Protein 3FJS (pdb70)

Structure (mmCIF, N/CA/C/O backbone):
data_3FJS
#
_entry.id   3FJS
#
_cell.length_a   63.111
_cell.length_b   64.027
_cell.length_c   97.344
_cell.angle_alpha   90.000
_cell.angle_beta   90.000
_cell.angle_gamma   90.000
#
_symmetry.space_group_name_H-M   'P 21 21 21'
#
loop_
_entity.id
_entity.type
_entity.pdbx_description
1 polymer 'uncharacterized protein with RmlC-like cupin fold'
2 water water
#
loop_
_atom_site.group_PDB
_atom_site.id
_atom_site.type_symbol
_atom_site.label_atom_id
_atom_site.label_alt_id
_atom_site.label_comp_id
_atom_site.label_asym_id
_atom_site.label_entity_id
_atom_site.label_seq_id
_atom_site.pdbx_PDB_ins_code
_atom_site.Cartn_x
_atom_site.Cartn_y
_atom_site.Cartn_z
_atom_site.occupancy
_atom_site.B_iso_or_equiv
_atom_site.auth_seq_id
_atom_site.auth_comp_id
_atom_site.auth_asym_id
_atom_site.auth_atom_id
_atom_site.pdbx_PDB_model_num
ATOM 1 N N . PRO A 1 5 ? 69.862 31.964 0.805 1.00 48.74 4 PRO A N 1
ATOM 2 C CA . PRO A 1 5 ? 69.208 32.879 -0.140 1.00 47.85 4 PRO A CA 1
ATOM 3 C C . PRO A 1 5 ? 68.353 33.948 0.575 1.00 46.47 4 PRO A C 1
ATOM 4 O O . PRO A 1 5 ? 67.105 33.923 0.528 1.00 47.03 4 PRO A O 1
ATOM 8 N N . HIS A 1 6 ? 69.046 34.883 1.225 1.00 43.80 5 HIS A N 1
ATOM 9 C CA . HIS A 1 6 ? 68.406 36.001 1.937 1.00 41.23 5 HIS A CA 1
ATOM 10 C C . HIS A 1 6 ? 67.546 36.846 0.975 1.00 38.07 5 HIS A C 1
ATOM 11 O O . HIS A 1 6 ? 67.789 36.878 -0.242 1.00 37.46 5 HIS A O 1
ATOM 18 N N . LEU A 1 7 ? 66.551 37.522 1.534 1.00 33.95 6 LEU A N 1
ATOM 19 C CA . LEU A 1 7 ? 65.698 38.404 0.754 1.00 31.54 6 LEU A CA 1
ATOM 20 C C . LEU A 1 7 ? 66.465 39.664 0.371 1.00 29.89 6 LEU A C 1
ATOM 21 O O . LEU A 1 7 ? 67.243 40.161 1.162 1.00 27.71 6 LEU A O 1
ATOM 26 N N . SER A 1 8 ? 66.264 40.109 -0.858 1.00 29.09 7 SER A N 1
ATOM 27 C CA . SER A 1 8 ? 66.680 41.427 -1.316 1.00 29.05 7 SER A CA 1
ATOM 28 C C . SER A 1 8 ? 65.378 42.235 -1.325 1.00 29.14 7 SER A C 1
ATOM 29 O O . SER A 1 8 ? 64.278 41.669 -1.146 1.00 26.28 7 SER A O 1
ATOM 32 N N . SER A 1 9 ? 65.505 43.537 -1.567 1.00 29.45 8 SER A N 1
ATOM 33 C CA . SER A 1 9 ? 64.378 44.466 -1.583 1.00 28.54 8 SER A CA 1
ATOM 34 C C . SER A 1 9 ? 63.295 44.018 -2.563 1.00 27.37 8 SER A C 1
ATOM 35 O O . SER A 1 9 ? 63.596 43.663 -3.703 1.00 27.41 8 SER A O 1
ATOM 38 N N . GLY A 1 10 ? 62.050 43.994 -2.083 1.00 25.24 9 GLY A N 1
ATOM 39 C CA . GLY A 1 10 ? 60.904 43.580 -2.867 1.00 24.45 9 GLY A CA 1
ATOM 40 C C . GLY A 1 10 ? 60.615 42.098 -2.825 1.00 23.20 9 GLY A C 1
ATOM 41 O O . GLY A 1 10 ? 59.649 41.671 -3.452 1.00 22.64 9 GLY A O 1
ATOM 42 N N . GLU A 1 11 ? 61.427 41.306 -2.103 1.00 22.56 10 GLU A N 1
ATOM 43 C CA . GLU A 1 11 ? 61.240 39.847 -2.023 1.00 22.85 10 GLU A CA 1
ATOM 44 C C . GLU A 1 11 ? 60.510 39.435 -0.760 1.00 22.48 10 GLU A C 1
ATOM 45 O O . GLU A 1 11 ? 60.553 40.127 0.250 1.00 21.08 10 GLU A O 1
ATOM 51 N N . VAL A 1 12 ? 59.917 38.257 -0.845 1.00 19.94 11 VAL A N 1
ATOM 52 C CA . VAL A 1 12 ? 59.003 37.724 0.134 1.00 19.93 11 VAL A CA 1
ATOM 53 C C . VAL A 1 12 ? 59.440 36.380 0.695 1.00 20.02 11 VAL A C 1
ATOM 54 O O . VAL A 1 12 ? 59.956 35.527 -0.045 1.00 20.69 11 VAL A O 1
ATOM 58 N N . ALA A 1 13 ? 59.238 36.210 2.003 1.00 19.43 12 ALA A N 1
ATOM 59 C CA . ALA A 1 13 ? 59.447 34.943 2.726 1.00 20.92 12 ALA A CA 1
ATOM 60 C C . ALA A 1 13 ? 58.152 34.628 3.454 1.00 19.60 12 ALA A C 1
ATOM 61 O O . ALA A 1 13 ? 57.463 35.547 3.913 1.00 18.81 12 ALA A O 1
ATOM 63 N N . SER A 1 14 ? 57.800 33.353 3.538 1.00 18.00 13 SER A N 1
ATOM 64 C CA . SER A 1 14 ? 56.639 32.935 4.345 1.00 18.05 13 SER A CA 1
ATOM 65 C C . SER A 1 14 ? 57.082 32.725 5.789 1.00 19.59 13 SER A C 1
ATOM 66 O O . SER A 1 14 ? 58.042 31.970 6.050 1.00 21.00 13 SER A O 1
ATOM 69 N N . VAL A 1 15 ? 56.371 33.352 6.715 1.00 18.24 14 VAL A N 1
ATOM 70 C CA . VAL A 1 15 ? 56.539 33.133 8.165 1.00 18.77 14 VAL A CA 1
ATOM 71 C C . VAL A 1 15 ? 55.334 32.433 8.763 1.00 19.04 14 VAL A C 1
ATOM 72 O O . VAL A 1 15 ? 55.067 32.570 9.956 1.00 17.69 14 VAL A O 1
ATOM 76 N N . LEU A 1 16 ? 54.624 31.626 7.938 1.00 17.98 15 LEU A N 1
ATOM 77 C CA . LEU A 1 16 ? 53.560 30.803 8.439 1.00 17.31 15 LEU A CA 1
ATOM 78 C C . LEU A 1 16 ? 54.117 29.824 9.438 1.00 18.93 15 LEU A C 1
ATOM 79 O O . LEU A 1 16 ? 55.311 29.512 9.367 1.00 18.04 15 LEU A O 1
ATOM 84 N N . PRO A 1 17 ? 53.263 29.323 10.341 1.00 19.32 16 PRO A N 1
ATOM 85 C CA . PRO A 1 17 ? 53.688 28.283 11.280 1.00 18.83 16 PRO A CA 1
ATOM 86 C C . PRO A 1 17 ? 54.280 27.081 10.548 1.00 20.58 16 PRO A C 1
ATOM 87 O O . PRO A 1 17 ? 53.749 26.682 9.505 1.00 19.56 16 PRO A O 1
ATOM 91 N N . LEU A 1 18 ? 55.402 26.581 11.043 1.00 20.94 17 LEU A N 1
ATOM 92 C CA . LEU A 1 18 ? 56.056 25.401 10.490 1.00 21.80 17 LEU A CA 1
ATOM 93 C C . LEU A 1 18 ? 55.287 24.107 10.790 1.00 22.75 17 LEU A C 1
ATOM 94 O O . LEU A 1 18 ? 55.373 23.135 10.019 1.00 24.10 17 LEU A O 1
ATOM 99 N N . GLY A 1 19 ? 54.569 24.081 11.912 1.00 21.61 18 GLY A N 1
ATOM 100 C CA . GLY A 1 19 ? 53.808 22.903 12.314 1.00 22.79 18 GLY A CA 1
ATOM 101 C C . GLY A 1 19 ? 54.683 21.665 12.460 1.00 23.06 18 GLY A C 1
ATOM 102 O O . GLY A 1 19 ? 55.701 21.694 13.157 1.00 23.05 18 GLY A O 1
ATOM 103 N N . LYS A 1 20 ? 54.300 20.578 11.792 1.00 22.97 19 LYS A N 1
ATOM 104 C CA . LYS A 1 20 ? 55.065 19.309 11.892 1.00 25.58 19 LYS A CA 1
ATOM 105 C C . LYS A 1 20 ? 56.513 19.350 11.367 1.00 24.94 19 LYS A C 1
ATOM 106 O O . LYS A 1 20 ? 57.342 18.539 11.777 1.00 24.93 19 LYS A O 1
ATOM 112 N N . GLN A 1 21 ? 56.813 20.321 10.514 1.00 24.12 20 GLN A N 1
ATOM 113 C CA . GLN A 1 21 ? 58.166 20.538 9.991 1.00 25.54 20 GLN A CA 1
ATOM 114 C C . GLN A 1 21 ? 59.043 21.373 10.940 1.00 24.57 20 GLN A C 1
ATOM 115 O O . GLN A 1 21 ? 60.227 21.548 10.639 1.00 24.83 20 GLN A O 1
ATOM 121 N N . LEU A 1 22 ? 58.497 21.848 12.076 1.00 24.33 21 LEU A N 1
ATOM 122 C CA . LEU A 1 22 ? 59.226 22.726 13.010 1.00 24.23 21 LEU A CA 1
ATOM 123 C C . LEU A 1 22 ? 60.558 22.149 13.515 1.00 23.92 21 LEU A C 1
ATOM 124 O O . LEU A 1 22 ? 61.599 22.785 13.342 1.00 22.64 21 LEU A O 1
ATOM 129 N N . THR A 1 23 ? 60.532 20.945 14.073 1.00 23.93 22 THR A N 1
ATOM 130 C CA . THR A 1 23 ? 61.769 20.314 14.620 1.00 25.85 22 THR A CA 1
ATOM 131 C C . THR A 1 23 ? 62.813 19.896 13.565 1.00 28.51 22 THR A C 1
ATOM 132 O O . THR A 1 23 ? 63.912 19.484 13.935 1.00 31.47 22 THR A O 1
ATOM 136 N N . GLN A 1 24 ? 62.469 19.983 12.279 1.00 27.82 23 GLN A N 1
ATOM 137 C CA . GLN A 1 24 ? 63.361 19.701 11.168 1.00 27.61 23 GLN A CA 1
ATOM 138 C C . GLN A 1 24 ? 63.896 21.010 10.549 1.00 26.83 23 GLN A C 1
ATOM 139 O O . GLN A 1 24 ? 64.724 20.942 9.654 1.00 27.04 23 GLN A O 1
ATOM 145 N N . THR A 1 25 ? 63.461 22.185 11.042 1.00 24.86 24 THR A N 1
ATOM 146 C CA . THR A 1 25 ? 63.808 23.479 10.452 1.00 24.30 24 THR A CA 1
ATOM 147 C C . THR A 1 25 ? 64.751 24.262 11.352 1.00 23.32 24 THR A C 1
ATOM 148 O O . THR A 1 25 ? 64.389 24.554 12.500 1.00 22.32 24 THR A O 1
ATOM 152 N N . PRO A 1 26 ? 65.969 24.567 10.865 1.00 23.66 25 PRO A N 1
ATOM 153 C CA . PRO A 1 26 ? 66.839 25.391 11.677 1.00 24.17 25 PRO A CA 1
AT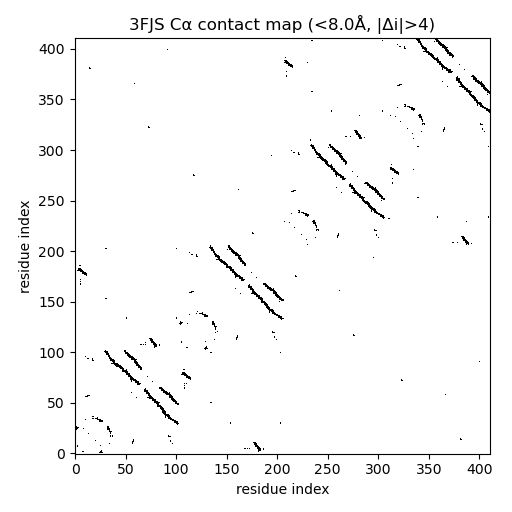OM 154 C C . PRO A 1 26 ? 66.424 26.848 11.656 1.00 22.84 25 PRO A C 1
ATOM 155 O O . PRO A 1 26 ? 65.681 27.278 10.764 1.00 23.01 25 PRO A O 1
ATOM 159 N N . SER A 1 27 ? 66.889 27.568 12.664 1.00 21.46 26 SER A N 1
ATOM 160 C CA . SER A 1 27 ? 66.771 29.016 12.728 1.00 21.98 26 SER A CA 1
ATOM 161 C C . SER A 1 27 ? 67.532 29.591 11.513 1.00 23.21 26 SER A C 1
ATOM 162 O O . SER A 1 27 ? 68.568 29.044 11.106 1.00 22.62 26 SER A O 1
ATOM 165 N N . ALA A 1 28 ? 67.010 30.661 10.919 1.00 22.44 27 ALA A N 1
ATOM 166 C CA . ALA A 1 28 ? 67.667 31.253 9.763 1.00 23.15 27 ALA A CA 1
ATOM 167 C C . ALA A 1 28 ? 67.342 32.726 9.659 1.00 22.25 27 ALA A C 1
ATOM 168 O O . ALA A 1 28 ? 66.273 33.155 10.132 1.00 19.48 27 ALA A O 1
ATOM 170 N N . ALA A 1 29 ? 68.265 33.481 9.042 1.00 21.76 28 ALA A N 1
ATOM 171 C CA . ALA A 1 29 ? 68.039 34.894 8.778 1.00 21.88 28 ALA A CA 1
ATOM 172 C C . ALA A 1 29 ? 67.231 34.968 7.503 1.00 23.02 28 ALA A C 1
ATOM 173 O O . ALA A 1 29 ? 67.535 34.242 6.542 1.00 21.89 28 ALA A O 1
ATOM 175 N N . LEU A 1 30 ? 66.178 35.785 7.521 1.00 20.33 29 LEU A N 1
ATOM 176 C CA . LEU A 1 30 ? 65.382 36.086 6.351 1.00 22.47 29 LEU A CA 1
ATOM 177 C C . LEU A 1 30 ? 66.170 37.133 5.539 1.00 22.38 29 LEU A C 1
ATOM 178 O O . LEU A 1 30 ? 66.300 37.003 4.333 1.00 23.28 29 LEU A O 1
ATOM 183 N N . PHE A 1 31 ? 66.719 38.131 6.233 1.00 22.62 30 PHE A N 1
ATOM 184 C CA . PHE A 1 31 ? 67.690 39.069 5.645 1.00 23.32 30 PHE A CA 1
ATOM 185 C C . PHE A 1 31 ? 68.499 39.796 6.704 1.00 22.92 30 PHE A C 1
ATOM 186 O O . PHE A 1 31 ? 68.075 39.949 7.864 1.00 19.75 30 PHE A O 1
ATOM 194 N N . LYS A 1 32 ? 69.648 40.287 6.254 1.00 23.42 31 LYS A N 1
ATOM 195 C CA . LYS A 1 32 ? 70.565 41.013 7.060 1.00 25.85 31 LYS A CA 1
ATOM 196 C C . LYS A 1 32 ? 71.046 42.157 6.181 1.00 25.67 31 LYS A C 1
ATOM 197 O O . LYS A 1 32 ? 71.598 41.918 5.114 1.00 27.53 31 LYS A O 1
ATOM 203 N N . GLU A 1 33 ? 70.774 43.384 6.601 1.00 24.97 32 GLU A N 1
ATOM 204 C CA . GLU A 1 33 ? 71.214 44.562 5.876 1.00 24.69 32 GLU A CA 1
ATOM 205 C C . GLU A 1 33 ? 71.834 45.533 6.878 1.00 24.21 32 GLU A C 1
ATOM 206 O O . GLU A 1 33 ? 71.794 45.295 8.093 1.00 22.55 32 GLU A O 1
ATOM 212 N N . HIS A 1 34 ? 72.384 46.625 6.356 1.00 24.05 33 HIS A N 1
ATOM 213 C CA . HIS A 1 34 ? 73.078 47.615 7.174 1.00 24.50 33 HIS A CA 1
ATOM 214 C C . HIS A 1 34 ? 72.316 48.119 8.444 1.00 24.21 33 HIS A C 1
ATOM 215 O O . HIS A 1 34 ? 72.901 48.197 9.516 1.00 22.55 33 HIS A O 1
ATOM 222 N N . ARG A 1 35 ? 71.027 48.420 8.321 1.00 23.28 34 ARG A N 1
ATOM 223 C CA . ARG A 1 35 ? 70.244 48.945 9.450 1.00 23.89 34 ARG A CA 1
ATOM 224 C C . ARG A 1 35 ? 69.213 47.988 10.059 1.00 21.24 34 ARG A C 1
ATOM 225 O O . ARG A 1 35 ? 68.529 48.375 11.005 1.00 19.59 34 ARG A O 1
ATOM 233 N N . LEU A 1 36 ? 69.133 46.750 9.586 1.00 20.81 35 LEU A N 1
ATOM 234 C CA . LEU A 1 36 ? 68.049 45.843 9.999 1.00 20.03 35 LEU A CA 1
ATOM 235 C C . LEU A 1 36 ? 68.391 44.388 9.743 1.00 20.08 35 LEU A C 1
ATOM 236 O O . LEU A 1 36 ? 68.945 44.067 8.704 1.00 18.01 35 LEU A O 1
ATOM 241 N N . GLU A 1 37 ? 68.044 43.528 10.700 1.00 20.62 36 GLU A N 1
ATOM 242 C CA . GLU A 1 37 ? 68.164 42.097 10.555 1.00 21.88 36 GLU A CA 1
ATOM 243 C C . GLU A 1 37 ? 66.818 41.455 10.967 1.00 20.77 36 GLU A C 1
ATOM 244 O O . GLU A 1 37 ? 66.243 41.861 11.975 1.00 20.03 36 GLU A O 1
ATOM 250 N N . VAL A 1 38 ? 66.309 40.532 10.140 1.00 20.67 37 VAL A N 1
ATOM 251 C CA . VAL A 1 38 ? 65.057 39.791 10.399 1.00 20.74 37 VAL A CA 1
ATOM 252 C C . VAL A 1 38 ? 65.416 38.323 10.337 1.00 22.78 37 VAL A C 1
ATOM 253 O O . VAL A 1 38 ? 66.007 37.881 9.347 1.00 23.27 37 VAL A O 1
ATOM 270 N N . ARG A 1 40 ? 64.151 34.128 11.678 1.00 22.36 39 ARG A N 1
ATOM 271 C CA A ARG A 1 40 ? 63.155 33.193 12.250 0.50 21.59 39 ARG A CA 1
ATOM 272 C CA B ARG A 1 40 ? 63.201 33.249 12.279 0.50 20.95 39 ARG A CA 1
ATOM 273 C C . ARG A 1 40 ? 63.959 32.306 13.197 1.00 21.47 39 ARG A C 1
ATOM 274 O O . ARG A 1 40 ? 64.844 31.554 12.728 1.00 22.43 39 ARG A O 1
ATOM 302 N N . VAL A 1 42 ? 63.880 29.136 15.601 1.00 20.54 41 VAL A N 1
ATOM 303 C CA . VAL A 1 42 ? 63.088 27.907 15.799 1.00 20.52 41 VAL A CA 1
ATOM 304 C C . VAL A 1 42 ? 63.629 27.323 17.084 1.00 22.17 41 VAL A C 1
ATOM 305 O O . VAL A 1 42 ? 64.837 27.006 17.165 1.00 21.12 41 VAL A O 1
ATOM 309 N N . LEU A 1 43 ? 62.765 27.208 18.089 1.00 22.00 42 LEU A N 1
ATOM 310 C CA . LEU A 1 43 ? 63.170 26.698 19.387 1.00 21.31 42 LEU A CA 1
ATOM 311 C C . LEU A 1 43 ? 62.402 25.425 19.711 1.00 21.44 42 LEU A C 1
ATOM 312 O O . LEU A 1 43 ? 61.181 25.480 19.823 1.00 22.34 42 LEU A O 1
ATOM 317 N N . PRO A 1 44 ? 63.109 24.285 19.884 1.00 22.47 43 PRO A N 1
ATOM 318 C CA . PRO A 1 44 ? 62.378 23.100 20.331 1.00 22.62 43 PRO A CA 1
ATOM 319 C C . PRO A 1 44 ? 61.920 23.332 21.766 1.00 20.18 43 PRO A C 1
ATOM 320 O O . PRO A 1 44 ? 62.516 24.158 22.472 1.00 18.26 43 PRO A O 1
ATOM 324 N N . ALA A 1 45 ? 60.846 22.656 22.162 1.00 21.62 44 ALA A N 1
ATOM 325 C CA . ALA A 1 45 ? 60.303 22.772 23.526 1.00 20.12 44 ALA A CA 1
ATOM 326 C C . ALA A 1 45 ? 61.410 22.667 24.592 1.00 19.27 44 ALA A C 1
ATOM 327 O O . ALA A 1 45 ? 62.287 21.783 24.516 1.00 17.83 44 ALA A O 1
ATOM 329 N N . GLY A 1 46 ? 61.418 23.629 25.516 1.00 18.61 45 GLY A N 1
ATOM 330 C CA . GLY A 1 46 ? 62.401 23.694 26.610 1.00 18.55 45 GLY A CA 1
ATOM 331 C C . GLY A 1 46 ? 63.685 24.454 26.352 1.00 17.53 45 GLY A C 1
ATOM 332 O O . GLY A 1 46 ? 64.421 24.765 27.294 1.00 17.41 45 GLY A O 1
ATOM 333 N N . LYS A 1 47 ? 63.951 24.817 25.098 1.00 20.07 46 LYS A N 1
ATOM 334 C CA . LYS A 1 47 ? 65.184 25.537 24.741 1.00 21.24 46 LYS A CA 1
ATOM 335 C C . LYS A 1 47 ? 65.236 26.907 25.379 1.00 23.22 46 LYS A C 1
ATOM 336 O O . LYS A 1 47 ? 64.249 27.636 25.358 1.00 21.90 46 LYS A O 1
ATOM 342 N N . GLN A 1 48 ? 66.403 27.250 25.928 1.00 24.84 47 GLN A N 1
ATOM 343 C CA . GLN A 1 48 ? 66.624 28.512 26.603 1.00 27.32 47 GLN A CA 1
ATOM 344 C C . GLN A 1 48 ? 67.721 29.367 25.981 1.00 29.97 47 GLN A C 1
ATOM 345 O O . GLN A 1 48 ? 68.759 28.835 25.564 1.00 31.06 47 GLN A O 1
ATOM 351 N N . VAL A 1 49 ? 67.489 30.676 25.942 1.00 29.90 48 VAL A N 1
ATOM 352 C CA . VAL A 1 49 ? 68.512 31.670 25.591 1.00 29.42 48 VAL A CA 1
ATOM 353 C C . VAL A 1 49 ? 68.650 32.518 26.852 1.00 29.12 48 VAL A C 1
ATOM 354 O O . VAL A 1 49 ? 67.657 33.030 27.371 1.00 27.71 48 VAL A O 1
ATOM 358 N N . GLY A 1 50 ? 69.869 32.639 27.368 1.00 28.71 49 GLY A N 1
ATOM 359 C CA . GLY A 1 50 ? 70.143 33.433 28.552 1.00 27.97 49 GLY A CA 1
ATOM 360 C C . GLY A 1 50 ? 69.955 34.931 28.369 1.00 27.81 49 GLY A C 1
ATOM 361 O O . GLY A 1 50 ? 69.804 35.405 27.248 1.00 27.94 49 GLY A O 1
ATOM 362 N N . SER A 1 51 ? 69.989 35.642 29.495 1.00 27.54 50 SER A N 1
ATOM 363 C CA . SER A 1 51 ? 69.778 37.089 29.592 1.00 27.35 50 SER A CA 1
ATOM 364 C C . SER A 1 51 ? 70.819 37.801 28.750 1.00 25.49 50 SER A C 1
ATOM 365 O O . SER A 1 51 ? 72.002 37.540 28.881 1.00 23.10 50 SER A O 1
ATOM 368 N N . HIS A 1 52 ? 70.361 38.628 27.823 1.00 24.83 51 HIS A N 1
ATOM 369 C CA . HIS A 1 52 ? 71.251 39.393 26.943 1.00 25.78 51 HIS A CA 1
ATOM 370 C C . HIS A 1 52 ? 70.487 40.567 26.372 1.00 25.22 51 HIS A C 1
ATOM 371 O O . HIS A 1 52 ? 69.282 40.657 26.548 1.00 22.87 51 HIS A O 1
ATOM 378 N N . SER A 1 53 ? 71.212 41.444 25.684 1.00 25.03 52 SER A N 1
ATOM 379 C CA . SER A 1 53 ? 70.630 42.629 25.075 1.00 24.58 52 SER A CA 1
ATOM 380 C C . SER A 1 53 ? 71.338 42.957 23.795 1.00 23.01 52 SER A C 1
ATOM 381 O O . SER A 1 53 ? 72.491 42.524 23.573 1.00 22.06 52 SER A O 1
ATOM 384 N N . VAL A 1 54 ? 70.650 43.725 22.952 1.00 20.90 53 VAL A N 1
ATOM 385 C CA . VAL A 1 54 ? 71.239 44.264 21.722 1.00 20.84 53 VAL A CA 1
ATOM 386 C C . VAL A 1 54 ? 71.120 45.797 21.811 1.00 20.76 53 VAL A C 1
ATOM 387 O O . VAL A 1 54 ? 70.275 46.337 22.554 1.00 18.22 53 VAL A O 1
ATOM 391 N N . ALA A 1 55 ? 71.952 46.484 21.038 1.00 19.37 54 ALA A N 1
ATOM 392 C CA . ALA A 1 55 ? 72.053 47.941 21.086 1.00 19.66 54 ALA A CA 1
ATOM 393 C C . ALA A 1 55 ? 70.862 48.657 20.494 1.00 19.96 54 ALA A C 1
ATOM 394 O O . ALA A 1 55 ? 70.615 49.800 20.858 1.00 21.94 54 ALA A O 1
ATOM 396 N N . GLY A 1 56 ? 70.156 48.029 19.557 1.00 19.83 55 GLY A N 1
ATOM 397 C CA . GLY A 1 56 ? 69.017 48.670 18.932 1.00 19.04 55 GLY A CA 1
ATOM 398 C C . GLY A 1 56 ? 67.714 48.117 19.442 1.00 17.91 55 GLY A C 1
ATOM 399 O O . GLY A 1 56 ? 67.684 47.095 20.132 1.00 18.76 55 GLY A O 1
ATOM 400 N N . PRO A 1 57 ? 66.606 48.804 19.134 1.00 15.64 56 PRO A N 1
ATOM 401 C CA . PRO A 1 57 ? 65.333 48.232 19.550 1.00 16.46 56 PRO A CA 1
ATOM 402 C C . PRO A 1 57 ? 65.006 47.000 18.687 1.00 17.75 56 PRO A C 1
ATOM 403 O O . PRO A 1 57 ? 65.645 46.773 17.627 1.00 16.74 56 PRO A O 1
ATOM 407 N N . SER A 1 58 ? 64.060 46.193 19.174 1.00 17.31 57 SER A N 1
ATOM 408 C CA . SER A 1 58 ? 63.693 44.953 18.502 1.00 16.90 57 SER A CA 1
ATOM 409 C C . SER A 1 58 ? 62.289 44.534 18.784 1.00 17.51 57 SER A C 1
ATOM 410 O O . SER A 1 58 ? 61.634 45.078 19.688 1.00 17.91 57 SER A O 1
ATOM 413 N N . THR A 1 59 ? 61.804 43.603 17.947 1.00 17.15 58 THR A N 1
ATOM 414 C CA . THR A 1 59 ? 60.510 43.007 18.171 1.00 17.66 58 THR A CA 1
ATOM 415 C C . THR A 1 59 ? 60.625 41.510 18.064 1.00 16.77 58 THR A C 1
ATOM 416 O O . THR A 1 59 ? 61.423 40.986 17.256 1.00 18.28 58 THR A O 1
ATOM 420 N N . ILE A 1 60 ? 59.838 40.832 18.881 1.00 16.93 59 ILE A N 1
ATOM 421 C CA . ILE A 1 60 ? 59.771 39.380 18.885 1.00 18.05 59 ILE A CA 1
ATOM 422 C C . ILE A 1 60 ? 58.292 39.007 18.726 1.00 17.53 59 ILE A C 1
ATOM 423 O O . ILE A 1 60 ? 57.462 39.359 19.573 1.00 19.79 59 ILE A O 1
ATOM 428 N N . GLN A 1 61 ? 57.973 38.311 17.633 1.00 17.47 60 GLN A N 1
ATOM 429 C CA . GLN A 1 61 ? 56.631 37.859 17.347 1.00 17.28 60 GLN A CA 1
ATOM 430 C C . GLN A 1 61 ? 56.603 36.362 17.464 1.00 18.61 60 GLN A C 1
ATOM 431 O O . GLN A 1 61 ? 57.426 35.671 16.846 1.00 19.18 60 GLN A O 1
ATOM 437 N N . CYS A 1 62 ? 55.650 35.859 18.227 1.00 17.08 61 CYS A N 1
ATOM 438 C CA . CYS A 1 62 ? 55.469 34.410 18.398 1.00 17.50 61 CYS A CA 1
ATOM 439 C C . CYS A 1 62 ? 54.581 33.893 17.246 1.00 16.52 61 CYS A C 1
ATOM 440 O O . CYS A 1 62 ? 53.400 34.200 17.174 1.00 17.88 61 CYS A O 1
ATOM 443 N N . LEU A 1 63 ? 55.170 33.107 16.358 1.00 17.49 62 LEU A N 1
ATOM 444 C CA . LEU A 1 63 ? 54.486 32.630 15.118 1.00 17.55 62 LEU A CA 1
ATOM 445 C C . LEU A 1 63 ? 53.638 31.389 15.387 1.00 18.24 62 LEU A C 1
ATOM 446 O O . LEU A 1 63 ? 52.609 31.149 14.712 1.00 17.72 62 LEU A O 1
ATOM 451 N N . GLU A 1 64 ? 54.034 30.615 16.383 1.00 19.71 63 GLU A N 1
ATOM 452 C CA . GLU A 1 64 ? 53.316 29.390 16.767 1.00 19.00 63 GLU A CA 1
ATOM 453 C C . GLU A 1 64 ? 53.865 28.920 18.109 1.00 18.95 63 GLU A C 1
ATOM 454 O O . GLU A 1 64 ? 54.990 29.289 18.508 1.00 18.86 63 GLU A O 1
ATOM 460 N N . GLY A 1 65 ? 53.094 28.115 18.811 1.00 19.97 64 GLY A N 1
ATOM 461 C CA . GLY A 1 65 ? 53.542 27.600 20.093 1.00 21.16 64 GLY A CA 1
ATOM 462 C C . GLY A 1 65 ? 53.489 28.627 21.207 1.00 20.52 64 GLY A C 1
ATOM 463 O O . GLY A 1 65 ? 52.755 29.602 21.127 1.00 20.48 64 GLY A O 1
ATOM 464 N N . GLU A 1 66 ? 54.307 28.393 22.230 1.00 21.48 65 GLU A N 1
ATOM 465 C CA A GLU A 1 66 ? 54.356 29.246 23.394 0.50 21.68 65 GLU A CA 1
ATOM 466 C CA B GLU A 1 66 ? 54.358 29.235 23.432 0.50 21.75 65 GLU A CA 1
ATOM 467 C C . GLU A 1 66 ? 55.796 29.423 23.876 1.00 21.56 65 GLU A C 1
ATOM 468 O O . GLU A 1 66 ? 56.573 28.451 23.944 1.00 21.70 65 GLU A O 1
ATOM 479 N N . VAL A 1 67 ? 56.131 30.661 24.226 1.00 22.81 66 VAL A N 1
ATOM 480 C CA . VAL A 1 67 ? 57.464 31.033 24.669 1.00 21.23 66 VAL A CA 1
ATOM 481 C C . VAL A 1 67 ? 57.336 32.009 25.820 1.00 21.44 66 VAL A C 1
ATOM 482 O O . VAL A 1 67 ? 56.404 32.803 25.856 1.00 21.38 66 VAL A O 1
ATOM 486 N N . GLU A 1 68 ? 58.220 31.892 26.802 1.00 21.89 67 GLU A N 1
ATOM 487 C CA . GLU A 1 68 ? 58.243 32.828 27.907 1.00 24.64 67 GLU A CA 1
ATOM 488 C C . GLU A 1 68 ? 59.461 33.690 27.680 1.00 23.23 67 GLU A C 1
ATOM 489 O O . GLU A 1 68 ? 60.560 33.163 27.516 1.00 19.55 67 GLU A O 1
ATOM 495 N N . ILE A 1 69 ? 59.260 35.005 27.660 1.00 22.53 68 ILE A N 1
ATOM 496 C CA . ILE A 1 69 ? 60.339 35.970 27.469 1.00 22.47 68 ILE A CA 1
ATOM 497 C C . ILE A 1 69 ? 60.423 36.775 28.751 1.00 21.90 68 ILE A C 1
ATOM 498 O O . ILE A 1 69 ? 59.459 37.454 29.127 1.00 19.29 68 ILE A O 1
ATOM 503 N N . GLY A 1 70 ? 61.555 36.651 29.449 1.00 22.52 69 GLY A N 1
ATOM 504 C CA . GLY A 1 70 ? 61.797 37.407 30.672 1.00 22.81 69 GLY A CA 1
ATOM 505 C C . GLY A 1 70 ? 62.292 38.795 30.287 1.00 25.28 69 GLY A C 1
ATOM 506 O O . GLY A 1 70 ? 63.105 38.924 29.361 1.00 24.83 69 GLY A O 1
ATOM 507 N N . VAL A 1 71 ? 61.731 39.825 30.925 1.00 24.60 70 VAL A N 1
ATOM 508 C CA . VAL A 1 71 ? 62.112 41.226 30.700 1.00 27.80 70 VAL A CA 1
ATOM 509 C C . VAL A 1 71 ? 62.243 41.916 32.064 1.00 29.68 70 VAL A C 1
ATOM 510 O O . VAL A 1 71 ? 61.799 41.368 33.090 1.00 30.93 70 VAL A O 1
ATOM 514 N N . ASP A 1 72 ? 62.845 43.100 32.086 1.00 31.44 71 ASP A N 1
ATOM 515 C CA . ASP A 1 72 ? 63.011 43.848 33.348 1.00 34.10 71 ASP A CA 1
ATOM 516 C C . ASP A 1 72 ? 61.635 44.069 33.963 1.00 34.63 71 ASP A C 1
ATOM 517 O O . ASP A 1 72 ? 60.783 44.715 33.349 1.00 35.41 71 ASP A O 1
ATOM 522 N N . GLY A 1 73 ? 61.393 43.449 35.116 1.00 34.25 72 GLY A N 1
ATOM 523 C CA . GLY A 1 73 ? 60.132 43.584 35.825 1.00 34.42 72 GLY A CA 1
ATOM 524 C C . GLY A 1 73 ? 58.988 42.653 35.459 1.00 34.81 72 GLY A C 1
ATOM 525 O O . GLY A 1 73 ? 57.901 42.778 36.054 1.00 35.32 72 GLY A O 1
ATOM 526 N N . ALA A 1 74 ? 59.195 41.727 34.513 1.00 33.52 73 ALA A N 1
ATOM 527 C CA . ALA A 1 74 ? 58.133 40.776 34.127 1.00 33.66 73 ALA A CA 1
ATOM 528 C C . ALA A 1 74 ? 58.614 39.551 33.335 1.00 32.06 73 ALA A C 1
ATOM 529 O O . ALA A 1 74 ? 59.719 39.530 32.807 1.00 29.45 73 ALA A O 1
ATOM 531 N N . GLN A 1 75 ? 57.767 38.523 33.326 1.00 32.24 74 GLN A N 1
ATOM 532 C CA . GLN A 1 75 ? 57.963 37.289 32.577 1.00 32.05 74 GLN A CA 1
ATOM 533 C C . GLN A 1 75 ? 56.754 37.237 31.651 1.00 30.74 74 GLN A C 1
ATOM 534 O O . GLN A 1 75 ? 55.644 36.966 32.108 1.00 33.44 74 GLN A O 1
ATOM 540 N N . ARG A 1 76 ? 56.955 37.526 30.370 1.00 27.48 75 ARG A N 1
ATOM 541 C CA . ARG A 1 76 ? 55.859 37.566 29.415 1.00 26.32 75 ARG A CA 1
ATOM 542 C C . ARG A 1 76 ? 55.668 36.218 28.767 1.00 24.63 75 ARG A C 1
ATOM 543 O O . ARG A 1 76 ? 56.594 35.714 28.170 1.00 24.81 75 ARG A O 1
ATOM 551 N N . ARG A 1 77 ? 54.457 35.673 28.848 1.00 24.18 76 ARG A N 1
ATOM 552 C CA . ARG A 1 77 ? 54.137 34.402 28.231 1.00 26.22 76 ARG A CA 1
ATOM 553 C C . ARG A 1 77 ? 53.481 34.769 26.908 1.00 24.30 76 ARG A C 1
ATOM 554 O O . ARG A 1 77 ? 52.367 35.309 26.912 1.00 24.14 76 ARG A O 1
ATOM 562 N N . LEU A 1 78 ? 54.177 34.530 25.801 1.00 21.07 77 LEU A N 1
ATOM 563 C CA . LEU A 1 78 ? 53.636 34.851 24.485 1.00 22.40 77 LEU A CA 1
ATOM 564 C C . LEU A 1 78 ? 52.983 33.631 23.862 1.00 21.87 77 LEU A C 1
ATOM 565 O O . LEU A 1 78 ? 53.515 32.535 23.943 1.00 21.86 77 LEU A O 1
ATOM 570 N N . HIS A 1 79 ? 51.847 33.848 23.223 1.00 20.27 78 HIS A N 1
ATOM 571 C CA . HIS A 1 79 ? 51.137 32.829 22.458 1.00 20.88 78 HIS A CA 1
ATOM 572 C C . HIS A 1 79 ? 51.192 33.256 21.001 1.00 20.76 78 HIS A C 1
ATOM 573 O O . HIS A 1 79 ? 51.676 34.333 20.705 1.00 19.27 78 HIS A O 1
ATOM 580 N N . GLN A 1 80 ? 50.684 32.416 20.082 1.00 18.59 79 GLN A N 1
ATOM 581 C CA . GLN A 1 80 ? 50.708 32.744 18.657 1.00 19.76 79 GLN A CA 1
ATOM 582 C C . GLN A 1 80 ? 50.070 34.099 18.424 1.00 17.99 79 GLN A C 1
ATOM 583 O O . GLN A 1 80 ? 49.034 34.411 19.017 1.00 17.17 79 GLN A O 1
ATOM 589 N N . GLY A 1 81 ? 50.720 34.915 17.604 1.00 18.03 80 GLY A N 1
ATOM 590 C CA . GLY A 1 81 ? 50.226 36.260 17.308 1.00 19.07 80 GLY A CA 1
ATOM 591 C C . GLY A 1 81 ? 50.692 37.348 18.265 1.00 17.92 80 GLY A C 1
ATOM 592 O O . GLY A 1 81 ? 50.490 38.500 17.966 1.00 19.22 80 GLY A O 1
ATOM 593 N N . ASP A 1 82 ? 51.354 36.993 19.366 1.00 18.28 81 ASP A N 1
ATOM 594 C CA . ASP A 1 82 ? 51.818 38.002 20.316 1.00 18.97 81 ASP A CA 1
ATOM 595 C C . ASP A 1 82 ? 53.085 38.638 19.801 1.00 18.93 81 ASP A C 1
ATOM 596 O O . ASP A 1 82 ? 53.987 37.938 19.337 1.00 17.48 81 ASP A O 1
ATOM 601 N N . LEU A 1 83 ? 53.116 39.957 19.912 1.00 18.17 82 LEU A N 1
ATOM 602 C CA A LEU A 1 83 ? 54.254 40.756 19.447 0.50 18.14 82 LEU A CA 1
ATOM 603 C CA B LEU A 1 83 ? 54.225 40.775 19.444 0.50 18.34 82 LEU A CA 1
ATOM 604 C C . LEU A 1 83 ? 54.788 41.531 20.637 1.00 18.33 82 LEU A C 1
ATOM 605 O O . LEU A 1 83 ? 54.072 42.345 21.221 1.00 18.79 82 LEU A O 1
ATOM 614 N N . LEU A 1 84 ? 56.055 41.268 20.980 1.00 19.41 83 LEU A N 1
ATOM 615 C CA . LEU A 1 84 ? 56.752 41.920 22.100 1.00 19.00 83 LEU A CA 1
ATOM 616 C C . LEU A 1 84 ? 57.690 42.982 21.557 1.00 18.53 83 LEU A C 1
ATOM 617 O O . LEU A 1 84 ? 58.484 42.703 20.653 1.00 18.96 83 LEU A O 1
ATOM 622 N N . TYR A 1 85 ? 57.614 44.170 22.144 1.00 19.17 84 TYR A N 1
ATOM 623 C CA . TYR A 1 85 ? 58.518 45.293 21.829 1.00 18.05 84 TYR A CA 1
ATOM 624 C C . TYR A 1 85 ? 59.597 45.344 22.887 1.00 18.62 84 TYR A C 1
ATOM 625 O O . TYR A 1 85 ? 59.288 45.337 24.099 1.00 18.95 84 TYR A O 1
ATOM 634 N N . LEU A 1 86 ? 60.854 45.372 22.440 1.00 15.80 85 LEU A N 1
ATOM 635 C CA . LEU A 1 86 ? 62.023 45.518 23.317 1.00 16.72 85 LEU A CA 1
ATOM 636 C C . LEU A 1 86 ? 62.788 46.799 22.941 1.00 18.47 85 LEU A C 1
ATOM 637 O O . LEU A 1 86 ? 63.247 46.986 21.795 1.00 17.95 85 LEU A O 1
ATOM 642 N N . GLY A 1 87 ? 62.950 47.667 23.931 1.00 18.71 86 GLY A N 1
ATOM 643 C CA . GLY A 1 87 ? 63.659 48.902 23.753 1.00 18.06 86 GLY A CA 1
ATOM 644 C C . GLY A 1 87 ? 65.126 48.594 23.541 1.00 17.54 86 GLY A C 1
ATOM 645 O O . GLY A 1 87 ? 65.613 47.469 23.867 1.00 16.95 86 GLY A O 1
ATOM 646 N N . ALA A 1 88 ? 65.835 49.590 23.024 1.00 17.96 87 ALA A N 1
ATOM 647 C CA . ALA A 1 88 ? 67.288 49.481 22.794 1.00 17.76 87 ALA A CA 1
ATOM 648 C C . ALA A 1 88 ? 67.965 49.124 24.100 1.00 18.92 87 ALA A C 1
ATOM 649 O O . ALA A 1 88 ? 67.729 49.777 25.112 1.00 17.09 87 ALA A O 1
ATOM 651 N N . GLY A 1 89 ? 68.802 48.087 24.088 1.00 19.96 88 GLY A N 1
ATOM 652 C CA . GLY A 1 89 ? 69.501 47.662 25.293 1.00 20.21 88 GLY A CA 1
ATOM 653 C C . GLY A 1 89 ? 68.639 46.993 26.369 1.00 20.04 88 GLY A C 1
ATOM 654 O O . GLY A 1 89 ? 69.124 46.816 27.480 1.00 20.57 88 GLY A O 1
ATOM 655 N N . ALA A 1 90 ? 67.389 46.629 26.070 1.00 20.11 89 ALA A N 1
ATOM 656 C CA . ALA A 1 90 ? 66.480 45.966 27.030 1.00 20.39 89 ALA A CA 1
ATOM 657 C C . ALA A 1 90 ? 66.900 44.520 27.224 1.00 21.22 89 ALA A C 1
ATOM 658 O O . ALA A 1 90 ? 66.908 43.734 26.270 1.00 18.85 89 ALA A O 1
ATOM 660 N N . ALA A 1 91 ? 67.302 44.177 28.454 1.00 22.46 90 ALA A N 1
ATOM 661 C CA . ALA A 1 91 ? 67.765 42.824 28.774 1.00 23.06 90 ALA A CA 1
ATOM 662 C C . ALA A 1 91 ? 66.584 41.865 28.716 1.00 23.85 90 ALA A C 1
ATOM 663 O O . ALA A 1 91 ? 65.458 42.210 29.116 1.00 26.29 90 ALA A O 1
ATOM 665 N N . HIS A 1 92 ? 66.828 40.706 28.125 1.00 22.41 91 HIS A N 1
ATOM 666 C CA . HIS A 1 92 ? 65.799 39.689 28.036 1.00 22.42 91 HIS A CA 1
ATOM 667 C C . HIS A 1 92 ? 66.340 38.297 27.867 1.00 22.08 91 HIS A C 1
ATOM 668 O O . HIS A 1 92 ? 67.455 38.126 27.339 1.00 20.57 91 HIS A O 1
ATOM 675 N N . ASP A 1 93 ? 65.540 37.319 28.328 1.00 23.79 92 ASP A N 1
ATOM 676 C CA . ASP A 1 93 ? 65.832 35.877 28.179 1.00 24.64 92 ASP A CA 1
ATOM 677 C C . ASP A 1 93 ? 64.633 35.169 27.518 1.00 25.08 92 ASP A C 1
ATOM 678 O O . ASP A 1 93 ? 63.525 35.705 27.511 1.00 25.77 92 ASP A O 1
ATOM 683 N N . VAL A 1 94 ? 64.868 33.979 26.967 1.00 23.85 93 VAL A N 1
ATOM 684 C CA . VAL A 1 94 ? 63.851 33.240 26.190 1.00 24.64 93 VAL A CA 1
ATOM 685 C C . VAL A 1 94 ? 63.801 31.800 26.675 1.00 25.69 93 VAL A C 1
ATOM 686 O O . VAL A 1 94 ? 64.852 31.174 26.820 1.00 25.29 93 VAL A O 1
ATOM 690 N N . ASN A 1 95 ? 62.587 31.292 26.917 1.00 24.57 94 ASN A N 1
ATOM 691 C CA . ASN A 1 95 ? 62.324 29.915 27.367 1.00 23.06 94 ASN A CA 1
ATOM 692 C C . ASN A 1 95 ? 61.169 29.355 26.544 1.00 21.57 94 ASN A C 1
ATOM 693 O O . ASN A 1 95 ? 60.039 29.791 26.708 1.00 20.19 94 ASN A O 1
ATOM 698 N N . ALA A 1 96 ? 61.476 28.446 25.621 1.00 19.62 95 ALA A N 1
ATOM 699 C CA . ALA A 1 96 ? 60.460 27.810 24.790 1.00 19.54 95 ALA A CA 1
ATOM 700 C C . ALA A 1 96 ? 59.600 26.880 25.664 1.00 19.25 95 ALA A C 1
ATOM 701 O O . ALA A 1 96 ? 60.130 25.944 26.275 1.00 19.35 95 ALA A O 1
ATOM 703 N N . ILE A 1 97 ? 58.295 27.159 25.753 1.00 20.16 96 ILE A N 1
ATOM 704 C CA . ILE A 1 97 ? 57.367 26.335 26.549 1.00 21.07 96 ILE A CA 1
ATOM 705 C C . ILE A 1 97 ? 56.987 25.094 25.728 1.00 22.54 96 ILE A C 1
ATOM 706 O O . ILE A 1 97 ? 57.021 23.942 26.231 1.00 22.46 96 ILE A O 1
ATOM 711 N N . THR A 1 98 ? 56.609 25.341 24.480 1.00 23.56 97 THR A N 1
ATOM 712 C CA . THR A 1 98 ? 56.347 24.293 23.484 1.00 22.82 97 THR A CA 1
ATOM 713 C C . THR A 1 98 ? 57.364 24.508 22.379 1.00 21.33 97 THR A C 1
ATOM 714 O O . THR A 1 98 ? 58.208 25.435 22.446 1.00 19.18 97 THR A O 1
ATOM 718 N N . ASN A 1 99 ? 57.321 23.626 21.381 1.00 21.34 98 ASN A N 1
ATOM 719 C CA . ASN A 1 99 ? 58.057 23.867 20.138 1.00 21.92 98 ASN A CA 1
ATOM 720 C C . ASN A 1 99 ? 57.475 25.185 19.611 1.00 21.18 98 ASN A C 1
ATOM 721 O O . ASN A 1 99 ? 56.267 25.391 19.658 1.00 20.24 98 ASN A O 1
ATOM 726 N N . THR A 1 100 ? 58.340 26.097 19.174 1.00 21.57 99 THR A N 1
ATOM 727 C CA . THR A 1 100 ? 57.892 27.427 18.787 1.00 18.18 99 THR A CA 1
ATOM 728 C C . THR A 1 100 ? 58.818 28.028 17.766 1.00 18.33 99 THR A C 1
ATOM 729 O O . THR A 1 100 ? 59.964 27.601 17.621 1.00 18.40 99 THR A O 1
ATOM 733 N N . SER A 1 101 ? 58.280 28.962 16.971 1.00 18.19 100 SER A N 1
ATOM 734 C CA . SER A 1 101 ? 59.113 29.736 16.064 1.00 19.16 100 SER A CA 1
ATOM 735 C C . SER A 1 101 ? 58.756 31.198 16.288 1.00 19.63 100 SER A C 1
ATOM 736 O O . SER A 1 101 ? 57.598 31.526 16.530 1.00 19.30 100 SER A O 1
ATOM 739 N N . LEU A 1 102 ? 59.778 32.051 16.197 1.00 17.43 101 LEU A N 1
ATOM 740 C CA . LEU A 1 102 ? 59.693 33.442 16.508 1.00 17.61 101 LEU A CA 1
ATOM 741 C C . LEU A 1 102 ? 60.228 34.247 15.356 1.00 18.28 101 LEU A C 1
ATOM 742 O O . LEU A 1 102 ? 61.237 33.838 14.759 1.00 18.91 101 LEU A O 1
ATOM 747 N N . LEU A 1 103 ? 59.570 35.360 15.045 1.00 17.19 102 LEU A N 1
ATOM 748 C CA . LEU A 1 103 ? 60.059 36.281 14.015 1.00 18.49 102 LEU A CA 1
ATOM 749 C C . LEU A 1 103 ? 60.713 37.364 14.849 1.00 16.06 102 LEU A C 1
ATOM 750 O O . LEU A 1 103 ? 60.018 38.026 15.627 1.00 17.95 102 LEU A O 1
ATOM 755 N N . VAL A 1 104 ? 62.011 37.537 14.669 1.00 17.04 103 VAL A N 1
ATOM 756 C CA . VAL A 1 104 ? 62.802 38.500 15.425 1.00 15.34 103 VAL A CA 1
ATOM 757 C C . VAL A 1 104 ? 63.339 39.572 14.462 1.00 17.25 103 VAL A C 1
ATOM 758 O O . VAL A 1 104 ? 64.032 39.244 13.512 1.00 19.30 103 VAL A O 1
ATOM 762 N N . THR A 1 105 ? 62.970 40.832 14.685 1.00 17.77 104 THR A N 1
ATOM 763 C CA . THR A 1 105 ? 63.374 41.963 13.854 1.00 17.54 104 THR A CA 1
ATOM 764 C C . THR A 1 105 ? 64.228 42.866 14.750 1.00 18.28 104 THR A C 1
ATOM 765 O O . THR A 1 105 ? 63.752 43.311 15.805 1.00 17.53 104 THR A O 1
ATOM 769 N N . VAL A 1 106 ? 65.450 43.175 14.318 1.00 17.85 105 VAL A N 1
ATOM 770 C CA . VAL A 1 106 ? 66.398 43.925 15.105 1.00 17.12 105 VAL A CA 1
ATOM 771 C C . VAL A 1 106 ? 66.909 45.120 14.361 1.00 17.67 105 VAL A C 1
ATOM 772 O O . VAL A 1 106 ? 67.415 44.985 13.249 1.00 17.35 105 VAL A O 1
ATOM 776 N N . VAL A 1 107 ? 66.742 46.300 14.950 1.00 18.72 106 VAL A N 1
ATOM 777 C CA . VAL A 1 107 ? 67.279 47.524 14.373 1.00 19.38 106 VAL A CA 1
ATOM 778 C C . VAL A 1 107 ? 68.784 47.533 14.721 1.00 20.15 106 VAL A C 1
ATOM 779 O O . VAL A 1 107 ? 69.147 47.316 15.869 1.00 20.59 106 VAL A O 1
ATOM 783 N N . LEU A 1 108 ? 69.634 47.753 13.719 1.00 22.30 107 LEU A N 1
ATOM 784 C CA . LEU A 1 108 ? 71.077 47.741 13.872 1.00 25.31 107 LEU A CA 1
ATOM 785 C C . LEU A 1 108 ? 71.590 49.179 13.926 1.00 29.40 107 LEU A C 1
ATOM 786 O O . LEU A 1 108 ? 71.299 49.965 13.028 1.00 30.03 107 LEU A O 1
ATOM 791 N N . VAL A 1 109 ? 72.357 49.507 14.973 1.00 32.39 108 VAL A N 1
ATOM 792 C CA . VAL A 1 109 ? 72.887 50.866 15.177 1.00 35.59 108 VAL A CA 1
ATOM 793 C C . VAL A 1 109 ? 74.396 50.934 14.924 1.00 37.86 108 VAL A C 1
ATOM 794 O O . VAL A 1 109 ? 75.121 49.954 15.138 1.00 40.63 108 VAL A O 1
ATOM 798 N N . PRO B 1 5 ? 47.640 54.408 24.133 1.00 46.58 4 PRO B N 1
ATOM 799 C CA . PRO B 1 5 ? 47.542 53.004 23.748 1.00 45.30 4 PRO B CA 1
ATOM 800 C C . PRO B 1 5 ? 48.709 52.563 22.826 1.00 44.76 4 PRO B C 1
ATOM 801 O O . PRO B 1 5 ? 48.500 52.183 21.668 1.00 45.81 4 PRO B O 1
ATOM 805 N N . HIS B 1 6 ? 49.925 52.656 23.373 1.00 42.37 5 HIS B N 1
ATOM 806 C CA . HIS B 1 6 ? 51.186 52.283 22.718 1.00 40.80 5 HIS B CA 1
ATOM 807 C C . HIS B 1 6 ? 51.970 51.377 23.665 1.00 35.46 5 HIS B C 1
ATOM 808 O O . HIS B 1 6 ? 51.901 51.543 24.870 1.00 33.75 5 HIS B O 1
ATOM 815 N N . LEU B 1 7 ? 52.711 50.425 23.120 1.00 31.23 6 LEU B N 1
ATOM 816 C CA . LEU B 1 7 ? 53.572 49.574 23.939 1.00 29.22 6 LEU B CA 1
ATOM 817 C C . LEU B 1 7 ? 54.846 50.322 24.363 1.00 28.60 6 LEU B C 1
ATOM 818 O O . LEU B 1 7 ? 55.378 51.112 23.561 1.00 27.97 6 LEU B O 1
ATOM 823 N N . SER B 1 8 ? 55.295 50.068 25.600 1.00 26.71 7 SER B N 1
ATOM 824 C CA A SER B 1 8 ? 56.589 50.548 26.097 0.50 26.06 7 SER B CA 1
ATOM 825 C CA B SER B 1 8 ? 56.585 50.537 26.115 0.50 26.28 7 SER B CA 1
ATOM 826 C C . SER B 1 8 ? 57.453 49.282 26.096 1.00 26.08 7 SER B C 1
ATOM 827 O O . SER B 1 8 ? 56.933 48.193 25.828 1.00 23.72 7 SER B O 1
ATOM 832 N N . SER B 1 9 ? 58.750 49.407 26.388 1.00 25.12 8 SER B N 1
ATOM 833 C CA . SER B 1 9 ? 59.645 48.231 26.342 1.00 25.02 8 SER B CA 1
ATOM 834 C C . SER B 1 9 ? 59.151 47.112 27.270 1.00 24.37 8 SER B C 1
ATOM 835 O O . SER B 1 9 ? 58.747 47.382 28.412 1.00 23.21 8 SER B O 1
ATOM 838 N N . GLY B 1 10 ? 59.152 45.887 26.761 1.00 23.03 9 GLY B N 1
ATOM 839 C CA . GLY B 1 10 ? 58.677 44.719 27.512 1.00 24.79 9 GLY B CA 1
ATOM 840 C C . GLY B 1 10 ? 57.190 44.416 27.388 1.00 23.59 9 GLY B C 1
ATOM 841 O O . GLY B 1 10 ? 56.742 43.392 27.905 1.00 23.97 9 GLY B O 1
ATOM 842 N N . GLU B 1 11 ? 56.437 45.259 26.677 1.00 22.20 10 GLU B N 1
ATOM 843 C CA . GLU B 1 11 ? 54.990 45.081 26.525 1.00 22.74 10 GLU B CA 1
ATOM 844 C C . GLU B 1 11 ? 54.616 44.349 25.262 1.00 20.68 10 GLU B C 1
ATOM 845 O O . GLU B 1 11 ? 55.396 44.304 24.301 1.00 20.07 10 GLU B O 1
ATOM 851 N N . VAL B 1 12 ? 53.405 43.791 25.279 1.00 20.07 11 VAL B N 1
ATOM 852 C CA . VAL B 1 12 ? 52.937 42.901 24.249 1.00 19.81 11 VAL B CA 1
ATOM 853 C C . VAL B 1 12 ? 51.594 43.322 23.644 1.00 22.46 11 VAL B C 1
ATOM 854 O O . VAL B 1 12 ? 50.670 43.756 24.368 1.00 22.89 11 VAL B O 1
ATOM 858 N N . ALA B 1 13 ? 51.484 43.129 22.335 1.00 20.27 12 ALA B N 1
ATOM 859 C CA . ALA B 1 13 ? 50.269 43.358 21.555 1.00 20.83 12 ALA B CA 1
ATOM 860 C C . ALA B 1 13 ? 49.966 42.089 20.762 1.00 21.44 12 ALA B C 1
ATOM 861 O O . ALA B 1 13 ? 50.898 41.382 20.362 1.00 19.65 12 ALA B O 1
ATOM 863 N N . SER B 1 14 ? 48.689 41.776 20.565 1.00 20.02 13 SER B N 1
ATOM 864 C CA . SER B 1 14 ? 48.317 40.639 19.699 1.00 21.35 13 SER B CA 1
ATOM 865 C C . SER B 1 14 ? 48.058 41.131 18.276 1.00 22.15 13 SER B C 1
ATOM 866 O O . SER B 1 14 ? 47.248 42.054 18.098 1.00 23.27 13 SER B O 1
ATOM 869 N N . VAL B 1 15 ? 48.736 40.529 17.299 1.00 21.44 14 VAL B N 1
ATOM 870 C CA . VAL B 1 15 ? 48.534 40.756 15.841 1.00 21.86 14 VAL B CA 1
ATOM 871 C C . VAL B 1 15 ? 47.877 39.511 15.197 1.00 20.41 14 VAL B C 1
ATOM 872 O O . VAL B 1 15 ? 48.044 39.232 13.997 1.00 18.47 14 VAL B O 1
ATOM 876 N N . LEU B 1 16 ? 47.072 38.770 15.981 1.00 19.79 15 LEU B N 1
ATOM 877 C CA . LEU B 1 16 ? 46.324 37.649 15.394 1.00 18.94 15 LEU B CA 1
ATOM 878 C C . LEU B 1 16 ? 45.390 38.225 14.329 1.00 19.49 15 LEU B C 1
ATOM 879 O O . LEU B 1 16 ? 45.015 39.407 14.414 1.00 19.47 15 LEU B O 1
ATOM 884 N N . PRO B 1 17 ? 45.000 37.402 13.335 1.00 19.91 16 PRO B N 1
ATOM 885 C CA . PRO B 1 17 ? 44.015 37.860 12.372 1.00 19.20 16 PRO B CA 1
ATOM 886 C C . PRO B 1 17 ? 42.733 38.383 13.055 1.00 19.99 16 PRO B C 1
ATOM 887 O O . PRO B 1 17 ? 42.292 37.806 14.075 1.00 19.07 16 PRO B O 1
ATOM 891 N N . LEU B 1 18 ? 42.201 39.491 12.547 1.00 19.25 17 LEU B N 1
ATOM 892 C CA . LEU B 1 18 ? 40.950 40.075 13.064 1.00 20.60 17 LEU B CA 1
ATOM 893 C C . LEU B 1 18 ? 39.693 39.321 12.652 1.00 21.23 17 LEU B C 1
ATOM 894 O O . LEU B 1 18 ? 38.701 39.365 13.376 1.00 21.95 17 LEU B O 1
ATOM 899 N N . GLY B 1 19 ? 39.708 38.695 11.477 1.00 20.60 18 GLY B N 1
ATOM 900 C CA . GLY B 1 19 ? 38.565 37.934 10.981 1.00 21.20 18 GLY B CA 1
ATOM 901 C C . GLY B 1 19 ? 37.321 38.798 10.913 1.00 21.31 18 GLY B C 1
ATOM 902 O O . GLY B 1 19 ? 37.382 39.882 10.351 1.00 20.43 18 GLY B O 1
ATOM 903 N N . LYS B 1 20 ? 36.235 38.364 11.561 1.00 22.64 19 LYS B N 1
ATOM 904 C CA . LYS B 1 20 ? 34.968 39.112 11.513 1.00 25.51 19 LYS B CA 1
ATOM 905 C C . LYS B 1 20 ? 35.027 40.526 12.126 1.00 23.93 19 LYS B C 1
ATOM 906 O O . LYS B 1 20 ? 34.214 41.375 11.773 1.00 25.04 19 LYS B O 1
ATOM 912 N N . GLN B 1 21 ? 36.008 40.781 12.992 1.00 24.00 20 GLN B N 1
ATOM 913 C CA . GLN B 1 21 ? 36.210 42.112 13.593 1.00 24.63 20 GLN B CA 1
ATOM 914 C C . GLN B 1 21 ? 37.008 43.058 12.704 1.00 24.14 20 GLN B C 1
ATOM 915 O O . GLN B 1 21 ? 37.139 44.242 13.059 1.00 24.84 20 GLN B O 1
ATOM 921 N N . LEU B 1 22 ? 37.522 42.588 11.553 1.00 22.86 21 LEU B N 1
ATOM 922 C CA . LEU B 1 22 ? 38.364 43.439 10.687 1.00 22.45 21 LEU B CA 1
ATOM 923 C C . LEU B 1 22 ? 37.660 44.727 10.287 1.00 22.90 21 LEU B C 1
ATOM 924 O O . LEU B 1 22 ? 38.260 45.802 10.340 1.00 23.03 21 LEU B O 1
ATOM 929 N N . THR B 1 23 ? 36.382 44.603 9.919 1.00 25.45 22 THR B N 1
ATOM 930 C CA . THR B 1 23 ? 35.588 45.739 9.467 1.00 27.41 22 THR B CA 1
ATOM 931 C C . THR B 1 23 ? 35.272 46.783 10.548 1.00 28.93 22 THR B C 1
ATOM 932 O O . THR B 1 23 ? 34.847 47.871 10.199 1.00 31.43 22 THR B O 1
ATOM 936 N N . GLN B 1 24 ? 35.421 46.444 11.831 1.00 28.50 23 GLN B N 1
ATOM 937 C CA . GLN B 1 24 ? 35.215 47.396 12.923 1.00 28.45 23 GLN B CA 1
ATOM 938 C C . GLN B 1 24 ? 36.519 47.962 13.500 1.00 27.43 23 GLN B C 1
ATOM 939 O O . GLN B 1 24 ? 36.461 48.842 14.360 1.00 27.49 23 GLN B O 1
ATOM 945 N N . THR B 1 25 ? 37.672 47.490 13.015 1.00 24.97 24 THR B N 1
ATOM 946 C CA . THR B 1 25 ? 38.987 47.823 13.565 1.00 25.23 24 THR B CA 1
ATOM 947 C C . THR B 1 25 ? 39.773 48.812 12.707 1.00 24.89 24 THR B C 1
ATOM 948 O O . THR B 1 25 ? 40.124 48.491 11.570 1.00 23.61 24 THR B O 1
ATOM 952 N N . PRO B 1 26 ? 40.068 50.019 13.252 1.00 26.06 25 PRO B N 1
ATOM 953 C CA . PRO B 1 26 ? 40.871 50.932 12.482 1.00 25.29 25 PRO B CA 1
ATOM 954 C C . PRO B 1 26 ? 42.359 50.534 12.549 1.00 22.91 25 PRO B C 1
ATOM 955 O O . PRO B 1 26 ? 42.800 49.771 13.438 1.00 21.94 25 PRO B O 1
ATOM 959 N N . SER B 1 27 ? 43.108 51.047 11.590 1.00 20.86 26 SER B N 1
ATOM 960 C CA . SER B 1 27 ? 44.551 50.914 11.605 1.00 21.33 26 SER B CA 1
ATOM 961 C C . SER B 1 27 ? 45.044 51.588 12.887 1.00 20.31 26 SER B C 1
ATOM 962 O O . SER B 1 27 ? 44.424 52.552 13.373 1.00 19.31 26 SER B O 1
ATOM 965 N N . ALA B 1 28 ? 46.132 51.072 13.461 1.00 20.62 27 ALA B N 1
ATOM 966 C CA . ALA B 1 28 ? 46.685 51.656 14.695 1.00 20.31 27 ALA B CA 1
ATOM 967 C C . ALA B 1 28 ? 48.170 51.388 14.837 1.00 19.32 27 ALA B C 1
ATOM 968 O O . ALA B 1 28 ? 48.666 50.353 14.360 1.00 20.24 27 ALA B O 1
ATOM 970 N N . ALA B 1 29 ? 48.882 52.315 15.469 1.00 20.17 28 ALA B N 1
ATOM 971 C CA . ALA B 1 29 ? 50.292 52.102 15.788 1.00 21.79 28 ALA B CA 1
ATOM 972 C C . ALA B 1 29 ? 50.399 51.207 17.036 1.00 21.88 28 ALA B C 1
ATOM 973 O O . ALA B 1 29 ? 49.667 51.435 17.996 1.00 23.06 28 ALA B O 1
ATOM 975 N N . LEU B 1 30 ? 51.251 50.183 17.000 1.00 20.16 29 LEU B N 1
ATOM 976 C CA A LEU B 1 30 ? 51.580 49.354 18.190 0.50 21.10 29 LEU B CA 1
ATOM 977 C CA B LEU B 1 30 ? 51.551 49.355 18.176 0.50 21.51 29 LEU B CA 1
ATOM 978 C C . LEU B 1 30 ? 52.487 50.203 19.047 1.00 21.34 29 LEU B C 1
ATOM 979 O O . LEU B 1 30 ? 52.316 50.292 20.257 1.00 22.12 29 LEU B O 1
ATOM 988 N N . PHE B 1 31 ? 53.466 50.841 18.411 1.00 22.34 30 PHE B N 1
ATOM 989 C CA . PHE B 1 31 ? 54.373 51.786 19.084 1.00 22.71 30 PHE B CA 1
ATOM 990 C C . PHE B 1 31 ? 55.151 52.580 18.068 1.00 22.86 30 PHE B C 1
ATOM 991 O O . PHE B 1 31 ? 55.297 52.140 16.908 1.00 20.42 30 PHE B O 1
ATOM 999 N N . LYS B 1 32 ? 55.607 53.753 18.507 1.00 23.58 31 LYS B N 1
ATOM 1000 C CA A LYS B 1 32 ? 56.461 54.600 17.704 0.50 23.38 31 LYS B CA 1
ATOM 1001 C CA B LYS B 1 32 ? 56.454 54.630 17.705 0.50 23.38 31 LYS B CA 1
ATOM 1002 C C . LYS B 1 32 ? 57.543 55.126 18.633 1.00 23.84 31 LYS B C 1
ATOM 1003 O O . LYS B 1 32 ? 57.248 55.702 19.671 1.00 25.44 31 LYS B O 1
ATOM 1014 N N . GLU B 1 33 ? 58.787 54.877 18.271 1.00 21.37 32 GLU B N 1
ATOM 1015 C CA . GLU B 1 33 ? 59.910 55.353 19.042 1.00 20.33 32 GLU B CA 1
ATOM 1016 C C . GLU B 1 33 ? 60.859 55.982 18.033 1.00 19.41 32 GLU B C 1
ATOM 1017 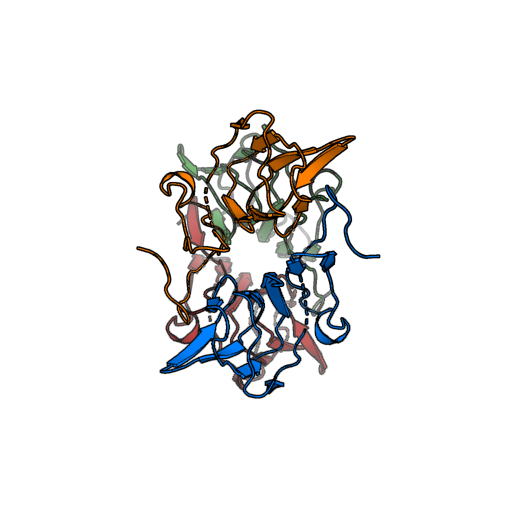O O . GLU B 1 33 ? 60.624 55.940 16.822 1.00 21.81 32 GLU B O 1
ATOM 1023 N N . HIS B 1 34 ? 61.932 56.532 18.553 1.00 19.97 33 HIS B N 1
ATOM 1024 C CA . HIS B 1 34 ? 62.922 57.262 17.777 1.00 21.84 33 HIS B CA 1
ATOM 1025 C C . HIS B 1 34 ? 63.485 56.530 16.551 1.00 22.29 33 HIS B C 1
ATOM 1026 O O . HIS B 1 34 ? 63.652 57.148 15.498 1.00 22.12 33 HIS B O 1
ATOM 1033 N N . ARG B 1 35 ? 63.721 55.226 16.678 1.00 21.30 34 ARG B N 1
ATOM 1034 C CA . ARG B 1 35 ? 64.340 54.428 15.603 1.00 19.96 34 ARG B CA 1
ATOM 1035 C C . ARG B 1 35 ? 63.420 53.426 14.915 1.00 20.00 34 ARG B C 1
ATOM 1036 O O . ARG B 1 35 ? 63.859 52.727 14.014 1.00 19.33 34 ARG B O 1
ATOM 1040 N N . LEU B 1 36 ? 62.161 53.352 15.339 1.00 19.66 35 LEU B N 1
ATOM 1041 C CA . LEU B 1 36 ? 61.275 52.303 14.893 1.00 18.97 35 LEU B CA 1
ATOM 1042 C C . LEU B 1 36 ? 59.812 52.608 15.132 1.00 18.93 35 LEU B C 1
ATOM 1043 O O . LEU B 1 36 ? 59.470 53.160 16.170 1.00 17.09 35 LEU B O 1
ATOM 1048 N N . GLU B 1 37 ? 58.978 52.280 14.144 1.00 18.55 36 GLU B N 1
ATOM 1049 C CA A GLU B 1 37 ? 57.533 52.363 14.301 0.50 21.21 36 GLU B CA 1
ATOM 1050 C CA B GLU B 1 37 ? 57.527 52.395 14.237 0.50 19.50 36 GLU B CA 1
ATOM 1051 C C . GLU B 1 37 ? 56.915 51.063 13.811 1.00 19.63 36 GLU B C 1
ATOM 1052 O O . GLU B 1 37 ? 57.320 50.508 12.785 1.00 18.44 36 GLU B O 1
ATOM 1063 N N . VAL B 1 38 ? 55.975 50.547 14.591 1.00 19.81 37 VAL B N 1
ATOM 1064 C CA . VAL B 1 38 ? 55.291 49.304 14.253 1.00 20.21 37 VAL B CA 1
ATOM 1065 C C . VAL B 1 38 ? 53.794 49.606 14.282 1.00 20.17 37 VAL B C 1
ATOM 1066 O O . VAL B 1 38 ? 53.267 50.054 15.319 1.00 18.66 37 VAL B O 1
ATOM 1083 N N . ARG B 1 40 ? 49.664 48.343 12.747 1.00 20.07 39 ARG B N 1
ATOM 1084 C CA . ARG B 1 40 ? 48.809 47.394 12.107 1.00 22.04 39 ARG B CA 1
ATOM 1085 C C . ARG B 1 40 ? 47.913 48.219 11.202 1.00 22.03 39 ARG B C 1
ATOM 1086 O O . ARG B 1 40 ? 47.083 49.008 11.717 1.00 23.20 39 ARG B O 1
ATOM 1107 N N . VAL B 1 42 ? 44.884 48.261 8.623 1.00 21.41 41 VAL B N 1
ATOM 1108 C CA . VAL B 1 42 ? 43.676 47.495 8.323 1.00 20.83 41 VAL B CA 1
ATOM 1109 C C . VAL B 1 42 ? 43.179 48.096 7.038 1.00 21.51 41 VAL B C 1
ATOM 1110 O O . VAL B 1 42 ? 42.878 49.290 7.025 1.00 22.10 41 VAL B O 1
ATOM 1114 N N . LEU B 1 43 ? 43.103 47.303 5.966 1.00 19.71 42 LEU B N 1
ATOM 1115 C CA . LEU B 1 43 ? 42.653 47.799 4.665 1.00 20.81 42 LEU B CA 1
ATOM 1116 C C . LEU B 1 43 ? 41.416 47.033 4.197 1.00 21.35 42 LEU B C 1
ATOM 1117 O O . LEU B 1 43 ? 41.474 45.836 4.036 1.00 22.43 42 LEU B O 1
ATOM 1122 N N . PRO B 1 44 ? 40.312 47.746 3.926 1.00 22.41 43 PRO B N 1
ATOM 1123 C CA . PRO B 1 44 ? 39.171 47.045 3.396 1.00 22.39 43 PRO B CA 1
ATOM 1124 C C . PRO B 1 44 ? 39.490 46.660 1.933 1.00 19.98 43 PRO B C 1
ATOM 1125 O O . PRO B 1 44 ? 40.314 47.334 1.275 1.00 20.46 43 PRO B O 1
ATOM 1129 N N . ALA B 1 45 ? 38.856 45.593 1.466 1.00 20.02 44 ALA B N 1
ATOM 1130 C CA . ALA B 1 45 ? 38.970 45.126 0.087 1.00 18.76 44 ALA B CA 1
ATOM 1131 C C . ALA B 1 45 ? 38.877 46.320 -0.896 1.00 19.41 44 ALA B C 1
ATOM 1132 O O . ALA B 1 45 ? 38.006 47.201 -0.738 1.00 17.43 44 ALA B O 1
ATOM 1134 N N . GLY B 1 46 ? 39.820 46.393 -1.837 1.00 18.18 45 GLY B N 1
ATOM 1135 C CA . GLY B 1 46 ? 39.862 47.439 -2.848 1.00 19.29 45 GLY B CA 1
ATOM 1136 C C . GLY B 1 46 ? 40.671 48.678 -2.510 1.00 20.80 45 GLY B C 1
ATOM 1137 O O . GLY B 1 46 ? 41.034 49.423 -3.420 1.00 20.53 45 GLY B O 1
ATOM 1138 N N . LYS B 1 47 ? 40.940 48.914 -1.223 1.00 21.84 46 LYS B N 1
ATOM 1139 C CA . LYS B 1 47 ? 41.669 50.091 -0.788 1.00 21.72 46 LYS B CA 1
ATOM 1140 C C . LYS B 1 47 ? 43.040 50.115 -1.441 1.00 22.08 46 LYS B C 1
ATOM 1141 O O . LYS B 1 47 ? 43.734 49.082 -1.490 1.00 21.22 46 LYS B O 1
ATOM 1147 N N . GLN B 1 48 ? 43.382 51.274 -2.002 1.00 24.84 47 GLN B N 1
ATOM 1148 C CA . GLN B 1 48 ? 44.673 51.518 -2.655 1.00 25.93 47 GLN B CA 1
ATOM 1149 C C . GLN B 1 48 ? 45.497 52.594 -1.947 1.00 27.70 47 GLN B C 1
ATOM 1150 O O . GLN B 1 48 ? 44.931 53.549 -1.427 1.00 28.89 47 GLN B O 1
ATOM 1156 N N . VAL B 1 49 ? 46.823 52.412 -1.914 1.00 27.65 48 VAL B N 1
ATOM 1157 C CA . VAL B 1 49 ? 47.779 53.445 -1.432 1.00 26.52 48 VAL B CA 1
ATOM 1158 C C . VAL B 1 49 ? 48.727 53.675 -2.606 1.00 25.45 48 VAL B C 1
ATOM 1159 O O . VAL B 1 49 ? 49.296 52.720 -3.147 1.00 25.14 48 VAL B O 1
ATOM 1163 N N . GLY B 1 50 ? 48.861 54.919 -3.041 1.00 24.97 49 GLY B N 1
ATOM 1164 C CA . GLY B 1 50 ? 49.726 55.246 -4.179 1.00 23.91 49 GLY B CA 1
ATOM 1165 C C . GLY B 1 50 ? 51.202 54.976 -3.930 1.00 22.98 49 GLY B C 1
ATOM 1166 O O . GLY B 1 50 ? 51.615 54.715 -2.809 1.00 22.38 49 GLY B O 1
ATOM 1167 N N . SER B 1 51 ? 51.979 55.061 -5.002 1.00 23.28 50 SER B N 1
ATOM 1168 C CA . SER B 1 51 ? 53.403 54.837 -4.972 1.00 23.93 50 SER B CA 1
ATOM 1169 C C . SER B 1 51 ? 54.063 55.810 -4.009 1.00 22.82 50 SER B C 1
ATOM 1170 O O . SER B 1 51 ? 53.851 57.022 -4.094 1.00 21.31 50 SER B O 1
ATOM 1173 N N . HIS B 1 52 ? 54.830 55.273 -3.068 1.00 22.36 51 HIS B N 1
ATOM 1174 C CA . HIS B 1 52 ? 55.542 56.097 -2.103 1.00 21.88 51 HIS B CA 1
ATOM 1175 C C . HIS B 1 52 ? 56.670 55.286 -1.496 1.00 21.33 51 HIS B C 1
ATOM 1176 O O . HIS B 1 52 ? 56.771 54.100 -1.753 1.00 20.75 51 HIS B O 1
ATOM 1183 N N . SER B 1 53 ? 57.499 55.953 -0.701 1.00 20.82 52 SER B N 1
ATOM 1184 C CA A SER B 1 53 ? 58.594 55.295 0.000 0.50 21.41 52 SER B CA 1
ATOM 1185 C CA B SER B 1 53 ? 58.630 55.330 -0.029 0.50 21.19 52 SER B CA 1
ATOM 1186 C C . SER B 1 53 ? 58.886 55.978 1.333 1.00 20.89 52 SER B C 1
ATOM 1187 O O . SER B 1 53 ? 58.401 57.070 1.618 1.00 20.65 52 SER B O 1
ATOM 1192 N N . VAL B 1 54 ? 59.683 55.295 2.136 1.00 20.46 53 VAL B N 1
ATOM 1193 C CA . VAL B 1 54 ? 60.159 55.778 3.430 1.00 20.29 53 VAL B CA 1
ATOM 1194 C C . VAL B 1 54 ? 61.698 55.695 3.400 1.00 19.79 53 VAL B C 1
ATOM 1195 O O . VAL B 1 54 ? 62.292 54.883 2.651 1.00 17.65 53 VAL B O 1
ATOM 1199 N N . ALA B 1 55 ? 62.333 56.562 4.185 1.00 18.91 54 ALA B N 1
ATOM 1200 C CA . ALA B 1 55 ? 63.777 56.686 4.172 1.00 20.24 54 ALA B CA 1
ATOM 1201 C C . ALA B 1 55 ? 64.494 55.478 4.739 1.00 20.50 54 ALA B C 1
ATOM 1202 O O . ALA B 1 55 ? 65.609 55.233 4.353 1.00 21.93 54 ALA B O 1
ATOM 1204 N N . GLY B 1 56 ? 63.894 54.752 5.684 1.00 20.45 55 GLY B N 1
ATOM 1205 C CA . GLY B 1 56 ? 64.545 53.569 6.224 1.00 20.10 55 GLY B CA 1
ATOM 1206 C C . GLY B 1 56 ? 64.003 52.288 5.634 1.00 19.32 55 GLY B C 1
ATOM 1207 O O . GLY B 1 56 ? 62.978 52.293 4.899 1.00 18.03 55 GLY B O 1
ATOM 1208 N N . PRO B 1 57 ? 64.670 51.150 5.966 1.00 17.17 56 PRO B N 1
ATOM 1209 C CA . PRO B 1 57 ? 64.140 49.899 5.485 1.00 17.12 56 PRO B CA 1
ATOM 1210 C C . PRO B 1 57 ? 62.869 49.552 6.246 1.00 18.97 56 PRO B C 1
ATOM 1211 O O . PRO B 1 57 ? 62.610 50.106 7.316 1.00 19.85 56 PRO B O 1
ATOM 1215 N N . SER B 1 58 ? 62.078 48.662 5.672 1.00 16.70 57 SER B N 1
ATOM 1216 C CA . SER B 1 58 ? 60.823 48.266 6.298 1.00 18.37 57 SER B CA 1
ATOM 1217 C C . SER B 1 58 ? 60.411 46.878 5.929 1.00 18.16 57 SER B C 1
ATOM 1218 O O . SER B 1 58 ? 60.955 46.294 4.995 1.00 17.78 57 SER B O 1
ATOM 1221 N N . THR B 1 59 ? 59.458 46.339 6.705 1.00 18.86 58 THR B N 1
ATOM 1222 C CA . THR B 1 59 ? 58.851 45.039 6.413 1.00 18.01 58 THR B CA 1
ATOM 1223 C C . THR B 1 59 ? 57.338 45.179 6.480 1.00 17.78 58 THR B C 1
ATOM 1224 O O . THR B 1 59 ? 56.791 45.964 7.299 1.00 16.86 58 THR B O 1
ATOM 1228 N N . ILE B 1 60 ? 56.680 44.493 5.561 1.00 18.08 59 ILE B N 1
ATOM 1229 C CA . ILE B 1 60 ? 55.228 44.359 5.543 1.00 19.97 59 ILE B CA 1
ATOM 1230 C C . ILE B 1 60 ? 54.869 42.883 5.630 1.00 18.50 59 ILE B C 1
ATOM 1231 O O . ILE B 1 60 ? 55.248 42.087 4.737 1.00 20.41 59 ILE B O 1
ATOM 1236 N N . GLN B 1 61 ? 54.119 42.527 6.679 1.00 16.76 60 GLN B N 1
ATOM 1237 C CA . GLN B 1 61 ? 53.651 41.174 6.925 1.00 17.46 60 GLN B CA 1
ATOM 1238 C C . GLN B 1 61 ? 52.149 41.122 6.728 1.00 16.41 60 GLN B C 1
ATOM 1239 O O . GLN B 1 61 ? 51.404 41.852 7.393 1.00 17.72 60 GLN B O 1
ATOM 1245 N N . CYS B 1 62 ? 51.713 40.239 5.840 1.00 17.72 61 CYS B N 1
ATOM 1246 C CA . CYS B 1 62 ? 50.295 40.036 5.566 1.00 19.29 61 CYS B CA 1
ATOM 1247 C C . CYS B 1 62 ? 49.760 39.114 6.661 1.00 18.74 61 CYS B C 1
ATOM 1248 O O . CYS B 1 62 ? 50.101 37.937 6.693 1.00 19.04 61 CYS B O 1
ATOM 1251 N N . LEU B 1 63 ? 48.940 39.650 7.565 1.00 19.15 62 LEU B N 1
ATOM 1252 C CA . LEU B 1 63 ? 48.424 38.855 8.710 1.00 18.37 62 LEU B CA 1
ATOM 1253 C C . LEU B 1 63 ? 47.223 38.001 8.322 1.00 19.15 62 LEU B C 1
ATOM 1254 O O . LEU B 1 63 ? 46.947 36.947 8.946 1.00 18.97 62 LEU B O 1
ATOM 1259 N N . GLU B 1 64 ? 46.459 38.483 7.339 1.00 18.39 63 GLU B N 1
ATOM 1260 C CA . GLU B 1 64 ? 45.281 37.787 6.845 1.00 19.75 63 GLU B CA 1
ATOM 1261 C C . GLU B 1 64 ? 44.858 38.425 5.518 1.00 20.96 63 GLU B C 1
ATOM 1262 O O . GLU B 1 64 ? 45.225 39.580 5.246 1.00 21.04 63 GLU B O 1
ATOM 1268 N N . GLY B 1 65 ? 44.045 37.707 4.748 1.00 20.79 64 GLY B N 1
ATOM 1269 C CA . GLY B 1 65 ? 43.540 38.207 3.488 1.00 21.03 64 GLY B CA 1
ATOM 1270 C C . GLY B 1 65 ? 44.607 38.174 2.411 1.00 22.25 64 GLY B C 1
ATOM 1271 O O . GLY B 1 65 ? 45.568 37.385 2.489 1.00 22.74 64 GLY B O 1
ATOM 1272 N N . GLU B 1 66 ? 44.424 39.018 1.405 1.00 22.28 65 GLU B N 1
ATOM 1273 C CA A GLU B 1 66 ? 45.332 39.083 0.252 0.50 22.40 65 GLU B CA 1
ATOM 1274 C CA B GLU B 1 66 ? 45.341 39.086 0.259 0.50 23.11 65 GLU B CA 1
ATOM 1275 C C . GLU B 1 66 ? 45.541 40.541 -0.153 1.00 22.86 65 GLU B C 1
ATOM 1276 O O . GLU B 1 66 ? 44.571 41.305 -0.274 1.00 22.43 65 GLU B O 1
ATOM 1287 N N . VAL B 1 67 ? 46.791 40.911 -0.392 1.00 21.55 66 VAL B N 1
ATOM 1288 C CA . VAL B 1 67 ? 47.166 42.273 -0.756 1.00 21.43 66 VAL B CA 1
ATOM 1289 C C . VAL B 1 67 ? 48.214 42.204 -1.866 1.00 22.56 66 VAL B C 1
ATOM 1290 O O . VAL B 1 67 ? 49.084 41.323 -1.842 1.00 21.85 66 VAL B O 1
ATOM 1294 N N . GLU B 1 68 ? 48.110 43.108 -2.833 1.00 22.02 67 GLU B N 1
ATOM 1295 C CA . GLU B 1 68 ? 49.114 43.214 -3.879 1.00 23.27 67 GLU B CA 1
ATOM 1296 C C . GLU B 1 68 ? 49.981 44.418 -3.508 1.00 22.49 67 GLU B C 1
ATOM 1297 O O . GLU B 1 68 ? 49.452 45.501 -3.242 1.00 20.60 67 GLU B O 1
ATOM 1303 N N . ILE B 1 69 ? 51.295 44.220 -3.476 1.00 21.61 68 ILE B N 1
ATOM 1304 C CA . ILE B 1 69 ? 52.249 45.293 -3.223 1.00 22.71 68 ILE B CA 1
ATOM 1305 C C . ILE B 1 69 ? 53.111 45.422 -4.477 1.00 23.14 68 ILE B C 1
ATOM 1306 O O . ILE B 1 69 ? 53.858 44.488 -4.821 1.00 23.44 68 ILE B O 1
ATOM 1311 N N . GLY B 1 70 ? 52.978 46.543 -5.186 1.00 23.90 69 GLY B N 1
ATOM 1312 C CA . GLY B 1 70 ? 53.794 46.792 -6.374 1.00 22.73 69 GLY B CA 1
ATOM 1313 C C . GLY B 1 70 ? 55.139 47.287 -5.892 1.00 24.37 69 GLY B C 1
ATOM 1314 O O . GLY B 1 70 ? 55.188 48.079 -4.962 1.00 23.27 69 GLY B O 1
ATOM 1315 N N . VAL B 1 71 ? 56.218 46.767 -6.479 1.00 25.27 70 VAL B N 1
ATOM 1316 C CA . VAL B 1 71 ? 57.602 47.152 -6.175 1.00 28.04 70 VAL B CA 1
ATOM 1317 C C . VAL B 1 71 ? 58.345 47.299 -7.516 1.00 29.09 70 VAL B C 1
ATOM 1318 O O . VAL B 1 71 ? 57.813 46.904 -8.564 1.00 28.34 70 VAL B O 1
ATOM 1322 N N . ASP B 1 72 ? 59.547 47.865 -7.477 1.00 30.30 71 ASP B N 1
ATOM 1323 C CA . ASP B 1 72 ? 60.370 48.049 -8.689 1.00 32.09 71 ASP B CA 1
ATOM 1324 C C . ASP B 1 72 ? 60.536 46.694 -9.365 1.00 33.56 71 ASP B C 1
ATOM 1325 O O . ASP B 1 72 ? 61.086 45.782 -8.764 1.00 34.17 71 ASP B O 1
ATOM 1330 N N . GLY B 1 73 ? 59.963 46.554 -10.562 1.00 34.52 72 GLY B N 1
ATOM 1331 C CA . GLY B 1 73 ? 60.054 45.333 -11.369 1.00 34.34 72 GLY B CA 1
ATOM 1332 C C . GLY B 1 73 ? 59.104 44.180 -11.080 1.00 35.44 72 GLY B C 1
ATOM 1333 O O . GLY B 1 73 ? 59.243 43.128 -11.719 1.00 35.58 72 GLY B O 1
ATOM 1334 N N . ALA B 1 74 ? 58.164 44.343 -10.135 1.00 34.22 73 ALA B N 1
ATOM 1335 C CA . ALA B 1 74 ? 57.201 43.279 -9.801 1.00 33.28 73 ALA B CA 1
ATOM 1336 C C . ALA B 1 74 ? 55.929 43.735 -9.085 1.00 32.17 73 ALA B C 1
ATOM 1337 O O . ALA B 1 74 ? 55.858 44.836 -8.532 1.00 30.42 73 ALA B O 1
ATOM 1339 N N . GLN B 1 75 ? 54.944 42.843 -9.100 1.00 31.24 74 GLN B N 1
ATOM 1340 C CA . GLN B 1 75 ? 53.691 43.011 -8.391 1.00 32.30 74 GLN B CA 1
ATOM 1341 C C . GLN B 1 75 ? 53.662 41.767 -7.505 1.00 31.52 74 GLN B C 1
ATOM 1342 O O . GLN B 1 75 ? 53.498 40.659 -8.009 1.00 33.74 74 GLN B O 1
ATOM 1348 N N . ARG B 1 76 ? 53.845 41.943 -6.205 1.00 28.94 75 ARG B N 1
ATOM 1349 C CA . ARG B 1 76 ? 53.880 40.834 -5.264 1.00 26.80 75 ARG B CA 1
ATOM 1350 C C . ARG B 1 76 ? 52.496 40.651 -4.703 1.00 26.83 75 ARG B C 1
ATOM 1351 O O . ARG B 1 76 ? 51.930 41.598 -4.146 1.00 27.06 75 ARG B O 1
ATOM 1359 N N . ARG B 1 77 ? 51.951 39.446 -4.847 1.00 24.69 76 ARG B N 1
ATOM 1360 C CA . ARG B 1 77 ? 50.674 39.105 -4.268 1.00 25.02 76 ARG B CA 1
ATOM 1361 C C . ARG B 1 77 ? 51.011 38.419 -2.959 1.00 24.96 76 ARG B C 1
ATOM 1362 O O . ARG B 1 77 ? 51.553 37.315 -2.958 1.00 26.44 76 ARG B O 1
ATOM 1370 N N . LEU B 1 78 ? 50.715 39.081 -1.849 1.00 23.36 77 LEU B N 1
ATOM 1371 C CA . LEU B 1 78 ? 50.970 38.537 -0.539 1.00 23.66 77 LEU B CA 1
ATOM 1372 C C . LEU B 1 78 ? 49.710 37.869 -0.034 1.00 23.87 77 LEU B C 1
ATOM 1373 O O . LEU B 1 78 ? 48.597 38.402 -0.211 1.00 21.92 77 LEU B O 1
ATOM 1378 N N . HIS B 1 79 ? 49.901 36.700 0.560 1.00 21.93 78 HIS B N 1
ATOM 1379 C CA . HIS B 1 79 ? 48.875 35.952 1.280 1.00 22.09 78 HIS B CA 1
ATOM 1380 C C . HIS B 1 79 ? 49.277 35.875 2.747 1.00 21.16 78 HIS B C 1
ATOM 1381 O O . HIS B 1 79 ? 50.373 36.321 3.141 1.00 19.18 78 HIS B O 1
ATOM 1388 N N . GLN B 1 80 ? 48.402 35.269 3.555 1.00 21.05 79 GLN B N 1
ATOM 1389 C CA . GLN B 1 80 ? 48.654 35.144 4.988 1.00 21.65 79 GLN B CA 1
ATOM 1390 C C . GLN B 1 80 ? 50.022 34.532 5.242 1.00 20.88 79 GLN B C 1
ATOM 1391 O O . GLN B 1 80 ? 50.372 33.525 4.601 1.00 19.75 79 GLN B O 1
ATOM 1397 N N . GLY B 1 81 ? 50.782 35.174 6.139 1.00 20.88 80 GLY B N 1
ATOM 1398 C CA . GLY B 1 81 ? 52.114 34.773 6.539 1.00 21.24 80 GLY B CA 1
ATOM 1399 C C . GLY B 1 81 ? 53.253 35.312 5.685 1.00 20.68 80 GLY B C 1
ATOM 1400 O O . GLY B 1 81 ? 54.417 35.061 6.007 1.00 21.40 80 GLY B O 1
ATOM 1401 N N . ASP B 1 82 ? 52.951 35.972 4.575 1.00 21.82 81 ASP B N 1
ATOM 1402 C CA . ASP B 1 82 ? 54.003 36.505 3.720 1.00 21.48 81 ASP B CA 1
ATOM 1403 C C . ASP B 1 82 ? 54.595 37.750 4.329 1.00 21.25 81 ASP B C 1
ATOM 1404 O O . ASP B 1 82 ? 53.843 38.633 4.742 1.00 20.53 81 ASP B O 1
ATOM 1409 N N . LEU B 1 83 ? 55.931 37.790 4.315 1.00 19.86 82 LEU B N 1
ATOM 1410 C CA A LEU B 1 83 ? 56.705 38.919 4.821 0.50 19.28 82 LEU B CA 1
ATOM 1411 C CA B LEU B 1 83 ? 56.731 38.895 4.837 0.50 19.47 82 LEU B CA 1
ATOM 1412 C C . LEU B 1 83 ? 57.506 39.488 3.657 1.00 20.50 82 LEU B C 1
ATOM 1413 O O . LEU B 1 83 ? 58.315 38.789 3.067 1.00 22.24 82 LEU B O 1
ATOM 1422 N N . LEU B 1 84 ? 57.261 40.759 3.328 1.00 18.25 83 LEU B N 1
ATOM 1423 C CA . LEU B 1 84 ? 57.928 41.462 2.261 1.00 18.09 83 LEU B CA 1
ATOM 1424 C C . LEU B 1 84 ? 58.983 42.383 2.850 1.00 17.64 83 LEU B C 1
ATOM 1425 O O . LEU B 1 84 ? 58.699 43.146 3.782 1.00 17.35 83 LEU B O 1
ATOM 1430 N N . TYR B 1 85 ? 60.170 42.362 2.270 1.00 18.08 84 TYR B N 1
ATOM 1431 C CA . TYR B 1 85 ? 61.263 43.279 2.683 1.00 19.37 84 TYR B CA 1
ATOM 1432 C C . TYR B 1 85 ? 61.377 44.408 1.673 1.00 20.09 84 TYR B C 1
ATOM 1433 O O . TYR B 1 85 ? 61.387 44.170 0.448 1.00 21.60 84 TYR B O 1
ATOM 1442 N N . LEU B 1 86 ? 61.404 45.647 2.179 1.00 19.87 85 LEU B N 1
ATOM 1443 C CA . LEU B 1 86 ? 61.551 46.854 1.361 1.00 19.60 85 LEU B CA 1
ATOM 1444 C C . LEU B 1 86 ? 62.788 47.588 1.842 1.00 20.36 85 LEU B C 1
ATOM 1445 O O . LEU B 1 86 ? 62.868 48.001 2.986 1.00 18.83 85 LEU B O 1
ATOM 1450 N N . GLY B 1 87 ? 63.790 47.705 0.972 1.00 19.06 86 GLY B N 1
ATOM 1451 C CA . GLY B 1 87 ? 64.981 48.450 1.300 1.00 16.75 86 GLY B CA 1
ATOM 1452 C C . GLY B 1 87 ? 64.642 49.928 1.494 1.00 18.24 86 GLY B C 1
ATOM 1453 O O . GLY B 1 87 ? 63.552 50.396 1.125 1.00 17.21 86 GLY B O 1
ATOM 1454 N N . ALA B 1 88 ? 65.578 50.654 2.092 1.00 19.43 87 ALA B N 1
ATOM 1455 C CA . ALA B 1 88 ? 65.438 52.098 2.320 1.00 19.49 87 ALA B CA 1
ATOM 1456 C C . ALA B 1 88 ? 65.133 52.811 1.023 1.00 19.13 87 ALA B C 1
ATOM 1457 O O . ALA B 1 88 ? 65.855 52.637 0.051 1.00 18.43 87 ALA B O 1
ATOM 1459 N N . GLY B 1 89 ? 64.050 53.581 1.006 1.00 20.46 88 GLY B N 1
ATOM 1460 C CA . GLY B 1 89 ? 63.647 54.326 -0.167 1.00 21.53 88 GLY B CA 1
ATOM 1461 C C . GLY B 1 89 ? 63.011 53.530 -1.300 1.00 22.95 88 GLY B C 1
ATOM 1462 O O . GLY B 1 89 ? 62.761 54.108 -2.362 1.00 23.08 88 GLY B O 1
ATOM 1463 N N . ALA B 1 90 ? 62.726 52.238 -1.091 1.00 22.32 89 ALA B N 1
ATOM 1464 C CA . ALA B 1 90 ? 62.102 51.392 -2.122 1.00 22.27 89 ALA B CA 1
ATOM 1465 C C . ALA B 1 90 ? 60.652 51.788 -2.300 1.00 23.00 89 ALA B C 1
ATOM 1466 O O . ALA B 1 90 ? 59.839 51.607 -1.383 1.00 22.62 89 ALA B O 1
ATOM 1468 N N . ALA B 1 91 ? 60.340 52.307 -3.484 1.00 22.53 90 ALA B N 1
ATOM 1469 C CA . ALA B 1 91 ? 58.991 52.714 -3.815 1.00 22.93 90 ALA B CA 1
ATOM 1470 C C . ALA B 1 91 ? 58.084 51.515 -3.876 1.00 21.49 90 ALA B C 1
ATOM 1471 O O . ALA B 1 91 ? 58.490 50.426 -4.320 1.00 20.98 90 ALA B O 1
ATOM 1473 N N . HIS B 1 92 ? 56.867 51.721 -3.401 1.00 21.95 91 HIS B N 1
ATOM 1474 C CA . HIS B 1 92 ? 55.857 50.675 -3.403 1.00 21.81 91 HIS B CA 1
ATOM 1475 C C . HIS B 1 92 ? 54.455 51.240 -3.342 1.00 20.60 91 HIS B C 1
ATOM 1476 O O . HIS B 1 92 ? 54.257 52.357 -2.875 1.00 19.06 91 HIS B O 1
ATOM 1483 N N . ASP B 1 93 ? 53.503 50.470 -3.862 1.00 21.21 92 ASP B N 1
ATOM 1484 C CA . ASP B 1 93 ? 52.082 50.810 -3.786 1.00 21.45 92 ASP B CA 1
ATOM 1485 C C . ASP B 1 93 ? 51.365 49.605 -3.169 1.00 22.00 92 ASP B C 1
ATOM 1486 O O . ASP B 1 93 ? 51.936 48.521 -3.111 1.00 19.78 92 ASP B O 1
ATOM 1491 N N . VAL B 1 94 ? 50.137 49.820 -2.716 1.00 22.49 93 VAL B N 1
ATOM 1492 C CA . VAL B 1 94 ? 49.364 48.801 -2.021 1.00 22.66 93 VAL B CA 1
ATOM 1493 C C . VAL B 1 94 ? 47.978 48.723 -2.659 1.00 23.62 93 VAL B C 1
ATOM 1494 O O . VAL B 1 94 ? 47.408 49.765 -2.999 1.00 24.83 93 VAL B O 1
ATOM 1498 N N . ASN B 1 95 ? 47.496 47.499 -2.927 1.00 22.68 94 ASN B N 1
ATOM 1499 C CA . ASN B 1 95 ? 46.121 47.250 -3.398 1.00 23.07 94 ASN B CA 1
ATOM 1500 C C . ASN B 1 95 ? 45.555 46.065 -2.621 1.00 21.23 94 ASN B C 1
ATOM 1501 O O . ASN B 1 95 ? 45.967 44.936 -2.851 1.00 18.90 94 ASN B O 1
ATOM 1506 N N . ALA B 1 96 ? 44.617 46.335 -1.717 1.00 20.21 95 ALA B N 1
ATOM 1507 C CA . ALA B 1 96 ? 43.950 45.291 -0.935 1.00 19.04 95 ALA B CA 1
ATOM 1508 C C . ALA B 1 96 ? 43.026 44.497 -1.863 1.00 18.86 95 ALA B C 1
ATOM 1509 O O . ALA B 1 96 ? 42.098 45.060 -2.433 1.00 17.68 95 ALA B O 1
ATOM 1511 N N . ILE B 1 97 ? 43.291 43.207 -2.026 1.00 19.22 96 ILE B N 1
ATOM 1512 C CA . ILE B 1 97 ? 42.447 42.336 -2.880 1.00 20.52 96 ILE B CA 1
ATOM 1513 C C . ILE B 1 97 ? 41.187 41.936 -2.107 1.00 21.91 96 ILE B C 1
ATOM 1514 O O . ILE B 1 97 ? 40.070 42.008 -2.635 1.00 21.94 96 ILE B O 1
ATOM 1519 N N . THR B 1 98 ? 41.383 41.536 -0.856 1.00 21.84 97 THR B N 1
ATOM 1520 C CA . THR B 1 98 ? 40.301 41.254 0.106 1.00 20.97 97 THR B CA 1
ATOM 1521 C C . THR B 1 98 ? 40.501 42.192 1.290 1.00 21.50 97 THR B C 1
ATOM 1522 O O . THR B 1 98 ? 41.483 42.945 1.337 1.00 20.26 97 THR B O 1
ATOM 1526 N N . ASN B 1 99 ? 39.581 42.130 2.261 1.00 21.03 98 ASN B N 1
ATOM 1527 C CA . ASN B 1 99 ? 39.817 42.768 3.541 1.00 21.03 98 ASN B CA 1
ATOM 1528 C C . ASN B 1 99 ? 41.136 42.149 4.038 1.00 19.32 98 ASN B C 1
ATOM 1529 O O . ASN B 1 99 ? 41.352 40.938 3.923 1.00 21.17 98 ASN B O 1
ATOM 1534 N N . THR B 1 100 ? 42.050 42.986 4.485 1.00 19.34 99 THR B N 1
ATOM 1535 C CA . THR B 1 100 ? 43.347 42.505 4.945 1.00 19.80 99 THR B CA 1
ATOM 1536 C C . THR B 1 100 ? 43.882 43.369 6.080 1.00 19.63 99 THR B C 1
ATOM 1537 O O . THR B 1 100 ? 43.458 44.524 6.263 1.00 18.39 99 THR B O 1
ATOM 1541 N N . SER B 1 101 ? 44.766 42.773 6.868 1.00 17.55 100 SER B N 1
ATOM 1542 C CA . SER B 1 101 ? 45.474 43.493 7.915 1.00 18.72 100 SER B CA 1
ATOM 1543 C C . SER B 1 101 ? 46.946 43.198 7.744 1.00 17.56 100 SER B C 1
ATOM 1544 O O . SER B 1 101 ? 47.317 42.081 7.428 1.00 18.74 100 SER B O 1
ATOM 1547 N N . LEU B 1 102 ? 47.773 44.236 7.904 1.00 17.77 101 LEU B N 1
ATOM 1548 C CA . LEU B 1 102 ? 49.203 44.133 7.665 1.00 16.51 101 LEU B CA 1
ATOM 1549 C C . LEU B 1 102 ? 49.963 44.595 8.878 1.00 17.15 101 LEU B C 1
ATOM 1550 O O . LEU B 1 102 ? 49.547 45.593 9.490 1.00 19.91 101 LEU B O 1
ATOM 1555 N N . LEU B 1 103 ? 51.049 43.909 9.244 1.00 18.21 102 LEU B N 1
ATOM 1556 C CA . LEU B 1 103 ? 51.946 44.405 10.287 1.00 17.22 102 LEU B CA 1
ATOM 1557 C C . LEU B 1 103 ? 53.087 45.073 9.518 1.00 17.54 102 LEU B C 1
ATOM 1558 O O . LEU B 1 103 ? 53.822 44.418 8.762 1.00 17.18 102 LEU B O 1
ATOM 1563 N N . VAL B 1 104 ? 53.231 46.366 9.718 1.00 16.64 103 VAL B N 1
ATOM 1564 C CA . VAL B 1 104 ? 54.219 47.173 9.015 1.00 16.92 103 VAL B CA 1
ATOM 1565 C C . VAL B 1 104 ? 55.229 47.677 10.017 1.00 18.31 103 VAL B C 1
ATOM 1566 O O . VAL B 1 104 ? 54.839 48.365 10.945 1.00 19.65 103 VAL B O 1
ATOM 1570 N N . THR B 1 105 ? 56.501 47.311 9.819 1.00 18.62 104 THR B N 1
ATOM 1571 C CA . THR B 1 105 ? 57.606 47.679 10.712 1.00 17.58 104 THR B CA 1
ATOM 1572 C C . THR B 1 105 ? 58.510 48.590 9.917 1.00 17.06 104 THR B C 1
ATOM 1573 O O . THR B 1 105 ? 59.017 48.156 8.880 1.00 17.72 104 THR B O 1
ATOM 1577 N N . VAL B 1 106 ? 58.766 49.810 10.411 1.00 17.19 105 VAL B N 1
ATOM 1578 C CA . VAL B 1 106 ? 59.548 50.823 9.679 1.00 17.90 105 VAL B CA 1
ATOM 1579 C C . VAL B 1 106 ? 60.695 51.290 10.541 1.00 18.96 105 VAL B C 1
ATOM 1580 O O . VAL B 1 106 ? 60.472 51.761 11.634 1.00 17.70 105 VAL B O 1
ATOM 1584 N N . VAL B 1 107 ? 61.906 51.137 10.028 1.00 19.94 106 VAL B N 1
ATOM 1585 C CA . VAL B 1 107 ? 63.112 51.610 10.683 1.00 20.80 106 VAL B CA 1
ATOM 1586 C C . VAL B 1 107 ? 63.175 53.108 10.358 1.00 21.08 106 VAL B C 1
ATOM 1587 O O . VAL B 1 107 ? 62.988 53.509 9.215 1.00 20.22 106 VAL B O 1
ATOM 1591 N N . LEU B 1 108 ? 63.413 53.935 11.373 1.00 22.19 107 LEU B N 1
ATOM 1592 C CA . LEU B 1 108 ? 63.483 55.388 11.169 1.00 24.52 107 LEU B CA 1
ATOM 1593 C C . LEU B 1 108 ? 64.932 55.788 11.275 1.00 26.89 107 LEU B C 1
ATOM 1594 O O . LEU B 1 108 ? 65.609 55.359 12.204 1.00 26.94 107 LEU B O 1
ATOM 1599 N N . VAL B 1 109 ? 65.391 56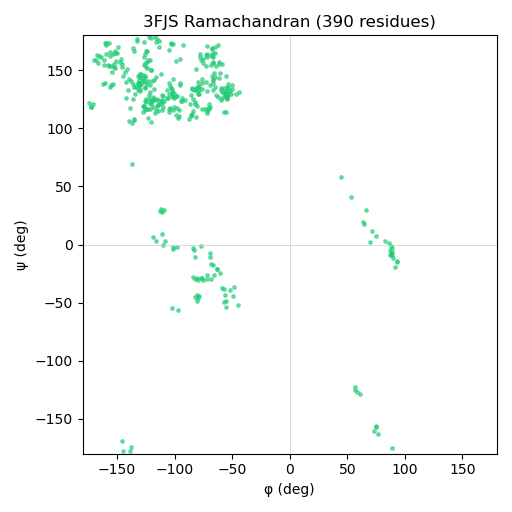.596 10.314 1.00 30.30 108 VAL B N 1
ATOM 1600 C CA . VAL B 1 109 ? 66.761 57.075 10.262 1.00 34.17 108 VAL B CA 1
ATOM 1601 C C . VAL B 1 109 ? 66.757 58.585 10.542 1.00 35.95 108 VAL B C 1
ATOM 1602 O O . VAL B 1 109 ? 67.741 59.250 10.278 1.00 39.72 108 VAL B O 1
ATOM 1606 N N . SER C 1 8 ? 41.740 2.741 5.350 1.00 54.69 7 SER C N 1
ATOM 1607 C CA . SER C 1 8 ? 40.513 3.508 5.718 1.00 54.26 7 SER C CA 1
ATOM 1608 C C . SER C 1 8 ? 40.617 4.130 7.129 1.00 54.50 7 SER C C 1
ATOM 1609 O O . SER C 1 8 ? 41.092 5.266 7.251 1.00 55.64 7 SER C O 1
ATOM 1612 N N . SER C 1 9 ? 40.232 3.383 8.175 1.00 53.31 8 SER C N 1
ATOM 1613 C CA . SER C 1 9 ? 40.211 3.882 9.566 1.00 51.39 8 SER C CA 1
ATOM 1614 C C . SER C 1 9 ? 41.607 4.157 10.077 1.00 48.52 8 SER C C 1
ATOM 1615 O O . SER C 1 9 ? 42.533 3.401 9.790 1.00 49.92 8 SER C O 1
ATOM 1618 N N . GLY C 1 10 ? 41.740 5.239 10.844 1.00 45.50 9 GLY C N 1
ATOM 1619 C CA . GLY C 1 10 ? 43.019 5.682 11.378 1.00 42.19 9 GLY C CA 1
ATOM 1620 C C . GLY C 1 10 ? 43.827 6.599 10.464 1.00 40.82 9 GLY C C 1
ATOM 1621 O O . GLY C 1 10 ? 44.875 7.081 10.897 1.00 40.73 9 GLY C O 1
ATOM 1622 N N . GLU C 1 11 ? 43.361 6.851 9.229 1.00 39.25 10 GLU C N 1
ATOM 1623 C CA . GLU C 1 11 ? 44.069 7.730 8.274 1.00 38.72 10 GLU C CA 1
ATOM 1624 C C . GLU C 1 11 ? 43.795 9.209 8.526 1.00 35.07 10 GLU C C 1
ATOM 1625 O O . GLU C 1 11 ? 42.707 9.595 8.986 1.00 35.03 10 GLU C O 1
ATOM 1631 N N . VAL C 1 12 ? 44.791 10.017 8.157 1.00 32.66 11 VAL C N 1
ATOM 1632 C CA . VAL C 1 12 ? 44.830 11.455 8.423 1.00 29.90 11 VAL C CA 1
ATOM 1633 C C . VAL C 1 12 ? 44.948 12.275 7.137 1.00 28.18 11 VAL C C 1
ATOM 1634 O O . VAL C 1 12 ? 45.700 11.912 6.231 1.00 27.61 11 VAL C O 1
ATOM 1638 N N . ALA C 1 13 ? 44.177 13.362 7.063 1.00 28.18 12 ALA C N 1
ATOM 1639 C CA . ALA C 1 13 ? 44.221 14.319 5.969 1.00 28.05 12 ALA C CA 1
ATOM 1640 C C . ALA C 1 13 ? 44.482 15.656 6.610 1.00 28.02 12 ALA C C 1
ATOM 1641 O O . ALA C 1 13 ? 44.095 15.854 7.751 1.00 30.46 12 ALA C O 1
ATOM 1643 N N . SER C 1 14 ? 45.110 16.579 5.888 1.00 27.89 13 SER C N 1
ATOM 1644 C CA . SER C 1 14 ? 45.321 17.941 6.390 1.00 26.45 13 SER C CA 1
ATOM 1645 C C . SER C 1 14 ? 44.239 18.856 5.815 1.00 27.84 13 SER C C 1
ATOM 1646 O O . SER C 1 14 ? 44.018 18.861 4.590 1.00 29.85 13 SER C O 1
ATOM 1649 N N . VAL C 1 15 ? 43.545 19.590 6.679 1.00 25.13 14 VAL C N 1
ATOM 1650 C CA . VAL C 1 15 ? 42.537 20.590 6.258 1.00 24.49 14 VAL C CA 1
ATOM 1651 C C . VAL C 1 15 ? 43.031 22.008 6.595 1.00 24.48 14 VAL C C 1
ATOM 1652 O O . VAL C 1 15 ? 42.233 22.921 6.829 1.00 24.25 14 VAL C O 1
ATOM 1656 N N . LEU C 1 16 ? 44.356 22.203 6.577 1.00 22.84 15 LEU C N 1
ATOM 1657 C CA . LEU C 1 16 ? 44.939 23.555 6.751 1.00 23.87 15 LEU C CA 1
ATOM 1658 C C . LEU C 1 16 ? 44.558 24.425 5.554 1.00 22.87 15 LEU C C 1
ATOM 1659 O O . LEU C 1 16 ? 44.267 23.885 4.490 1.00 21.94 15 LEU C O 1
ATOM 1664 N N . PRO C 1 17 ? 44.542 25.752 5.717 1.00 23.24 16 PRO C N 1
ATOM 1665 C CA . PRO C 1 17 ? 44.232 26.616 4.571 1.00 23.81 16 PRO C CA 1
ATOM 1666 C C . PRO C 1 17 ? 45.150 26.374 3.356 1.00 25.30 16 PRO C C 1
ATOM 1667 O O . PRO C 1 17 ? 46.314 25.963 3.530 1.00 25.03 16 PRO C O 1
ATOM 1671 N N . LEU C 1 18 ? 44.582 26.507 2.152 1.00 24.46 17 LEU C N 1
ATOM 1672 C CA . LEU C 1 18 ? 45.345 26.363 0.901 1.00 24.94 17 LEU C CA 1
ATOM 1673 C C . LEU C 1 18 ? 46.178 27.596 0.586 1.00 26.26 17 LEU C C 1
ATOM 1674 O O . LEU C 1 18 ? 47.214 27.481 -0.087 1.00 26.24 17 LEU C O 1
ATOM 1679 N N . GLY C 1 19 ? 45.722 28.767 1.038 1.00 25.61 18 GLY C N 1
ATOM 1680 C CA . GLY C 1 19 ? 46.456 30.016 0.813 1.00 26.68 18 GLY C CA 1
ATOM 1681 C C . GLY C 1 19 ? 46.616 30.321 -0.663 1.00 26.97 18 GLY C C 1
ATOM 1682 O O . GLY C 1 19 ? 45.642 30.225 -1.424 1.00 25.82 18 GLY C O 1
ATOM 1683 N N . LYS C 1 20 ? 47.853 30.594 -1.088 1.00 28.72 19 LYS C N 1
ATOM 1684 C CA . LYS C 1 20 ? 48.128 30.935 -2.503 1.00 30.34 19 LYS C CA 1
ATOM 1685 C C . LYS C 1 20 ? 47.749 29.842 -3.509 1.00 27.92 19 LYS C C 1
ATOM 1686 O O . LYS C 1 20 ? 47.522 30.157 -4.670 1.00 27.46 19 LYS C O 1
ATOM 1692 N N . GLN C 1 21 ? 47.699 28.577 -3.062 1.00 27.12 20 GLN C N 1
ATOM 1693 C CA . GLN C 1 21 ? 47.325 27.431 -3.921 1.00 27.45 20 GLN C CA 1
ATOM 1694 C C . GLN C 1 21 ? 45.838 27.187 -4.124 1.00 27.61 20 GLN C C 1
ATOM 1695 O O . GLN C 1 21 ? 45.480 26.367 -4.990 1.00 26.04 20 GLN C O 1
ATOM 1701 N N . LEU C 1 22 ? 44.994 27.879 -3.355 1.00 27.27 21 LEU C N 1
ATOM 1702 C CA . LEU C 1 22 ? 43.543 27.695 -3.407 1.00 28.48 21 LEU C CA 1
ATOM 1703 C C . LEU C 1 22 ? 42.975 27.631 -4.836 1.00 29.21 21 LEU C C 1
ATOM 1704 O O . LEU C 1 22 ? 42.294 26.653 -5.171 1.00 30.00 21 LEU C O 1
ATOM 1709 N N . THR C 1 23 ? 43.299 28.614 -5.681 1.00 30.18 22 THR C N 1
ATOM 1710 C CA . THR C 1 23 ? 42.751 28.658 -7.065 1.00 31.50 22 THR C CA 1
ATOM 1711 C C . THR C 1 23 ? 43.249 27.580 -8.040 1.00 33.14 22 THR C C 1
ATOM 1712 O O . THR C 1 23 ? 42.688 27.448 -9.122 1.00 34.24 22 THR C O 1
ATOM 1716 N N . GLN C 1 24 ? 44.280 26.828 -7.664 1.00 32.92 23 GLN C N 1
ATOM 1717 C CA . GLN C 1 24 ? 44.816 25.735 -8.481 1.00 33.74 23 GLN C CA 1
ATOM 1718 C C . GLN C 1 24 ? 44.537 24.358 -7.858 1.00 33.40 23 GLN C C 1
ATOM 1719 O O . GLN C 1 24 ? 45.051 23.356 -8.331 1.00 33.07 23 GLN C O 1
ATOM 1725 N N . THR C 1 25 ? 43.709 24.320 -6.809 1.00 32.71 24 THR C N 1
ATOM 1726 C CA . THR C 1 25 ? 43.363 23.095 -6.094 1.00 31.93 24 THR C CA 1
ATOM 1727 C C . THR C 1 25 ? 41.914 22.745 -6.403 1.00 30.95 24 THR C C 1
ATOM 1728 O O . THR C 1 25 ? 41.034 23.571 -6.164 1.00 31.44 24 THR C O 1
ATOM 1732 N N . PRO C 1 26 ? 41.654 21.527 -6.931 1.00 30.46 25 PRO C N 1
ATOM 1733 C CA . PRO C 1 26 ? 40.261 21.144 -7.162 1.00 29.01 25 PRO C CA 1
ATOM 1734 C C . PRO C 1 26 ? 39.576 20.733 -5.852 1.00 28.90 25 PRO C C 1
ATOM 1735 O O . PRO C 1 26 ? 40.248 20.375 -4.883 1.00 27.42 25 PRO C O 1
ATOM 1739 N N . SER C 1 27 ? 38.248 20.789 -5.834 1.00 28.87 26 SER C N 1
ATOM 1740 C CA . SER C 1 27 ? 37.478 20.254 -4.709 1.00 29.28 26 SER C CA 1
ATOM 1741 C C . SER C 1 27 ? 37.756 18.750 -4.732 1.00 30.71 26 SER C C 1
ATOM 1742 O O . SER C 1 27 ? 37.905 18.175 -5.827 1.00 31.53 26 SER C O 1
ATOM 1745 N N . ALA C 1 28 ? 37.853 18.133 -3.557 1.00 28.84 27 ALA C N 1
ATOM 1746 C CA . ALA C 1 28 ? 38.201 16.715 -3.452 1.00 29.26 27 ALA C CA 1
ATOM 1747 C C . ALA C 1 28 ? 37.521 16.004 -2.292 1.00 29.65 27 ALA C C 1
ATOM 1748 O O . ALA C 1 28 ? 37.208 16.612 -1.264 1.00 28.59 27 ALA C O 1
ATOM 1750 N N . ALA C 1 29 ? 37.329 14.699 -2.459 1.00 28.38 28 ALA C N 1
ATOM 1751 C CA . ALA C 1 29 ? 36.795 13.850 -1.404 1.00 29.70 28 ALA C CA 1
ATOM 1752 C C . ALA C 1 29 ? 37.988 13.436 -0.541 1.00 30.84 28 ALA C C 1
ATOM 1753 O O . ALA C 1 29 ? 39.050 13.090 -1.079 1.00 32.65 28 ALA C O 1
ATOM 1755 N N . LEU C 1 30 ? 37.824 13.512 0.784 1.00 30.67 29 LEU C N 1
ATOM 1756 C CA . LEU C 1 30 ? 38.859 13.141 1.750 1.00 30.00 29 LEU C CA 1
ATOM 1757 C C . LEU C 1 30 ? 38.636 11.716 2.262 1.00 29.02 29 LEU C C 1
ATOM 1758 O O . LEU C 1 30 ? 39.535 10.863 2.165 1.00 26.74 29 LEU C O 1
ATOM 1763 N N . PHE C 1 31 ? 37.447 11.493 2.812 1.00 28.38 30 PHE C N 1
ATOM 1764 C CA . PHE C 1 31 ? 37.011 10.189 3.333 1.00 30.80 30 PHE C CA 1
ATOM 1765 C C . PHE C 1 31 ? 35.667 9.890 2.693 1.00 31.68 30 PHE C C 1
ATOM 1766 O O . PHE C 1 31 ? 34.874 10.805 2.442 1.00 30.12 30 PHE C O 1
ATOM 1774 N N . LYS C 1 32 ? 35.447 8.612 2.391 1.00 33.97 31 LYS C N 1
ATOM 1775 C CA . LYS C 1 32 ? 34.204 8.121 1.797 1.00 34.80 31 LYS C CA 1
ATOM 1776 C C . LYS C 1 32 ? 33.946 6.761 2.447 1.00 36.51 31 LYS C C 1
ATOM 1777 O O . LYS C 1 32 ? 34.818 5.884 2.451 1.00 37.69 31 LYS C O 1
ATOM 1779 N N . GLU C 1 33 ? 32.757 6.618 3.012 1.00 37.02 32 GLU C N 1
ATOM 1780 C CA . GLU C 1 33 ? 32.346 5.464 3.786 1.00 37.56 32 GLU C CA 1
ATOM 1781 C C . GLU C 1 33 ? 30.839 5.273 3.618 1.00 37.17 32 GLU C C 1
ATOM 1782 O O . GLU C 1 33 ? 30.175 6.148 3.083 1.00 35.91 32 GLU C O 1
ATOM 1788 N N . HIS C 1 34 ? 30.314 4.145 4.096 1.00 37.91 33 HIS C N 1
ATOM 1789 C CA . HIS C 1 34 ? 28.879 3.795 4.000 1.00 38.17 33 HIS C CA 1
ATOM 1790 C C . HIS C 1 34 ? 27.931 4.817 4.613 1.00 36.68 33 HIS C C 1
ATOM 1791 O O . HIS C 1 34 ? 26.862 5.066 4.049 1.00 38.30 33 HIS C O 1
ATOM 1798 N N . ARG C 1 35 ? 28.326 5.402 5.748 1.00 34.19 34 ARG C N 1
ATOM 1799 C CA . ARG C 1 35 ? 27.485 6.346 6.505 1.00 32.27 34 ARG C CA 1
ATOM 1800 C C . ARG C 1 35 ? 28.058 7.769 6.663 1.00 31.48 34 ARG C C 1
ATOM 1801 O O . ARG C 1 35 ? 27.454 8.604 7.360 1.00 30.37 34 ARG C O 1
ATOM 1804 N N . LEU C 1 36 ? 29.172 8.061 5.996 1.00 30.79 35 LEU C N 1
ATOM 1805 C CA . LEU C 1 36 ? 29.848 9.351 6.156 1.00 30.71 35 LEU C CA 1
ATOM 1806 C C . LEU C 1 36 ? 30.689 9.666 4.943 1.00 30.00 35 LEU C C 1
ATOM 1807 O O . LEU C 1 36 ? 31.378 8.785 4.419 1.00 28.30 35 LEU C O 1
ATOM 1812 N N . GLU C 1 37 ? 30.606 10.915 4.487 1.00 29.37 36 GLU C N 1
ATOM 1813 C CA . GLU C 1 37 ? 31.471 11.422 3.433 1.00 30.87 36 GLU C CA 1
ATOM 1814 C C . GLU C 1 37 ? 32.037 12.754 3.920 1.00 27.93 36 GLU C C 1
ATOM 1815 O O . GLU C 1 37 ? 31.308 13.548 4.494 1.00 26.87 36 GLU C O 1
ATOM 1821 N N . VAL C 1 38 ? 33.332 12.951 3.708 1.00 28.29 37 VAL C N 1
ATOM 1822 C CA . VAL C 1 38 ? 34.038 14.192 4.084 1.00 27.49 37 VAL C CA 1
ATOM 1823 C C . VAL C 1 38 ? 34.754 14.693 2.846 1.00 29.33 37 VAL C C 1
ATOM 1824 O O . VAL C 1 38 ? 35.538 13.924 2.246 1.00 29.94 37 VAL C O 1
ATOM 1841 N N . ARG C 1 40 ? 36.462 18.462 0.709 1.00 30.58 39 ARG C N 1
ATOM 1842 C CA . ARG C 1 40 ? 36.960 19.804 0.757 1.00 30.18 39 ARG C CA 1
ATOM 1843 C C . ARG C 1 40 ? 36.481 20.492 -0.519 1.00 29.45 39 ARG C C 1
ATOM 1844 O O . ARG C 1 40 ? 36.897 20.109 -1.617 1.00 30.96 39 ARG C O 1
ATOM 1865 N N . VAL C 1 42 ? 36.425 23.714 -2.778 1.00 26.32 41 VAL C N 1
ATOM 1866 C CA . VAL C 1 42 ? 37.287 24.875 -3.061 1.00 26.69 41 VAL C CA 1
ATOM 1867 C C . VAL C 1 42 ? 36.500 25.788 -3.986 1.00 27.30 41 VAL C C 1
ATOM 1868 O O . VAL C 1 42 ? 36.092 25.345 -5.068 1.00 25.88 41 VAL C O 1
ATOM 1872 N N . LEU C 1 43 ? 36.280 27.033 -3.553 1.00 27.49 42 LEU C N 1
ATOM 1873 C CA . LEU C 1 43 ? 35.506 28.021 -4.315 1.00 27.57 42 LEU C CA 1
ATOM 1874 C C . LEU C 1 43 ? 36.257 29.330 -4.514 1.00 27.29 42 LEU C C 1
ATOM 1875 O O . LEU C 1 43 ? 36.514 30.040 -3.540 1.00 27.45 42 LEU C O 1
ATOM 1880 N N . PRO C 1 44 ? 36.609 29.661 -5.781 1.00 27.87 43 PRO C N 1
ATOM 1881 C CA . PRO C 1 44 ? 37.214 30.960 -6.048 1.00 26.99 43 PRO C CA 1
ATOM 1882 C C . PRO C 1 44 ? 36.188 32.072 -5.791 1.00 25.76 43 PRO C C 1
ATOM 1883 O O . PRO C 1 44 ? 34.980 31.809 -5.844 1.00 25.03 43 PRO C O 1
ATOM 1887 N N . ALA C 1 45 ? 36.688 33.281 -5.534 1.00 24.38 44 ALA C N 1
ATOM 1888 C CA . ALA C 1 45 ? 35.880 34.456 -5.242 1.00 23.15 44 ALA C CA 1
ATOM 1889 C C . ALA C 1 45 ? 34.833 34.676 -6.342 1.00 24.64 44 ALA C C 1
ATOM 1890 O O . ALA C 1 45 ? 35.136 34.583 -7.539 1.00 22.33 44 ALA C O 1
ATOM 1892 N N . GLY C 1 46 ? 33.592 34.903 -5.923 1.00 24.56 45 GLY C N 1
ATOM 1893 C CA . GLY C 1 46 ? 32.498 35.124 -6.837 1.00 24.65 45 GLY C CA 1
ATOM 1894 C C . GLY C 1 46 ? 31.775 33.875 -7.287 1.00 23.59 45 GLY C C 1
ATOM 1895 O O . GLY C 1 46 ? 30.743 34.006 -7.892 1.00 19.77 45 GLY C O 1
ATOM 1896 N N . LYS C 1 47 ? 32.287 32.675 -6.983 1.00 25.96 46 LYS C N 1
ATOM 1897 C CA . LYS C 1 47 ? 31.614 31.411 -7.364 1.00 27.03 46 LYS C CA 1
ATOM 1898 C C . LYS C 1 47 ? 30.298 31.275 -6.598 1.00 27.87 46 LYS C C 1
ATOM 1899 O O . LYS C 1 47 ? 30.267 31.440 -5.373 1.00 25.32 46 LYS C O 1
ATOM 1905 N N . GLN C 1 48 ? 29.241 30.927 -7.342 1.00 29.20 47 GLN C N 1
ATOM 1906 C CA . GLN C 1 48 ? 27.889 30.787 -6.852 1.00 30.95 47 GLN C CA 1
ATOM 1907 C C . GLN C 1 48 ? 27.441 29.346 -7.040 1.00 32.94 47 GLN C C 1
ATOM 1908 O O . GLN C 1 48 ? 27.659 28.788 -8.112 1.00 33.23 47 GLN C O 1
ATOM 1914 N N . VAL C 1 49 ? 26.833 28.750 -6.016 1.00 34.02 48 VAL C N 1
ATOM 1915 C CA . VAL C 1 49 ? 26.254 27.399 -6.112 1.00 34.81 48 VAL C CA 1
ATOM 1916 C C . VAL C 1 49 ? 24.782 27.589 -5.794 1.00 34.81 48 VAL C C 1
ATOM 1917 O O . VAL C 1 49 ? 24.450 28.151 -4.753 1.00 33.88 48 VAL C O 1
ATOM 1921 N N . GLY C 1 50 ? 23.910 27.153 -6.709 1.00 34.82 49 GLY C N 1
ATOM 1922 C CA . GLY C 1 50 ? 22.456 27.285 -6.569 1.00 35.57 49 GLY C CA 1
ATOM 1923 C C . GLY C 1 50 ? 21.887 26.453 -5.437 1.00 35.97 49 GLY C C 1
ATOM 1924 O O . GLY C 1 50 ? 22.563 25.556 -4.924 1.00 35.34 49 GLY C O 1
ATOM 1925 N N . SER C 1 51 ? 20.648 26.768 -5.050 1.00 36.68 50 SER C N 1
ATOM 1926 C CA . SER C 1 51 ? 19.956 26.082 -3.953 1.00 37.21 50 SER C CA 1
ATOM 1927 C C . SER C 1 51 ? 19.944 24.571 -4.170 1.00 37.58 50 SER C C 1
ATOM 1928 O O . SER C 1 51 ? 19.590 24.092 -5.251 1.00 37.94 50 SER C O 1
ATOM 1931 N N . HIS C 1 52 ? 20.365 23.839 -3.150 1.00 36.67 51 HIS C N 1
ATOM 1932 C CA . HIS C 1 52 ? 20.403 22.380 -3.197 1.00 35.64 51 HIS C CA 1
ATOM 1933 C C . HIS C 1 52 ? 20.428 21.829 -1.785 1.00 34.84 51 HIS C C 1
ATOM 1934 O O . HIS C 1 52 ? 20.554 22.580 -0.819 1.00 33.88 51 HIS C O 1
ATOM 1941 N N . SER C 1 53 ? 20.334 20.510 -1.684 1.00 34.47 52 SER C N 1
ATOM 1942 C CA . SER C 1 53 ? 20.374 19.829 -0.405 1.00 33.65 52 SER C CA 1
ATOM 1943 C C . SER C 1 53 ? 20.939 18.423 -0.526 1.00 33.55 52 SER C C 1
ATOM 1944 O O . SER C 1 53 ? 20.932 17.822 -1.618 1.00 34.24 52 SER C O 1
ATOM 1947 N N . VAL C 1 54 ? 21.427 17.914 0.597 1.00 32.40 53 VAL C N 1
ATOM 1948 C CA . VAL C 1 54 ? 21.897 16.529 0.713 1.00 31.77 53 VAL C CA 1
ATOM 1949 C C . VAL C 1 54 ? 20.890 15.840 1.646 1.00 30.58 53 VAL C C 1
ATOM 1950 O O . VAL C 1 54 ? 20.340 16.478 2.540 1.00 29.11 53 VAL C O 1
ATOM 1954 N N . ALA C 1 55 ? 20.647 14.548 1.407 1.00 31.02 54 ALA C N 1
ATOM 1955 C CA . ALA C 1 55 ? 19.616 13.765 2.131 1.00 30.89 54 ALA C CA 1
ATOM 1956 C C . ALA C 1 55 ? 19.777 13.688 3.653 1.00 29.96 54 ALA C C 1
ATOM 1957 O O . ALA C 1 55 ? 18.787 13.672 4.384 1.00 29.45 54 ALA C O 1
ATOM 1959 N N . GLY C 1 56 ? 21.011 13.589 4.119 1.00 28.70 55 GLY C N 1
ATOM 1960 C CA . GLY C 1 56 ? 21.282 13.527 5.552 1.00 27.27 55 GLY C CA 1
ATOM 1961 C C . GLY C 1 56 ? 21.801 14.867 6.053 1.00 27.40 55 GLY C C 1
ATOM 1962 O O . GLY C 1 56 ? 22.011 15.818 5.249 1.00 27.02 55 GLY C O 1
ATOM 1963 N N . PRO C 1 57 ? 21.954 14.991 7.386 1.00 26.95 56 PRO C N 1
ATOM 1964 C CA . PRO C 1 57 ? 22.515 16.213 7.929 1.00 27.04 56 PRO C CA 1
ATOM 1965 C C . PRO C 1 57 ? 23.960 16.391 7.548 1.00 26.07 56 PRO C C 1
ATOM 1966 O O . PRO C 1 57 ? 24.642 15.431 7.151 1.00 24.60 56 PRO C O 1
ATOM 1970 N N . SER C 1 58 ? 24.416 17.631 7.664 1.00 26.49 57 SER C N 1
ATOM 1971 C CA . SER C 1 58 ? 25.778 17.950 7.312 1.00 25.87 57 SER C CA 1
ATOM 1972 C C . SER C 1 58 ? 26.323 19.137 8.090 1.00 25.17 57 SER C C 1
ATOM 1973 O O . SER C 1 58 ? 25.596 19.809 8.798 1.00 24.12 57 SER C O 1
ATOM 1976 N N . THR C 1 59 ? 27.631 19.309 8.031 1.00 26.32 58 THR C N 1
ATOM 1977 C CA . THR C 1 59 ? 28.290 20.501 8.608 1.00 25.34 58 THR C CA 1
ATOM 1978 C C . THR C 1 59 ? 29.205 21.071 7.558 1.00 24.67 58 THR C C 1
ATOM 1979 O O . THR C 1 59 ? 29.796 20.319 6.760 1.00 24.09 58 THR C O 1
ATOM 1983 N N . ILE C 1 60 ? 29.339 22.396 7.575 1.00 24.45 59 ILE C N 1
ATOM 1984 C CA . ILE C 1 60 ? 30.192 23.101 6.645 1.00 23.87 59 ILE C CA 1
ATOM 1985 C C . ILE C 1 60 ? 31.092 23.962 7.500 1.00 23.30 59 ILE C C 1
ATOM 1986 O O . ILE C 1 60 ? 30.596 24.803 8.245 1.00 24.19 59 ILE C O 1
ATOM 1991 N N . GLN C 1 61 ? 32.403 23.730 7.400 1.00 22.77 60 GLN C N 1
ATOM 1992 C CA . GLN C 1 61 ? 33.393 24.470 8.168 1.00 23.07 60 GLN C CA 1
ATOM 1993 C C . GLN C 1 61 ? 34.147 25.355 7.202 1.00 24.23 60 GLN C C 1
ATOM 1994 O O . GLN C 1 61 ? 34.649 24.872 6.205 1.00 26.07 60 GLN C O 1
ATOM 2000 N N . CYS C 1 62 ? 34.228 26.650 7.493 1.00 25.10 61 CYS C N 1
ATOM 2001 C CA . CYS C 1 62 ? 34.960 27.575 6.634 1.00 23.85 61 CYS C CA 1
ATOM 2002 C C . CYS C 1 62 ? 36.415 27.510 7.103 1.00 23.54 61 CYS C C 1
ATOM 2003 O O . CYS C 1 62 ? 36.712 27.934 8.200 1.00 23.95 61 CYS C O 1
ATOM 2006 N N . LEU C 1 63 ? 37.287 26.930 6.267 1.00 22.89 62 LEU C N 1
ATOM 2007 C CA . LEU C 1 63 ? 38.709 26.736 6.568 1.00 23.29 62 LEU C CA 1
ATOM 2008 C C . LEU C 1 63 ? 39.525 28.018 6.333 1.00 24.28 62 LEU C C 1
ATOM 2009 O O . LEU C 1 63 ? 40.567 28.271 7.004 1.00 22.21 62 LEU C O 1
ATOM 2014 N N . GLU C 1 64 ? 39.039 28.842 5.398 1.00 23.31 63 GLU C N 1
ATOM 2015 C CA . GLU C 1 64 ? 39.707 30.106 5.029 1.00 24.56 63 GLU C CA 1
ATOM 2016 C C . GLU C 1 64 ? 38.788 30.925 4.134 1.00 25.07 63 GLU C C 1
ATOM 2017 O O . GLU C 1 64 ? 37.879 30.378 3.475 1.00 25.67 63 GLU C O 1
ATOM 2023 N N . GLY C 1 65 ? 39.035 32.230 4.077 1.00 26.06 64 GLY C N 1
ATOM 2024 C CA . GLY C 1 65 ? 38.213 33.101 3.243 1.00 23.70 64 GLY C CA 1
ATOM 2025 C C . GLY C 1 65 ? 36.872 33.403 3.871 1.00 25.47 64 GLY C C 1
ATOM 2026 O O . GLY C 1 65 ? 36.649 33.223 5.092 1.00 24.68 64 GLY C O 1
ATOM 2027 N N . GLU C 1 66 ? 35.976 33.883 3.023 1.00 25.10 65 GLU C N 1
ATOM 2028 C CA . GLU C 1 66 ? 34.632 34.272 3.428 1.00 26.64 65 GLU C CA 1
ATOM 2029 C C . GLU C 1 66 ? 33.641 33.742 2.425 1.00 24.45 65 GLU C C 1
ATOM 2030 O O . GLU C 1 66 ? 33.861 33.858 1.216 1.00 23.69 65 GLU C O 1
ATOM 2036 N N . VAL C 1 67 ? 32.545 33.184 2.931 1.00 23.78 66 VAL C N 1
ATOM 2037 C CA . VAL C 1 67 ? 31.483 32.632 2.121 1.00 22.93 66 VAL C CA 1
ATOM 2038 C C . VAL C 1 67 ? 30.113 32.897 2.759 1.00 24.02 66 VAL C C 1
ATOM 2039 O O . VAL C 1 67 ? 30.011 32.988 4.010 1.00 26.07 66 VAL C O 1
ATOM 2043 N N . GLU C 1 68 ? 29.084 33.058 1.919 1.00 23.05 67 GLU C N 1
ATOM 2044 C CA A GLU C 1 68 ? 27.725 33.168 2.420 0.50 24.38 67 GLU C CA 1
ATOM 2045 C CA B GLU C 1 68 ? 27.683 33.170 2.357 0.50 23.88 67 GLU C CA 1
ATOM 2046 C C . GLU C 1 68 ? 26.977 31.891 2.026 1.00 24.76 67 GLU C C 1
ATOM 2047 O O . GLU C 1 68 ? 27.048 31.470 0.868 1.00 24.47 67 GLU C O 1
ATOM 2058 N N . ILE C 1 69 ? 26.287 31.296 3.016 1.00 25.29 68 ILE C N 1
ATOM 2059 C CA . ILE C 1 69 ? 25.475 30.088 2.844 1.00 26.33 68 ILE C CA 1
ATOM 2060 C C . ILE C 1 69 ? 24.033 30.527 3.099 1.00 25.57 68 ILE C C 1
ATOM 2061 O O . ILE C 1 69 ? 23.702 30.951 4.208 1.00 26.97 68 ILE C O 1
ATOM 2066 N N . GLY C 1 70 ? 23.192 30.470 2.073 1.00 26.70 69 GLY C N 1
ATOM 2067 C CA . GLY C 1 70 ? 21.795 30.890 2.217 1.00 27.92 69 GLY C CA 1
ATOM 2068 C C . GLY C 1 70 ? 21.049 29.723 2.817 1.00 29.72 69 GLY C C 1
ATOM 2069 O O . GLY C 1 70 ? 21.090 28.638 2.248 1.00 29.93 69 GLY C O 1
ATOM 2070 N N . VAL C 1 71 ? 20.431 29.926 3.977 1.00 31.96 70 VAL C N 1
ATOM 2071 C CA . VAL C 1 71 ? 19.594 28.902 4.611 1.00 34.36 70 VAL C CA 1
ATOM 2072 C C . VAL C 1 71 ? 18.353 29.558 5.228 1.00 35.61 70 VAL C C 1
ATOM 2073 O O . VAL C 1 71 ? 18.465 30.598 5.861 1.00 34.77 70 VAL C O 1
ATOM 2077 N N . ASP C 1 72 ? 17.173 28.975 4.975 1.00 36.44 71 ASP C N 1
ATOM 2078 C CA . ASP C 1 72 ? 15.884 29.461 5.499 1.00 37.86 71 ASP C CA 1
ATOM 2079 C C . ASP C 1 72 ? 15.692 30.979 5.392 1.00 38.44 71 ASP C C 1
ATOM 2080 O O . ASP C 1 72 ? 15.538 31.675 6.396 1.00 39.88 71 ASP C O 1
ATOM 2085 N N . GLY C 1 73 ? 15.774 31.485 4.163 1.00 38.52 72 GLY C N 1
ATOM 2086 C CA . GLY C 1 73 ? 15.597 32.904 3.877 1.00 37.71 72 GLY C CA 1
ATOM 2087 C C . GLY C 1 73 ? 16.671 33.892 4.334 1.00 38.30 72 GLY C C 1
ATOM 2088 O O . GLY C 1 73 ? 16.499 35.089 4.120 1.00 38.45 72 GLY C O 1
ATOM 2089 N N . ALA C 1 74 ? 17.769 33.414 4.939 1.00 36.16 73 ALA C N 1
ATOM 2090 C CA . ALA C 1 74 ? 18.834 34.277 5.449 1.00 35.13 73 ALA C CA 1
ATOM 2091 C C . ALA C 1 74 ? 20.216 33.804 4.981 1.00 32.58 73 ALA C C 1
ATOM 2092 O O . ALA C 1 74 ? 20.495 32.591 4.948 1.00 29.10 73 ALA C O 1
ATOM 2094 N N . GLN C 1 75 ? 21.053 34.773 4.616 1.00 30.96 74 GLN C N 1
ATOM 2095 C CA . GLN C 1 75 ? 22.422 34.532 4.190 1.00 30.74 74 GLN C CA 1
ATOM 2096 C C . GLN C 1 75 ? 23.270 34.505 5.446 1.00 32.05 74 GLN C C 1
ATOM 2097 O O . GLN C 1 75 ? 23.282 35.483 6.194 1.00 33.50 74 GLN C O 1
ATOM 2103 N N . ARG C 1 76 ? 23.944 33.378 5.675 1.00 32.14 75 ARG C N 1
ATOM 2104 C CA . ARG C 1 76 ? 24.802 33.166 6.826 1.00 32.84 75 ARG C CA 1
ATOM 2105 C C . ARG C 1 76 ? 26.235 33.410 6.367 1.00 31.02 75 ARG C C 1
ATOM 2106 O O . ARG C 1 76 ? 26.770 32.601 5.610 1.00 30.27 75 ARG C O 1
ATOM 2114 N N . ARG C 1 77 ? 26.850 34.490 6.848 1.00 29.64 76 ARG C N 1
ATOM 2115 C CA . ARG C 1 77 ? 28.214 34.865 6.501 1.00 29.63 76 ARG C CA 1
ATOM 2116 C C . ARG C 1 77 ? 29.197 34.104 7.386 1.00 28.53 76 ARG C C 1
ATOM 2117 O O . ARG C 1 77 ? 29.208 34.320 8.600 1.00 28.78 76 ARG C O 1
ATOM 2125 N N . LEU C 1 78 ? 30.008 33.231 6.789 1.00 26.86 77 LEU C N 1
ATOM 2126 C CA . LEU C 1 78 ? 31.003 32.469 7.532 1.00 26.90 77 LEU C CA 1
ATOM 2127 C C . LEU C 1 78 ? 32.383 33.051 7.269 1.00 26.60 77 LEU C C 1
ATOM 2128 O O . LEU C 1 78 ? 32.727 33.381 6.140 1.00 25.22 77 LEU C O 1
ATOM 2133 N N . HIS C 1 79 ? 33.161 33.128 8.336 1.00 25.98 78 HIS C N 1
ATOM 2134 C CA . HIS C 1 79 ? 34.542 33.530 8.314 1.00 26.36 78 HIS C CA 1
ATOM 2135 C C . HIS C 1 79 ? 35.305 32.281 8.718 1.00 26.37 78 HIS C C 1
ATOM 2136 O O . HIS C 1 79 ? 34.721 31.297 9.158 1.00 25.10 78 HIS C O 1
ATOM 2143 N N . GLN C 1 80 ? 36.620 32.339 8.581 1.00 25.31 79 GLN C N 1
ATOM 2144 C CA . GLN C 1 80 ? 37.483 31.229 8.970 1.00 25.04 79 GLN C CA 1
ATOM 2145 C C . GLN C 1 80 ? 37.167 30.732 10.385 1.00 23.93 79 GLN C C 1
ATOM 2146 O O . GLN C 1 80 ? 37.005 31.533 11.301 1.00 24.61 79 GLN C O 1
ATOM 2152 N N . GLY C 1 81 ? 37.070 29.411 10.532 1.00 23.03 80 GLY C N 1
ATOM 2153 C CA . GLY C 1 81 ? 36.765 28.768 11.810 1.00 22.42 80 GLY C CA 1
ATOM 2154 C C . GLY C 1 81 ? 35.280 28.623 12.086 1.00 23.46 80 GLY C C 1
ATOM 2155 O O . GLY C 1 81 ? 34.922 27.910 13.022 1.00 21.95 80 GLY C O 1
ATOM 2156 N N . ASP C 1 82 ? 34.401 29.239 11.275 1.00 24.02 81 ASP C N 1
ATOM 2157 C CA . ASP C 1 82 ? 32.947 29.100 11.510 1.00 24.32 81 ASP C CA 1
ATOM 2158 C C . ASP C 1 82 ? 32.499 27.724 11.039 1.00 25.62 81 ASP C C 1
ATOM 2159 O O . ASP C 1 82 ? 32.958 27.251 10.005 1.00 25.52 81 ASP C O 1
ATOM 2164 N N . LEU C 1 83 ? 31.624 27.091 11.824 1.00 26.09 82 LEU C N 1
ATOM 2165 C CA . LEU C 1 83 ? 31.099 25.762 11.554 1.00 26.61 82 LEU C CA 1
ATOM 2166 C C . LEU C 1 83 ? 29.583 25.892 11.564 1.00 27.53 82 LEU C C 1
ATOM 2167 O O . LEU C 1 83 ? 29.004 26.277 12.599 1.00 25.71 82 LEU C O 1
ATOM 2172 N N . LEU C 1 84 ? 28.978 25.620 10.405 1.00 26.90 83 LEU C N 1
ATOM 2173 C CA . LEU C 1 84 ? 27.532 25.732 10.192 1.00 28.04 83 LEU C CA 1
ATOM 2174 C C . LEU C 1 84 ? 26.915 24.335 10.179 1.00 26.91 83 LEU C C 1
ATOM 2175 O O . LEU C 1 84 ? 27.447 23.432 9.556 1.00 26.87 83 LEU C O 1
ATOM 2180 N N . TYR C 1 85 ? 25.787 24.188 10.857 1.00 26.71 84 TYR C N 1
ATOM 2181 C CA . TYR C 1 85 ? 25.035 22.933 10.866 1.00 27.79 84 TYR C CA 1
ATOM 2182 C C . TYR C 1 85 ? 23.801 23.053 9.944 1.00 26.94 84 TYR C C 1
ATOM 2183 O O . TYR C 1 85 ? 23.106 24.082 9.949 1.00 26.80 84 TYR C O 1
ATOM 2192 N N . LEU C 1 86 ? 23.584 22.012 9.133 1.00 27.57 85 LEU C N 1
ATOM 2193 C CA . LEU C 1 86 ? 22.449 21.881 8.227 1.00 27.50 85 LEU C CA 1
ATOM 2194 C C . LEU C 1 86 ? 21.701 20.565 8.513 1.00 27.78 85 LEU C C 1
ATOM 2195 O O . LEU C 1 86 ? 22.279 19.470 8.456 1.00 27.45 85 LEU C O 1
ATOM 2200 N N . GLY C 1 87 ? 20.406 20.673 8.769 1.00 27.70 86 GLY C N 1
ATOM 2201 C CA . GLY C 1 87 ? 19.562 19.501 8.985 1.00 26.45 86 GLY C CA 1
ATOM 2202 C C . GLY C 1 87 ? 19.415 18.692 7.711 1.00 27.39 86 GLY C C 1
ATOM 2203 O O . GLY C 1 87 ? 19.783 19.147 6.617 1.00 26.97 86 GLY C O 1
ATOM 2204 N N . ALA C 1 88 ? 18.864 17.489 7.862 1.00 27.91 87 ALA C N 1
ATOM 2205 C CA . ALA C 1 88 ? 18.644 16.565 6.740 1.00 28.88 87 ALA C CA 1
ATOM 2206 C C . ALA C 1 88 ? 17.806 17.237 5.679 1.00 29.40 87 ALA C C 1
ATOM 2207 O O . ALA C 1 88 ? 16.793 17.831 6.005 1.00 28.94 87 ALA C O 1
ATOM 2209 N N . GLY C 1 89 ? 18.280 17.216 4.429 1.00 30.01 88 GLY C N 1
ATOM 2210 C CA . GLY C 1 89 ? 17.556 17.833 3.323 1.00 29.98 88 GLY C CA 1
ATOM 2211 C C . GLY C 1 89 ? 17.370 19.337 3.368 1.00 29.23 88 GLY C C 1
ATOM 2212 O O . GLY C 1 89 ? 16.503 19.846 2.654 1.00 30.01 88 GLY C O 1
ATOM 2213 N N . ALA C 1 90 ? 18.168 20.045 4.185 1.00 27.53 89 ALA C N 1
ATOM 2214 C CA . ALA C 1 90 ? 18.084 21.502 4.314 1.00 27.06 89 ALA C CA 1
ATOM 2215 C C . ALA C 1 90 ? 18.597 22.138 3.042 1.00 28.06 89 ALA C C 1
ATOM 2216 O O . ALA C 1 90 ? 19.786 21.979 2.690 1.00 30.38 89 ALA C O 1
ATOM 2218 N N . ALA C 1 91 ? 17.699 22.841 2.354 1.00 28.88 90 ALA C N 1
ATOM 2219 C CA . ALA C 1 91 ? 18.023 23.549 1.124 1.00 28.65 90 ALA C CA 1
ATOM 2220 C C . ALA C 1 91 ? 18.991 24.684 1.457 1.00 28.35 90 ALA C C 1
ATOM 2221 O O . ALA C 1 91 ? 18.856 25.335 2.497 1.00 28.77 90 ALA C O 1
ATOM 2223 N N . HIS C 1 92 ? 19.990 24.867 0.594 1.00 28.69 91 HIS C N 1
ATOM 2224 C CA . HIS C 1 92 ? 20.977 25.933 0.765 1.00 28.26 91 HIS C CA 1
ATOM 2225 C C . HIS C 1 92 ? 21.733 26.260 -0.516 1.00 28.41 91 HIS C C 1
ATOM 2226 O O . HIS C 1 92 ? 21.878 25.400 -1.399 1.00 27.70 91 HIS C O 1
ATOM 2233 N N . ASP C 1 93 ? 22.223 27.502 -0.575 1.00 27.11 92 ASP C N 1
ATOM 2234 C CA . ASP C 1 93 ? 23.006 28.005 -1.701 1.00 26.79 92 ASP C CA 1
ATOM 2235 C C . ASP C 1 93 ? 24.341 28.502 -1.144 1.00 26.27 92 ASP C C 1
ATOM 2236 O O . ASP C 1 93 ? 24.488 28.617 0.076 1.00 23.29 92 ASP C O 1
ATOM 2241 N N . VAL C 1 94 ? 25.302 28.741 -2.035 1.00 26.93 93 VAL C N 1
ATOM 2242 C CA . VAL C 1 94 ? 26.658 29.145 -1.635 1.00 27.37 93 VAL C CA 1
ATOM 2243 C C . VAL C 1 94 ? 27.082 30.317 -2.494 1.00 27.44 93 VAL C C 1
ATOM 2244 O O . VAL C 1 94 ? 26.829 30.326 -3.692 1.00 27.42 93 VAL C O 1
ATOM 2248 N N . ASN C 1 95 ? 27.673 31.326 -1.861 1.00 27.39 94 ASN C N 1
ATOM 2249 C CA . ASN C 1 95 ? 28.170 32.501 -2.544 1.00 27.01 94 ASN C CA 1
ATOM 2250 C C . ASN C 1 95 ? 29.532 32.804 -1.932 1.00 26.32 94 ASN C C 1
ATOM 2251 O O . ASN C 1 95 ? 29.617 33.251 -0.792 1.00 25.62 94 ASN C O 1
ATOM 2256 N N . ALA C 1 96 ? 30.583 32.471 -2.686 1.00 24.86 95 ALA C N 1
ATOM 2257 C CA . ALA C 1 96 ? 31.961 32.713 -2.289 1.00 23.26 95 ALA C CA 1
ATOM 2258 C C . ALA C 1 96 ? 32.228 34.218 -2.388 1.00 23.20 95 ALA C C 1
ATOM 2259 O O . ALA C 1 96 ? 32.209 34.766 -3.463 1.00 21.89 95 ALA C O 1
ATOM 2261 N N . ILE C 1 97 ? 32.458 34.861 -1.247 1.00 23.40 96 ILE C N 1
ATOM 2262 C CA . ILE C 1 97 ? 32.744 36.293 -1.196 1.00 25.20 96 ILE C CA 1
ATOM 2263 C C . ILE C 1 97 ? 34.209 36.501 -1.542 1.00 25.83 96 ILE C C 1
ATOM 2264 O O . ILE C 1 97 ? 34.533 37.421 -2.296 1.00 23.89 96 ILE C O 1
ATOM 2269 N N . THR C 1 98 ? 35.074 35.663 -0.975 1.00 26.25 97 THR C N 1
ATOM 2270 C CA . THR C 1 98 ? 36.508 35.640 -1.313 1.00 27.03 97 THR C CA 1
ATOM 2271 C C . THR C 1 98 ? 36.879 34.222 -1.690 1.00 27.56 97 THR C C 1
ATOM 2272 O O . THR C 1 98 ? 36.058 33.320 -1.568 1.00 28.23 97 THR C O 1
ATOM 2276 N N . ASN C 1 99 ? 38.115 34.020 -2.149 1.00 27.50 98 ASN C N 1
ATOM 2277 C CA . ASN C 1 99 ? 38.619 32.648 -2.401 1.00 27.19 98 ASN C CA 1
ATOM 2278 C C . ASN C 1 99 ? 38.410 31.901 -1.090 1.00 25.23 98 ASN C C 1
ATOM 2279 O O . ASN C 1 99 ? 38.828 32.392 -0.046 1.00 26.26 98 ASN C O 1
ATOM 2284 N N . THR C 1 100 ? 37.719 30.763 -1.132 1.00 25.51 99 THR C N 1
ATOM 2285 C CA . THR C 1 100 ? 37.382 30.029 0.083 1.00 25.03 99 THR C CA 1
ATOM 2286 C C . THR C 1 100 ? 37.477 28.506 -0.065 1.00 23.45 99 THR C C 1
ATOM 2287 O O . THR C 1 100 ? 37.313 27.962 -1.157 1.00 23.25 99 THR C O 1
ATOM 2291 N N . SER C 1 101 ? 37.779 27.827 1.045 1.00 22.83 100 SER C N 1
ATOM 2292 C CA . SER C 1 101 ? 37.779 26.364 1.080 1.00 23.82 100 SER C CA 1
ATOM 2293 C C . SER C 1 101 ? 36.950 25.966 2.283 1.00 23.42 100 SER C C 1
ATOM 2294 O O . SER C 1 101 ? 37.050 26.591 3.337 1.00 21.92 100 SER C O 1
ATOM 2297 N N . LEU C 1 102 ? 36.114 24.950 2.080 1.00 23.89 101 LEU C N 1
ATOM 2298 C CA . LEU C 1 102 ? 35.149 24.462 3.049 1.00 24.33 101 LEU C CA 1
ATOM 2299 C C . LEU C 1 102 ? 35.364 22.970 3.268 1.00 26.37 101 LEU C C 1
ATOM 2300 O O . LEU C 1 102 ? 35.601 22.246 2.291 1.00 26.48 101 LEU C O 1
ATOM 2305 N N . LEU C 1 103 ? 35.335 22.540 4.534 1.00 26.43 102 LEU C N 1
ATOM 2306 C CA . LEU C 1 103 ? 35.364 21.125 4.910 1.00 25.29 102 LEU C CA 1
ATOM 2307 C C . LEU C 1 103 ? 33.894 20.786 5.104 1.00 25.46 102 LEU C C 1
ATOM 2308 O O . LEU C 1 103 ? 33.245 21.341 6.002 1.00 26.53 102 LEU C O 1
ATOM 2313 N N . VAL C 1 104 ? 33.374 19.892 4.261 1.00 25.60 103 VAL C N 1
ATOM 2314 C CA . VAL C 1 104 ? 31.966 19.500 4.306 1.00 24.98 103 VAL C CA 1
ATOM 2315 C C . VAL C 1 104 ? 31.872 18.044 4.742 1.00 25.32 103 VAL C C 1
ATOM 2316 O O . VAL C 1 104 ? 32.460 17.164 4.094 1.00 27.11 103 VAL C O 1
ATOM 2320 N N . THR C 1 105 ? 31.174 17.810 5.853 1.00 26.94 104 THR C N 1
ATOM 2321 C CA . THR C 1 105 ? 30.948 16.464 6.409 1.00 28.08 104 THR C CA 1
ATOM 2322 C C . THR C 1 105 ? 29.475 16.146 6.226 1.00 28.65 104 THR C C 1
ATOM 2323 O O . THR C 1 105 ? 28.630 16.879 6.731 1.00 28.40 104 THR C O 1
ATOM 2327 N N . VAL C 1 106 ? 29.180 15.051 5.519 1.00 27.75 105 VAL C N 1
ATOM 2328 C CA . VAL C 1 106 ? 27.823 14.655 5.182 1.00 28.23 105 VAL C CA 1
ATOM 2329 C C . VAL C 1 106 ? 27.545 13.271 5.725 1.00 28.70 105 VAL C C 1
ATOM 2330 O O . VAL C 1 106 ? 28.352 12.354 5.508 1.00 27.59 105 VAL C O 1
ATOM 2334 N N . VAL C 1 107 ? 26.434 13.134 6.450 1.00 28.35 106 VAL C N 1
ATOM 2335 C CA . VAL C 1 107 ? 25.939 11.827 6.896 1.00 29.03 106 VAL C CA 1
ATOM 2336 C C . VAL C 1 107 ? 25.199 11.220 5.686 1.00 29.03 106 VAL C C 1
ATOM 2337 O O . VAL C 1 107 ? 24.244 11.825 5.149 1.00 27.99 106 VAL C O 1
ATOM 2341 N N . LEU C 1 108 ? 25.680 10.067 5.222 1.00 29.39 107 LEU C N 1
ATOM 2342 C CA . LEU C 1 108 ? 25.104 9.358 4.087 1.00 29.48 107 LEU C CA 1
ATOM 2343 C C . LEU C 1 108 ? 23.939 8.476 4.535 1.00 30.06 107 LEU C C 1
ATOM 2344 O O . LEU C 1 108 ? 24.052 7.774 5.537 1.00 29.81 107 LEU C O 1
ATOM 2349 N N . VAL C 1 109 ? 22.833 8.554 3.781 1.00 30.59 108 VAL C N 1
ATOM 2350 C CA . VAL C 1 109 ? 21.604 7.779 4.011 1.00 30.83 108 VAL C CA 1
ATOM 2351 C C . VAL C 1 109 ? 21.171 7.319 2.619 1.00 31.41 108 VAL C C 1
ATOM 2352 O O . VAL C 1 109 ? 20.167 7.784 2.050 1.00 30.24 108 VAL C O 1
ATOM 2356 N N . ASP C 1 110 ? 21.982 6.406 2.077 1.00 30.79 109 ASP C N 1
ATOM 2357 C CA . ASP C 1 110 ? 21.822 5.933 0.702 1.00 31.08 109 ASP C CA 1
ATOM 2358 C C . ASP C 1 110 ? 20.657 4.962 0.561 1.00 29.41 109 ASP C C 1
ATOM 2359 O O . ASP C 1 110 ? 20.245 4.310 1.515 1.00 29.03 109 ASP C O 1
ATOM 2364 N N . ARG C 1 111 ? 20.157 4.884 -0.669 1.00 27.88 110 ARG C N 1
ATOM 2365 C CA . ARG C 1 111 ? 19.044 4.031 -1.094 1.00 25.37 110 ARG C CA 1
ATOM 2366 C C . ARG C 1 111 ? 19.363 2.505 -1.005 1.00 25.09 110 ARG C C 1
ATOM 2367 O O . ARG C 1 111 ? 18.452 1.657 -0.856 1.00 22.59 110 ARG C O 1
ATOM 2375 N N . GLY C 1 112 ? 20.653 2.164 -1.096 1.00 25.54 111 GLY C N 1
ATOM 2376 C CA . GLY C 1 112 ? 21.135 0.783 -0.969 1.00 26.11 111 GLY C CA 1
ATOM 2377 C C . GLY C 1 112 ? 22.492 0.683 -0.294 1.00 27.62 111 GLY C C 1
ATOM 2378 O O . GLY C 1 112 ? 22.985 1.658 0.229 1.00 25.98 111 GLY C O 1
ATOM 2379 N N . GLY C 1 113 ? 23.096 -0.502 -0.344 1.00 29.89 112 GLY C N 1
ATOM 2380 C CA . GLY C 1 113 ? 24.394 -0.774 0.278 1.00 33.80 112 GLY C CA 1
ATOM 2381 C C . GLY C 1 113 ? 24.266 -1.240 1.721 1.00 35.53 112 GLY C C 1
ATOM 2382 O O . GLY C 1 113 ? 23.146 -1.454 2.224 1.00 35.94 112 GLY C O 1
ATOM 2383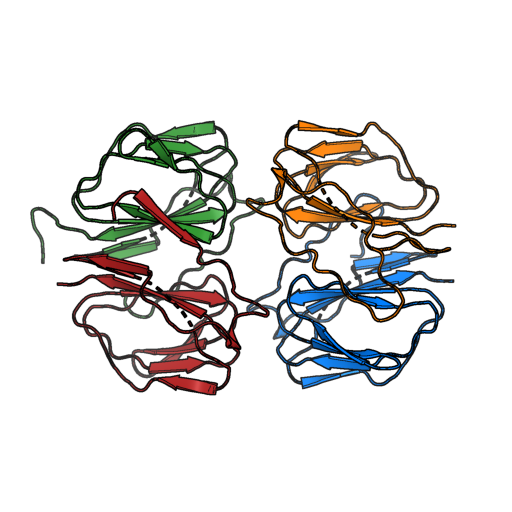 N N . SER C 1 114 ? 25.426 -1.395 2.370 1.00 37.47 113 SER C N 1
ATOM 2384 C CA . SER C 1 114 ? 25.563 -1.862 3.772 1.00 38.49 113 SER C CA 1
ATOM 2385 C C . SER C 1 114 ? 25.099 -3.311 3.926 1.00 41.48 113 SER C C 1
ATOM 2386 O O . SER C 1 114 ? 25.918 -4.228 4.015 1.00 43.61 113 SER C O 1
ATOM 2389 N N . SER D 1 8 ? 20.480 23.981 15.940 1.00 52.03 7 SER D N 1
ATOM 2390 C CA . SER D 1 8 ? 19.348 24.245 14.992 1.00 50.90 7 SER D CA 1
ATOM 2391 C C . SER D 1 8 ? 19.919 24.483 13.590 1.00 49.93 7 SER D C 1
ATOM 2392 O O . SER D 1 8 ? 20.992 25.054 13.464 1.00 49.08 7 SER D O 1
ATOM 2395 N N . SER D 1 9 ? 19.202 24.062 12.544 1.00 49.17 8 SER D N 1
ATOM 2396 C CA . SER D 1 9 ? 19.673 24.216 11.146 1.00 48.23 8 SER D CA 1
ATOM 2397 C C . SER D 1 9 ? 19.962 25.687 10.841 1.00 46.39 8 SER D C 1
ATOM 2398 O O . SER D 1 9 ? 19.137 26.552 11.133 1.00 47.69 8 SER D O 1
ATOM 2401 N N . GLY D 1 10 ? 21.137 25.962 10.285 1.00 43.66 9 GLY D N 1
ATOM 2402 C CA . GLY D 1 10 ? 21.587 27.337 10.055 1.00 41.69 9 GLY D CA 1
ATOM 2403 C C . GLY D 1 10 ? 22.437 27.936 11.182 1.00 41.36 9 GLY D C 1
ATOM 2404 O O . GLY D 1 10 ? 23.071 28.975 10.960 1.00 42.86 9 GLY D O 1
ATOM 2405 N N . GLU D 1 11 ? 22.471 27.313 12.371 1.00 39.29 10 GLU D N 1
ATOM 2406 C CA . GLU D 1 11 ? 23.279 27.798 13.513 1.00 38.15 10 GLU D CA 1
ATOM 2407 C C . GLU D 1 11 ? 24.769 27.651 13.206 1.00 34.84 10 GLU D C 1
ATOM 2408 O O . GLU D 1 11 ? 25.166 26.661 12.587 1.00 32.22 10 GLU D O 1
ATOM 2414 N N . VAL D 1 12 ? 25.565 28.605 13.703 1.00 32.18 11 VAL D N 1
ATOM 2415 C CA . VAL D 1 12 ? 27.019 28.667 13.484 1.00 30.83 11 VAL D CA 1
ATOM 2416 C C . VAL D 1 12 ? 27.773 28.740 14.808 1.00 29.83 11 VAL D C 1
ATOM 2417 O O . VAL D 1 12 ? 27.394 29.508 15.689 1.00 28.96 11 VAL D O 1
ATOM 2421 N N . ALA D 1 13 ? 28.830 27.936 14.912 1.00 27.89 12 ALA D N 1
ATOM 2422 C CA . ALA D 1 13 ? 29.749 27.889 16.058 1.00 28.24 12 ALA D CA 1
ATOM 2423 C C . ALA D 1 13 ? 31.161 28.224 15.533 1.00 28.39 12 ALA D C 1
ATOM 2424 O O . ALA D 1 13 ? 31.462 27.956 14.368 1.00 29.31 12 ALA D O 1
ATOM 2426 N N . SER D 1 14 ? 32.007 28.827 16.358 1.00 28.33 13 SER D N 1
ATOM 2427 C CA . SER D 1 14 ? 33.391 29.116 15.961 1.00 28.38 13 SER D CA 1
ATOM 2428 C C . SER D 1 14 ? 34.294 28.062 16.579 1.00 28.00 13 SER D C 1
ATOM 2429 O O . SER D 1 14 ? 34.257 27.852 17.783 1.00 29.44 13 SER D O 1
ATOM 2432 N N . VAL D 1 15 ? 35.085 27.414 15.735 1.00 25.23 14 VAL D N 1
ATOM 2433 C CA . VAL D 1 15 ? 36.075 26.411 16.130 1.00 26.46 14 VAL D CA 1
ATOM 2434 C C . VAL D 1 15 ? 37.500 26.940 15.856 1.00 25.82 14 VAL D C 1
ATOM 2435 O O . VAL D 1 15 ? 38.430 26.175 15.638 1.00 26.67 14 VAL D O 1
ATOM 2439 N N . LEU D 1 16 ? 37.671 28.264 15.918 1.00 25.78 15 LEU D N 1
ATOM 2440 C CA . LEU D 1 16 ? 38.990 28.866 15.791 1.00 24.39 15 LEU D CA 1
ATOM 2441 C C . LEU D 1 16 ? 39.857 28.413 16.980 1.00 25.16 15 LEU D C 1
ATOM 2442 O O . LEU D 1 16 ? 39.320 28.090 18.046 1.00 24.96 15 LEU D O 1
ATOM 2447 N N . PRO D 1 17 ? 41.197 28.373 16.812 1.00 25.31 16 PRO D N 1
ATOM 2448 C CA . PRO D 1 17 ? 42.058 28.057 17.974 1.00 24.92 16 PRO D CA 1
ATOM 2449 C C . PRO D 1 17 ? 41.728 28.922 19.200 1.00 25.54 16 PRO D C 1
ATOM 2450 O O . PRO D 1 17 ? 41.414 30.103 19.032 1.00 24.21 16 PRO D O 1
ATOM 2454 N N . LEU D 1 18 ? 41.691 28.318 20.393 1.00 25.08 17 LEU D N 1
ATOM 2455 C CA . LEU D 1 18 ? 41.441 29.058 21.650 1.00 25.69 17 LEU D CA 1
ATOM 2456 C C . LEU D 1 18 ? 42.643 29.859 22.141 1.00 26.69 17 LEU D C 1
ATOM 2457 O O . LEU D 1 18 ? 42.473 30.864 22.820 1.00 27.11 17 LEU D O 1
ATOM 2462 N N . G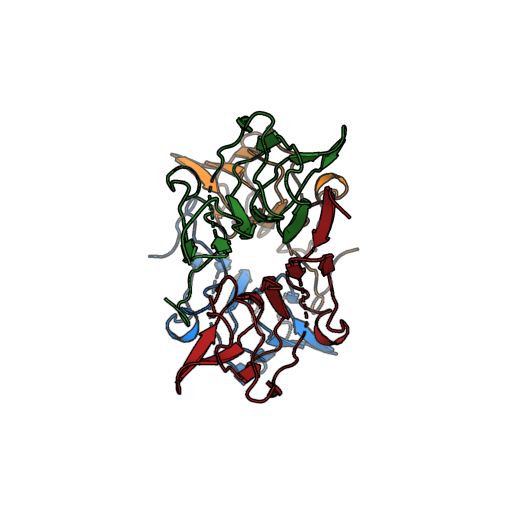LY D 1 19 ? 43.854 29.392 21.821 1.00 26.58 18 GLY D N 1
ATOM 2463 C CA . GLY D 1 19 ? 45.088 30.054 22.199 1.00 26.74 18 GLY D CA 1
ATOM 2464 C C . GLY D 1 19 ? 45.216 30.266 23.694 1.00 26.02 18 GLY D C 1
ATOM 2465 O O . GLY D 1 19 ? 45.106 29.311 24.461 1.00 25.86 18 GLY D O 1
ATOM 2466 N N . LYS D 1 20 ? 45.378 31.530 24.086 1.00 27.01 19 LYS D N 1
ATOM 2467 C CA A LYS D 1 20 ? 45.499 31.916 25.497 0.50 28.20 19 LYS D CA 1
ATOM 2468 C CA B LYS D 1 20 ? 45.494 31.936 25.493 0.50 28.40 19 LYS D CA 1
ATOM 2469 C C . LYS D 1 20 ? 44.344 31.405 26.340 1.00 28.33 19 LYS D C 1
ATOM 2470 O O . LYS D 1 20 ? 44.565 30.936 27.442 1.00 30.03 19 LYS D O 1
ATOM 2481 N N . GLN D 1 21 ? 43.127 31.474 25.798 1.00 27.74 20 GLN D N 1
ATOM 2482 C CA . GLN D 1 21 ? 41.911 31.061 26.529 1.00 28.61 20 GLN D CA 1
ATOM 2483 C C . GLN D 1 21 ? 41.660 29.542 26.634 1.00 27.31 20 GLN D C 1
ATOM 2484 O O . GLN D 1 21 ? 40.691 29.137 27.272 1.00 27.03 20 GLN D O 1
ATOM 2490 N N . LEU D 1 22 ? 42.523 28.707 26.048 1.00 26.67 21 LEU D N 1
ATOM 2491 C CA . LEU D 1 22 ? 42.282 27.266 25.993 1.00 26.86 21 LEU D CA 1
ATOM 2492 C C . LEU D 1 22 ? 42.092 26.628 27.372 1.00 27.02 21 LEU D C 1
ATOM 2493 O O . LEU D 1 22 ? 41.098 25.930 27.586 1.00 26.84 21 LEU D O 1
ATOM 2498 N N . THR D 1 23 ? 43.003 26.922 28.296 1.00 26.61 22 THR D N 1
ATOM 2499 C CA . THR D 1 23 ? 42.969 26.337 29.643 1.00 28.67 22 THR D CA 1
ATOM 2500 C C . THR D 1 23 ? 41.789 26.764 30.514 1.00 30.64 22 THR D C 1
ATOM 2501 O O . THR D 1 23 ? 41.524 26.122 31.524 1.00 33.24 22 THR D O 1
ATOM 2505 N N . GLN D 1 24 ? 41.125 27.860 30.147 1.00 32.39 23 GLN D N 1
ATOM 2506 C CA . GLN D 1 24 ? 39.924 28.348 30.826 1.00 33.80 23 GLN D CA 1
ATOM 2507 C C . GLN D 1 24 ? 38.629 27.925 30.134 1.00 33.13 23 GLN D C 1
ATOM 2508 O O . GLN D 1 24 ? 37.558 28.206 30.667 1.00 34.56 23 GLN D O 1
ATOM 2514 N N . THR D 1 25 ? 38.725 27.220 28.994 1.00 32.28 24 THR D N 1
ATOM 2515 C CA . THR D 1 25 ? 37.578 26.823 28.184 1.00 30.40 24 THR D CA 1
ATOM 2516 C C . THR D 1 25 ? 37.253 25.335 28.377 1.00 29.83 24 THR D C 1
ATOM 2517 O O . THR D 1 25 ? 38.075 24.492 28.083 1.00 31.24 24 THR D O 1
ATOM 2521 N N . PRO D 1 26 ? 36.061 25.007 28.905 1.00 30.22 25 PRO D N 1
ATOM 2522 C CA . PRO D 1 26 ? 35.747 23.582 29.035 1.00 30.18 25 PRO D CA 1
ATOM 2523 C C . PRO D 1 26 ? 35.323 22.943 27.711 1.00 30.39 25 PRO D C 1
ATOM 2524 O O . PRO D 1 26 ? 34.957 23.646 26.752 1.00 28.65 25 PRO D O 1
ATOM 2528 N N . SER D 1 27 ? 35.352 21.608 27.671 1.00 30.10 26 SER D N 1
ATOM 2529 C CA . SER D 1 27 ? 34.866 20.853 26.496 1.00 29.64 26 SER D CA 1
ATOM 2530 C C . SER D 1 27 ? 33.373 21.096 26.400 1.00 28.40 26 SER D C 1
ATOM 2531 O O . SER D 1 27 ? 32.738 21.301 27.414 1.00 28.25 26 SER D O 1
ATOM 2534 N N . ALA D 1 28 ? 32.832 21.123 25.189 1.00 28.63 27 ALA D N 1
ATOM 2535 C CA . ALA D 1 28 ? 31.403 21.418 24.993 1.00 28.75 27 ALA D CA 1
ATOM 2536 C C . ALA D 1 28 ? 30.808 20.786 23.743 1.00 28.90 27 ALA D C 1
ATOM 2537 O O . ALA D 1 28 ? 31.511 20.581 22.755 1.00 29.34 27 ALA D O 1
ATOM 2539 N N . ALA D 1 29 ? 29.504 20.510 23.794 1.00 27.73 28 ALA D N 1
ATOM 2540 C CA . ALA D 1 29 ? 28.764 20.038 22.637 1.00 28.64 28 ALA D CA 1
ATOM 2541 C C . ALA D 1 29 ? 28.484 21.290 21.813 1.00 29.01 28 ALA D C 1
ATOM 2542 O O . ALA D 1 29 ? 28.213 22.350 22.363 1.00 29.48 28 ALA D O 1
ATOM 2544 N N . LEU D 1 30 ? 28.599 21.169 20.505 1.00 29.73 29 LEU D N 1
ATOM 2545 C CA . LEU D 1 30 ? 28.307 22.258 19.582 1.00 30.48 29 LEU D CA 1
ATOM 2546 C C . LEU D 1 30 ? 26.937 22.005 18.957 1.00 30.15 29 LEU D C 1
ATOM 2547 O O . LEU D 1 30 ? 26.043 22.858 19.013 1.00 28.08 29 LEU D O 1
ATOM 2552 N N . PHE D 1 31 ? 26.783 20.829 18.358 1.00 29.82 30 PHE D N 1
ATOM 2553 C CA . PHE D 1 31 ? 25.528 20.415 17.725 1.00 30.24 30 PHE D CA 1
ATOM 2554 C C . PHE D 1 31 ? 25.186 19.009 18.195 1.00 29.50 30 PHE D C 1
ATOM 2555 O O . PHE D 1 31 ? 26.073 18.177 18.339 1.00 27.50 30 PHE D O 1
ATOM 2563 N N . LYS D 1 32 ? 23.908 18.774 18.473 1.00 30.73 31 LYS D N 1
ATOM 2564 C CA . LYS D 1 32 ? 23.401 17.455 18.869 1.00 30.96 31 LYS D CA 1
ATOM 2565 C C . LYS D 1 32 ? 22.097 17.211 18.089 1.00 31.89 31 LYS D C 1
ATOM 2566 O O . LYS D 1 32 ? 21.174 18.027 18.139 1.00 32.01 31 LYS D O 1
ATOM 2572 N N . GLU D 1 33 ? 22.039 16.088 17.374 1.00 32.48 32 GLU D N 1
ATOM 2573 C CA . GLU D 1 33 ? 20.906 15.743 16.507 1.00 32.62 32 GLU D CA 1
ATOM 2574 C C . GLU D 1 33 ? 20.755 14.219 16.437 1.00 31.35 32 GLU D C 1
ATOM 2575 O O . GLU D 1 33 ? 21.657 13.516 16.847 1.00 31.30 32 GLU D O 1
ATOM 2581 N N . HIS D 1 34 ? 19.612 13.720 15.949 1.00 32.17 33 HIS D N 1
ATOM 2582 C CA . HIS D 1 34 ? 19.328 12.278 15.799 1.00 31.52 33 HIS D CA 1
ATOM 2583 C C . HIS D 1 34 ? 20.411 11.424 15.113 1.00 31.08 33 HIS D C 1
ATOM 2584 O O . HIS D 1 34 ? 20.596 10.264 15.486 1.00 32.03 33 HIS D O 1
ATOM 2586 N N . ARG D 1 35 ? 21.091 11.981 14.109 1.00 29.21 34 ARG D N 1
ATOM 2587 C CA . ARG D 1 35 ? 22.136 11.260 13.363 1.00 29.68 34 ARG D CA 1
ATOM 2588 C C . ARG D 1 35 ? 23.536 11.840 13.497 1.00 28.31 34 ARG D C 1
ATOM 2589 O O . ARG D 1 35 ? 24.479 11.297 12.916 1.00 27.42 34 ARG D O 1
ATOM 2597 N N . LEU D 1 36 ? 23.701 12.885 14.297 1.00 28.75 35 LEU D N 1
ATOM 2598 C CA . LEU D 1 36 ? 24.977 13.590 14.356 1.00 28.38 35 LEU D CA 1
ATOM 2599 C C . LEU D 1 36 ? 25.189 14.320 15.665 1.00 29.54 35 LEU D C 1
ATOM 2600 O O . LEU D 1 36 ? 24.257 14.917 16.202 1.00 30.79 35 LEU D O 1
ATOM 2605 N N . GLU D 1 37 ? 26.407 14.224 16.189 1.00 31.33 36 GLU D N 1
ATOM 2606 C CA . GLU D 1 37 ? 26.817 14.970 17.366 1.00 32.58 36 GLU D CA 1
ATOM 2607 C C . GLU D 1 37 ? 28.205 15.555 17.060 1.00 31.22 36 GLU D C 1
ATOM 2608 O O . GLU D 1 37 ? 29.099 14.845 16.586 1.00 31.77 36 GLU D O 1
ATOM 2614 N N . VAL D 1 38 ? 28.351 16.855 17.282 1.00 29.02 37 VAL D N 1
ATOM 2615 C CA . VAL D 1 38 ? 29.613 17.571 17.051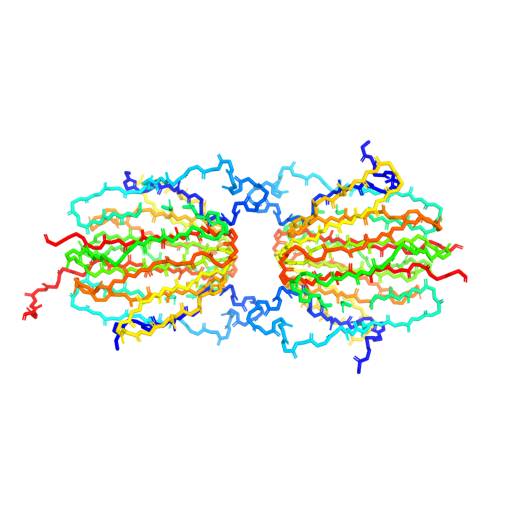 1.00 27.66 37 VAL D CA 1
ATOM 2616 C C . VAL D 1 38 ? 29.967 18.211 18.371 1.00 28.38 37 VAL D C 1
ATOM 2617 O O . VAL D 1 38 ? 29.127 18.870 18.974 1.00 25.21 37 VAL D O 1
ATOM 2629 N N . ARG D 1 40 ? 33.505 19.987 20.823 1.00 30.67 39 ARG D N 1
ATOM 2630 C CA . ARG D 1 40 ? 34.879 20.449 20.954 1.00 31.16 39 ARG D CA 1
ATOM 2631 C C . ARG D 1 40 ? 35.387 19.912 22.279 1.00 30.45 39 ARG D C 1
ATOM 2632 O O . ARG D 1 40 ? 34.791 20.197 23.315 1.00 29.80 39 ARG 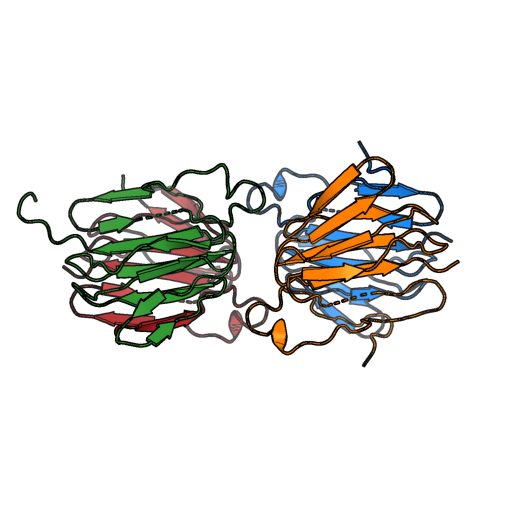D O 1
ATOM 2653 N N . VAL D 1 42 ? 38.488 19.986 24.850 1.00 25.13 41 VAL D N 1
ATOM 2654 C CA . VAL D 1 42 ? 39.622 20.833 25.235 1.00 24.89 41 VAL D CA 1
ATOM 2655 C C . VAL D 1 42 ? 40.468 20.012 26.178 1.00 25.14 41 VAL D C 1
ATOM 2656 O O . VAL D 1 42 ? 39.960 19.582 27.208 1.00 24.89 41 VAL D O 1
ATOM 2660 N N . LEU D 1 43 ? 41.736 19.793 25.822 1.00 26.34 42 LEU D N 1
ATOM 2661 C CA . LEU D 1 43 ? 42.669 18.984 26.644 1.00 28.24 42 LEU D CA 1
ATOM 2662 C C . LEU D 1 43 ? 43.960 19.729 26.971 1.00 28.34 42 LEU D C 1
ATOM 2663 O O . LEU D 1 43 ? 44.718 20.081 26.049 1.00 30.76 42 LEU D O 1
ATOM 2668 N N . PRO D 1 44 ? 44.243 19.957 28.268 1.00 28.49 43 PRO D N 1
ATOM 2669 C CA . PRO D 1 44 ? 45.529 20.567 28.586 1.00 29.37 43 PRO D CA 1
ATOM 2670 C C . PRO D 1 44 ? 46.668 19.555 28.383 1.00 28.23 43 PRO D C 1
ATOM 2671 O O . PRO D 1 44 ? 46.422 18.342 28.326 1.00 28.94 43 PRO D O 1
ATOM 2675 N N . ALA D 1 45 ? 47.892 20.065 28.300 1.00 28.94 44 ALA D N 1
ATOM 2676 C CA . ALA D 1 45 ? 49.089 19.241 28.098 1.00 28.47 44 ALA D CA 1
ATOM 2677 C C . ALA D 1 45 ? 49.148 18.142 29.146 1.00 28.18 44 ALA D C 1
ATOM 2678 O O . ALA D 1 45 ? 48.946 18.419 30.326 1.00 26.75 44 ALA D O 1
ATOM 2680 N N . GLY D 1 46 ? 49.328 16.898 28.692 1.00 28.29 45 GLY D N 1
ATOM 2681 C CA . GLY D 1 46 ? 49.455 15.748 29.574 1.00 29.25 45 GLY D CA 1
ATOM 2682 C C . GLY D 1 46 ? 48.200 14.986 29.882 1.00 29.79 45 GLY D C 1
ATOM 2683 O O . GLY D 1 46 ? 48.289 13.888 30.427 1.00 29.69 45 GLY D O 1
ATOM 2684 N N . LYS D 1 47 ? 47.037 15.576 29.591 1.00 31.53 46 LYS D N 1
ATOM 2685 C CA . LYS D 1 47 ? 45.751 14.920 29.781 1.00 32.30 46 LYS D CA 1
ATOM 2686 C C . LYS D 1 47 ? 45.668 13.720 28.851 1.00 33.53 46 LYS D C 1
ATOM 2687 O O . LYS D 1 47 ? 45.947 13.823 27.656 1.00 32.54 46 LYS D O 1
ATOM 2693 N N . GLN D 1 48 ? 45.335 12.578 29.433 1.00 35.21 47 GLN D N 1
ATOM 2694 C CA . GLN D 1 48 ? 45.143 11.345 28.701 1.00 37.39 47 GLN D CA 1
ATOM 2695 C C . GLN D 1 48 ? 43.692 10.867 28.879 1.00 37.37 47 GLN D C 1
ATOM 2696 O O . GLN D 1 48 ? 43.109 11.048 29.950 1.00 38.26 47 GLN D O 1
ATOM 2702 N N . VAL D 1 49 ? 43.115 10.326 27.805 1.00 37.42 48 VAL D N 1
ATOM 2703 C CA . VAL D 1 49 ? 41.761 9.735 27.792 1.00 37.41 48 VAL D CA 1
ATOM 2704 C C . VAL D 1 49 ? 41.986 8.273 27.443 1.00 37.31 48 VAL D C 1
ATOM 2705 O O . VAL D 1 49 ? 42.604 7.985 26.420 1.00 36.96 48 VAL D O 1
ATOM 2709 N N . GLY D 1 50 ? 41.496 7.351 28.281 1.00 38.70 49 GLY D N 1
ATOM 2710 C CA . GLY D 1 50 ? 41.671 5.908 28.060 1.00 38.22 49 GLY D CA 1
ATOM 2711 C C . GLY D 1 50 ? 41.028 5.362 26.788 1.00 38.63 49 GLY D C 1
ATOM 2712 O O . GLY D 1 50 ? 40.293 6.074 26.104 1.00 37.58 49 GLY D O 1
ATOM 2713 N N . SER D 1 51 ? 41.321 4.093 26.484 1.00 39.46 50 SER D N 1
ATOM 2714 C CA . SER D 1 51 ? 40.803 3.421 25.284 1.00 39.61 50 SER D CA 1
ATOM 2715 C C . SER D 1 51 ? 39.282 3.341 25.319 1.00 39.48 50 SER D C 1
ATOM 2716 O O . SER D 1 51 ? 38.709 2.852 26.293 1.00 40.11 50 SER D O 1
ATOM 2719 N N . HIS D 1 52 ? 38.648 3.823 24.252 1.00 38.60 51 HIS D N 1
ATOM 2720 C CA . HIS D 1 52 ? 37.194 3.863 24.150 1.00 38.26 51 HIS D CA 1
ATOM 2721 C C . HIS D 1 52 ? 36.754 3.917 22.691 1.00 37.45 51 HIS D C 1
ATOM 2722 O O . HIS D 1 52 ? 37.584 4.067 21.788 1.00 38.55 51 HIS D O 1
ATOM 2729 N N . SER D 1 53 ? 35.446 3.824 22.481 1.00 34.84 52 SER D N 1
ATOM 2730 C CA . SER D 1 53 ? 34.874 3.927 21.145 1.00 33.21 52 SER D CA 1
ATOM 2731 C C . SER D 1 53 ? 33.419 4.360 21.179 1.00 32.31 52 SER D C 1
ATOM 2732 O O . SER D 1 53 ? 32.760 4.341 22.227 1.00 31.00 52 SER D O 1
ATOM 2735 N N . VAL D 1 54 ? 32.950 4.754 20.004 1.00 32.08 53 VAL D N 1
ATOM 2736 C CA . VAL D 1 54 ? 31.561 5.155 19.778 1.00 31.09 53 VAL D CA 1
ATOM 2737 C C . VAL D 1 54 ? 30.998 4.218 18.717 1.00 30.08 53 VAL D C 1
ATOM 2738 O O . VAL D 1 54 ? 31.749 3.738 17.865 1.00 30.07 53 VAL D O 1
ATOM 2742 N N . ALA D 1 55 ? 29.691 3.968 18.767 1.00 29.85 54 ALA D N 1
ATOM 2743 C CA . ALA D 1 55 ? 29.040 3.033 17.839 1.00 30.53 54 ALA D CA 1
ATOM 2744 C C . ALA D 1 55 ? 29.275 3.353 16.361 1.00 30.91 54 ALA D C 1
ATOM 2745 O O . ALA D 1 55 ? 29.686 2.483 15.588 1.00 30.56 54 ALA D O 1
ATOM 2747 N N . GLY D 1 56 ? 29.066 4.613 15.995 1.00 31.91 55 GLY D N 1
ATOM 2748 C CA . GLY D 1 56 ? 29.199 5.044 14.607 1.00 31.11 55 GLY D CA 1
ATOM 2749 C C . GLY D 1 56 ? 30.561 5.580 14.239 1.00 29.75 55 GLY D C 1
ATOM 2750 O O . GLY D 1 56 ? 31.413 5.777 15.118 1.00 30.48 55 GLY D O 1
ATOM 2751 N N . PRO D 1 57 ? 30.784 5.825 12.928 1.00 28.14 56 PRO D N 1
ATOM 2752 C CA . PRO D 1 57 ? 32.050 6.412 12.517 1.00 27.82 56 PRO D CA 1
ATOM 2753 C C . PRO D 1 57 ? 32.190 7.830 13.017 1.00 27.10 56 PRO D C 1
ATOM 2754 O O . PRO D 1 57 ? 31.189 8.474 13.395 1.00 27.86 56 PRO D O 1
ATOM 2758 N N . SER D 1 58 ? 33.423 8.312 13.017 1.00 26.56 57 SER D N 1
ATOM 2759 C CA . SER D 1 58 ? 33.709 9.648 13.509 1.00 26.11 57 SER D CA 1
ATOM 2760 C C . SER D 1 58 ? 34.983 10.242 12.947 1.00 26.18 57 SER D C 1
ATOM 2761 O O . SER D 1 58 ? 35.841 9.522 12.414 1.00 27.43 57 SER D O 1
ATOM 2764 N N . THR D 1 59 ? 35.082 11.566 13.075 1.00 26.95 58 THR D N 1
ATOM 2765 C CA . THR D 1 59 ? 36.284 12.310 12.684 1.00 26.96 58 THR D CA 1
ATOM 2766 C C . THR D 1 59 ? 36.753 13.149 13.871 1.00 26.64 58 THR D C 1
ATOM 2767 O O . THR D 1 59 ? 35.938 13.627 14.659 1.00 27.35 58 THR D O 1
ATOM 2771 N N . ILE D 1 60 ? 38.063 13.284 13.994 1.00 25.95 59 ILE D N 1
ATOM 2772 C CA . ILE D 1 60 ? 38.716 14.076 15.039 1.00 26.29 59 ILE D CA 1
ATOM 2773 C C . ILE D 1 60 ? 39.645 15.054 14.315 1.00 25.75 59 ILE D C 1
ATOM 2774 O O . ILE D 1 60 ? 40.577 14.616 13.641 1.00 26.19 59 ILE D O 1
ATOM 2779 N N . GLN D 1 61 ? 39.356 16.349 14.442 1.00 26.58 60 GLN D N 1
ATOM 2780 C CA . GLN D 1 61 ? 40.150 17.409 13.824 1.00 27.49 60 GLN D CA 1
ATOM 2781 C C . GLN D 1 61 ? 40.984 18.083 14.911 1.00 28.51 60 GLN D C 1
ATOM 2782 O O . GLN D 1 61 ? 40.441 18.499 15.937 1.00 27.89 60 GLN D O 1
ATOM 2788 N N . CYS D 1 62 ? 42.285 18.210 14.671 1.00 28.50 61 CYS D N 1
ATOM 2789 C CA . CYS D 1 62 ? 43.170 18.900 15.628 1.00 28.41 61 CYS D CA 1
ATOM 2790 C C . CYS D 1 62 ? 43.124 20.381 15.264 1.00 27.16 61 CYS D C 1
ATOM 2791 O O . CYS D 1 62 ? 43.606 20.780 14.212 1.00 27.58 61 CYS D O 1
ATOM 2794 N N . LEU D 1 63 ? 42.465 21.180 16.104 1.00 27.81 62 LEU D N 1
ATOM 2795 C CA . LEU D 1 63 ? 42.276 22.629 15.835 1.00 27.28 62 LEU D CA 1
ATOM 2796 C C . LEU D 1 63 ? 43.523 23.427 16.191 1.00 27.27 62 LEU D C 1
ATOM 2797 O O . LEU D 1 63 ? 43.804 24.467 15.582 1.00 26.17 62 LEU D O 1
ATOM 2802 N N . GLU D 1 64 ? 44.261 22.938 17.185 1.00 26.42 63 GLU D N 1
ATOM 2803 C CA . GLU D 1 64 ? 45.496 23.560 17.627 1.00 25.90 63 GLU D CA 1
ATOM 2804 C C . GLU D 1 64 ? 46.238 22.576 18.547 1.00 26.98 63 GLU D C 1
ATOM 2805 O O . GLU D 1 64 ? 45.626 21.643 19.103 1.00 25.34 63 GLU D O 1
ATOM 2811 N N . GLY D 1 65 ? 47.522 22.855 18.747 1.00 27.07 64 GLY D N 1
ATOM 2812 C CA . GLY D 1 65 ? 48.388 22.026 19.584 1.00 29.22 64 GLY D CA 1
ATOM 2813 C C . GLY D 1 65 ? 48.753 20.705 18.940 1.00 29.53 64 GLY D C 1
ATOM 2814 O O . GLY D 1 65 ? 48.669 20.552 17.711 1.00 29.89 64 GLY D O 1
ATOM 2815 N N . GLU D 1 66 ? 49.183 19.761 19.785 1.00 30.07 65 GLU D N 1
ATOM 2816 C CA . GLU D 1 66 ? 49.618 18.430 19.351 1.00 31.30 65 GLU D CA 1
ATOM 2817 C C . GLU D 1 66 ? 49.020 17.376 20.288 1.00 29.59 65 GLU D C 1
ATOM 2818 O O . GLU D 1 66 ? 48.946 17.568 21.503 1.00 28.39 65 GLU D O 1
ATOM 2824 N N . VAL D 1 67 ? 48.558 16.288 19.690 1.00 28.58 66 VAL D N 1
ATOM 2825 C CA . VAL D 1 67 ? 47.876 15.220 20.399 1.00 28.32 66 VAL D CA 1
ATOM 2826 C C . VAL D 1 67 ? 48.245 13.894 19.739 1.00 29.24 66 VAL D C 1
ATOM 2827 O O . VAL D 1 67 ? 48.486 13.861 18.532 1.00 29.08 66 VAL D O 1
ATOM 2831 N N . GLU D 1 68 ? 48.372 12.837 20.542 1.00 30.79 67 GLU D N 1
ATOM 2832 C CA . GLU D 1 68 ? 48.595 11.482 20.024 1.00 31.76 67 GLU D CA 1
ATOM 2833 C C . GLU D 1 68 ? 47.278 10.748 20.203 1.00 30.56 67 GLU D C 1
ATOM 2834 O O . GLU D 1 68 ? 46.703 10.763 21.309 1.00 29.33 67 GLU D O 1
ATOM 2840 N N . ILE D 1 69 ? 46.764 10.170 19.111 1.00 28.92 68 ILE D N 1
ATOM 2841 C CA . ILE D 1 69 ? 45.547 9.357 19.150 1.00 30.06 68 ILE D CA 1
ATOM 2842 C C . ILE D 1 69 ? 46.017 7.929 18.874 1.00 29.70 68 ILE D C 1
ATOM 2843 O O . ILE D 1 69 ? 46.544 7.665 17.795 1.00 29.32 68 ILE D O 1
ATOM 2848 N N . GLY D 1 70 ? 45.855 7.026 19.838 1.00 30.38 69 GLY D N 1
ATOM 2849 C CA . GLY D 1 70 ? 46.240 5.623 19.646 1.00 32.02 69 GLY D CA 1
ATOM 2850 C C . GLY D 1 70 ? 45.126 4.917 18.922 1.00 33.18 69 GLY D C 1
ATOM 2851 O O . GLY D 1 70 ? 43.989 5.004 19.367 1.00 32.93 69 GLY D O 1
ATOM 2852 N N . VAL D 1 71 ? 45.429 4.315 17.765 1.00 34.32 70 VAL D N 1
ATOM 2853 C CA . VAL D 1 71 ? 44.460 3.508 16.978 1.00 35.23 70 VAL D CA 1
ATOM 2854 C C . VAL D 1 71 ? 45.211 2.303 16.372 1.00 35.80 70 VAL D C 1
ATOM 2855 O O . VAL D 1 71 ? 46.355 2.458 15.932 1.00 35.64 70 VAL D O 1
ATOM 2859 N N . ASP D 1 72 ? 44.575 1.123 16.363 1.00 36.79 71 ASP D N 1
ATOM 2860 C CA . ASP D 1 72 ? 45.172 -0.121 15.826 1.00 37.91 71 ASP D CA 1
ATOM 2861 C C . ASP D 1 72 ? 46.561 -0.454 16.427 1.00 38.62 71 ASP D C 1
ATOM 2862 O O . ASP D 1 72 ? 47.484 -0.881 15.713 1.00 39.52 71 ASP D O 1
ATOM 2867 N N . GLY D 1 73 ? 46.694 -0.249 17.740 1.00 38.44 72 GLY D N 1
ATOM 2868 C CA . GLY D 1 73 ? 47.946 -0.509 18.464 1.00 37.84 72 GLY D CA 1
ATOM 2869 C C . GLY D 1 73 ? 49.106 0.394 18.077 1.00 37.25 72 GLY D C 1
ATOM 2870 O O . GLY D 1 73 ? 50.263 -0.027 18.158 1.00 36.89 72 GLY D O 1
ATOM 2871 N N . ALA D 1 74 ? 48.807 1.625 17.656 1.00 35.84 73 ALA D N 1
ATOM 2872 C CA . ALA D 1 74 ? 49.844 2.580 17.243 1.00 35.81 73 ALA D CA 1
ATOM 2873 C C . ALA D 1 74 ? 49.398 4.025 17.431 1.00 34.87 73 ALA D C 1
ATOM 2874 O O . ALA D 1 74 ? 48.264 4.370 17.107 1.00 33.09 73 ALA D O 1
ATOM 2876 N N . GLN D 1 75 ? 50.313 4.864 17.925 1.00 34.59 74 GLN D N 1
ATOM 2877 C CA . GLN D 1 75 ? 50.019 6.268 18.193 1.00 35.23 74 GLN D CA 1
ATOM 2878 C C . GLN D 1 75 ? 50.072 7.074 16.889 1.00 35.71 74 GLN D C 1
ATOM 2879 O O . GLN D 1 75 ? 51.012 6.914 16.111 1.00 37.21 74 GLN D O 1
ATOM 2885 N N . ARG D 1 76 ? 49.019 7.861 16.631 1.00 34.76 75 ARG D N 1
ATOM 2886 C CA . ARG D 1 76 ? 48.932 8.774 15.488 1.00 34.36 75 ARG D CA 1
ATOM 2887 C C . ARG D 1 76 ? 49.138 10.189 16.062 1.00 32.69 75 ARG D C 1
ATOM 2888 O O . ARG D 1 76 ? 48.311 10.647 16.858 1.00 30.40 75 ARG D O 1
ATOM 2896 N N . ARG D 1 77 ? 50.238 10.842 15.683 1.00 32.42 76 ARG D N 1
ATOM 2897 C CA . ARG D 1 77 ? 50.573 12.213 16.116 1.00 32.41 76 ARG D CA 1
ATOM 2898 C C . ARG D 1 77 ? 49.869 13.232 15.202 1.00 32.45 76 ARG D C 1
ATOM 2899 O O . ARG D 1 77 ? 50.202 13.338 14.025 1.00 34.25 76 ARG D O 1
ATOM 2907 N N . LEU D 1 78 ? 48.908 13.971 15.737 1.00 30.84 77 LEU D N 1
ATOM 2908 C CA . LEU D 1 78 ? 48.202 15.002 14.966 1.00 29.08 77 LEU D CA 1
ATOM 2909 C C . LEU D 1 78 ? 48.745 16.398 15.319 1.00 28.96 77 LEU D C 1
ATOM 2910 O O . LEU D 1 78 ? 49.077 16.672 16.470 1.00 26.25 77 LEU D O 1
ATOM 2915 N N . HIS D 1 79 ? 48.838 17.257 14.298 1.00 28.85 78 HIS D N 1
ATOM 2916 C CA . HIS D 1 79 ? 49.184 18.663 14.437 1.00 29.18 78 HIS D CA 1
ATOM 2917 C C . HIS D 1 79 ? 47.972 19.466 13.974 1.00 28.35 78 HIS D C 1
ATOM 2918 O O . HIS D 1 79 ? 47.002 18.901 13.469 1.00 28.15 78 HIS D O 1
ATOM 2925 N N . GLN D 1 80 ? 48.040 20.782 14.131 1.00 26.19 79 GLN D N 1
ATOM 2926 C CA . GLN D 1 80 ? 46.961 21.669 13.682 1.00 26.40 79 GLN D CA 1
ATOM 2927 C C . GLN D 1 80 ? 46.538 21.431 12.222 1.00 25.18 79 GLN D C 1
ATOM 2928 O O . GLN D 1 80 ? 47.364 21.336 11.312 1.00 25.63 79 GLN D O 1
ATOM 2934 N N . GLY D 1 81 ? 45.232 21.278 12.029 1.00 25.36 80 GLY D N 1
ATOM 2935 C CA . GLY D 1 81 ? 44.653 21.012 10.710 1.00 25.30 80 GLY D CA 1
ATOM 2936 C C . GLY D 1 81 ? 44.552 19.552 10.326 1.00 26.45 80 GLY D C 1
ATOM 2937 O O . GLY D 1 81 ? 43.974 19.258 9.294 1.00 28.73 80 GLY D O 1
ATOM 2938 N N . ASP D 1 82 ? 45.102 18.634 11.125 1.00 25.78 81 ASP D N 1
ATOM 2939 C CA . ASP D 1 82 ? 44.998 17.221 10.816 1.00 25.55 81 ASP D CA 1
ATOM 2940 C C . ASP D 1 82 ? 43.633 16.709 11.201 1.00 25.24 81 ASP D C 1
ATOM 2941 O O . ASP D 1 82 ? 43.130 17.019 12.299 1.00 24.47 81 ASP D O 1
ATOM 2946 N N . LEU D 1 83 ? 43.065 15.913 10.301 1.00 24.48 82 LEU D N 1
ATOM 2947 C CA . LEU D 1 83 ? 41.737 15.348 10.446 1.00 25.27 82 LEU D CA 1
ATOM 2948 C C . LEU D 1 83 ? 41.880 13.843 10.359 1.00 25.22 82 LEU D C 1
ATOM 2949 O O . LEU D 1 83 ? 42.272 13.321 9.310 1.00 25.35 82 LEU D O 1
ATOM 2954 N N . LEU D 1 84 ? 41.541 13.184 11.466 1.00 26.80 83 LEU D N 1
ATOM 2955 C CA A LEU D 1 84 ? 41.615 11.731 11.613 0.50 27.04 83 LEU D CA 1
ATOM 2956 C CA B LEU D 1 84 ? 41.619 11.734 11.608 0.50 27.20 83 LEU D CA 1
ATOM 2957 C C . LEU D 1 84 ? 40.241 11.121 11.392 1.00 27.75 83 LEU D C 1
ATOM 2958 O O . LEU D 1 84 ? 39.274 11.582 11.983 1.00 26.81 83 LEU D O 1
ATOM 2967 N N . TYR D 1 85 ? 40.167 10.085 10.559 1.00 27.48 84 TYR D N 1
ATOM 2968 C CA . TYR D 1 85 ? 38.919 9.339 10.316 1.00 27.33 84 TYR D CA 1
ATOM 2969 C C . TYR D 1 85 ? 38.987 8.046 11.156 1.00 27.15 84 TYR D C 1
ATOM 2970 O O . TYR D 1 85 ? 40.000 7.337 11.119 1.00 27.75 84 TYR D O 1
ATOM 2979 N N . LEU D 1 86 ? 37.924 7.764 11.917 1.00 26.10 85 LEU D N 1
ATOM 2980 C CA . LEU D 1 86 ? 37.804 6.537 12.719 1.00 26.26 85 LEU D CA 1
ATOM 2981 C C . LEU D 1 86 ? 36.548 5.787 12.269 1.00 25.53 85 LEU D C 1
ATOM 2982 O O . LEU D 1 86 ? 35.474 6.382 12.145 1.00 25.50 85 LEU D O 1
ATOM 2987 N N . GLY D 1 87 ? 36.688 4.493 12.005 1.00 26.13 86 GLY D N 1
ATOM 2988 C CA . GLY D 1 87 ? 35.550 3.659 11.635 1.00 26.04 86 GLY D CA 1
ATOM 2989 C C . GLY D 1 87 ? 34.631 3.410 12.826 1.00 26.29 86 GLY D C 1
ATOM 2990 O O . GLY D 1 87 ? 34.964 3.731 13.975 1.00 25.11 86 GLY D O 1
ATOM 2991 N N . ALA D 1 88 ? 33.470 2.830 12.543 1.00 27.90 87 ALA D N 1
ATOM 2992 C CA . ALA D 1 88 ? 32.481 2.471 13.569 1.00 28.38 87 ALA D CA 1
ATOM 2993 C C . ALA D 1 88 ? 33.091 1.572 14.651 1.00 28.54 87 ALA D C 1
ATOM 2994 O O . ALA D 1 88 ? 33.730 0.564 14.327 1.00 29.27 87 ALA D O 1
ATOM 2996 N N . GLY D 1 89 ? 32.935 1.965 15.919 1.00 27.75 88 GLY D N 1
ATOM 2997 C CA . GLY D 1 89 ? 33.460 1.192 17.044 1.00 27.58 88 GLY D CA 1
ATOM 2998 C C . GLY D 1 89 ? 34.973 1.040 17.116 1.00 27.39 88 GLY D C 1
ATOM 2999 O O . GLY D 1 89 ? 35.450 0.140 17.807 1.00 28.42 88 GLY D O 1
ATOM 3000 N N . ALA D 1 90 ? 35.717 1.908 16.421 1.00 27.53 89 ALA D N 1
ATOM 3001 C CA . ALA D 1 90 ? 37.184 1.871 16.406 1.00 27.29 89 ALA D CA 1
ATOM 3002 C C . ALA D 1 90 ? 37.676 2.300 17.776 1.00 28.07 89 ALA D C 1
ATOM 3003 O O . ALA D 1 90 ? 37.364 3.409 18.226 1.00 28.63 89 ALA D O 1
ATOM 3005 N N . ALA D 1 91 ? 38.420 1.411 18.435 1.00 28.41 90 ALA D N 1
ATOM 3006 C CA . ALA D 1 91 ? 38.949 1.663 19.769 1.00 29.52 90 ALA D CA 1
ATOM 3007 C C . ALA D 1 91 ? 40.067 2.685 19.650 1.00 30.79 90 ALA D C 1
ATOM 3008 O O . ALA D 1 91 ? 40.923 2.564 18.757 1.00 32.14 90 ALA D O 1
ATOM 3010 N N . HIS D 1 92 ? 40.029 3.711 20.499 1.00 30.72 91 HIS D N 1
ATOM 3011 C CA . HIS D 1 92 ? 41.080 4.717 20.507 1.00 31.09 91 HIS D CA 1
ATOM 3012 C C . HIS D 1 92 ? 41.240 5.438 21.839 1.00 32.09 91 HIS D C 1
ATOM 3013 O O . HIS D 1 92 ? 40.291 5.534 22.614 1.00 31.94 91 HIS D O 1
ATOM 3020 N N . ASP D 1 93 ? 42.464 5.925 22.074 1.00 33.11 92 ASP D N 1
ATOM 3021 C CA . ASP D 1 93 ? 42.828 6.691 23.270 1.00 33.05 92 ASP D CA 1
ATOM 3022 C C . ASP D 1 93 ? 43.423 8.005 22.836 1.00 32.56 92 ASP D C 1
ATOM 3023 O O . ASP D 1 93 ? 43.766 8.187 21.660 1.00 33.28 92 ASP D O 1
ATOM 3028 N N . VAL D 1 94 ? 43.535 8.917 23.789 1.00 31.02 93 VAL D N 1
ATOM 3029 C CA . VAL D 1 94 ? 43.994 10.279 23.501 1.00 29.88 93 VAL D CA 1
ATOM 3030 C C . VAL D 1 94 ? 45.083 10.636 24.507 1.00 30.17 93 VAL D C 1
ATOM 3031 O O . VAL D 1 94 ? 44.992 10.251 25.672 1.00 31.79 93 VAL D O 1
ATOM 3035 N N . ASN D 1 95 ? 46.128 11.303 24.021 1.00 28.82 94 ASN D N 1
ATOM 3036 C CA . ASN D 1 95 ? 47.255 11.742 24.821 1.00 27.86 94 ASN D CA 1
ATOM 3037 C C . ASN D 1 95 ? 47.627 13.147 24.327 1.00 27.03 94 ASN D C 1
ATOM 3038 O O . ASN D 1 95 ? 48.192 13.300 23.246 1.00 27.70 94 ASN D O 1
ATOM 3043 N N . ALA D 1 96 ? 47.293 14.156 25.127 1.00 26.44 95 ALA D N 1
ATOM 3044 C CA . ALA D 1 96 ? 47.574 15.540 24.809 1.00 26.05 95 ALA D CA 1
ATOM 3045 C C . ALA D 1 96 ? 49.062 15.784 25.060 1.00 26.35 95 ALA D C 1
ATOM 3046 O O . ALA D 1 96 ? 49.515 15.656 26.198 1.00 24.22 95 ALA D O 1
ATOM 3048 N N . ILE D 1 97 ? 49.802 16.106 23.992 1.00 26.31 96 ILE D N 1
ATOM 3049 C CA . ILE D 1 97 ? 51.239 16.402 24.065 1.00 26.49 96 ILE D CA 1
ATOM 3050 C C . ILE D 1 97 ? 51.406 17.846 24.482 1.00 26.68 96 ILE D C 1
ATOM 3051 O O . ILE D 1 97 ? 52.233 18.145 25.341 1.00 26.00 96 ILE D O 1
ATOM 3056 N N . THR D 1 98 ? 50.636 18.740 23.866 1.00 27.40 97 THR D N 1
ATOM 3057 C CA . THR D 1 98 ? 50.581 20.148 24.292 1.00 27.32 97 THR D CA 1
ATOM 3058 C C . THR D 1 98 ? 49.123 20.455 24.612 1.00 27.57 97 THR D C 1
ATOM 3059 O O . THR D 1 98 ? 48.259 19.596 24.470 1.00 28.69 97 THR D O 1
ATOM 3063 N N . ASN D 1 99 ? 48.830 21.683 25.055 1.00 28.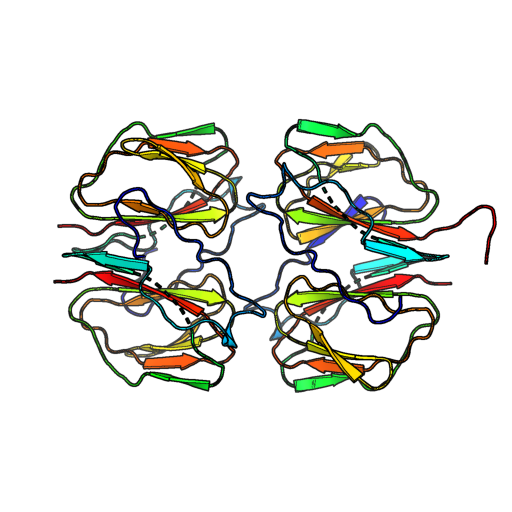07 98 ASN D N 1
ATOM 3064 C CA . ASN D 1 99 ? 47.416 22.089 25.220 1.00 26.49 98 ASN D CA 1
ATOM 3065 C C . ASN D 1 99 ? 46.833 21.954 23.819 1.00 25.64 98 ASN D C 1
ATOM 3066 O O . ASN D 1 99 ? 47.464 22.398 22.865 1.00 24.43 98 ASN D O 1
ATOM 3071 N N . THR D 1 100 ? 45.674 21.333 23.695 1.00 26.64 99 THR D N 1
ATOM 3072 C CA . THR D 1 100 ? 45.070 21.103 22.379 1.00 26.04 99 THR D CA 1
ATOM 3073 C C . THR D 1 100 ? 43.550 21.181 22.441 1.00 25.85 99 THR D C 1
ATOM 3074 O O . THR D 1 100 ? 42.970 20.987 23.506 1.00 25.96 99 THR D O 1
ATOM 3078 N N . SER D 1 101 ? 42.914 21.487 21.310 1.00 25.89 100 SER D N 1
ATOM 3079 C CA . SER D 1 101 ? 41.442 21.467 21.223 1.00 25.86 100 SER D CA 1
ATOM 3080 C C . SER D 1 101 ? 41.127 20.678 19.961 1.00 25.28 100 SER D C 1
ATOM 3081 O O . SER D 1 101 ? 41.840 20.803 18.946 1.00 25.55 100 SER D O 1
ATOM 3084 N N . LEU D 1 102 ? 40.114 19.823 20.070 1.00 26.15 101 LEU D N 1
ATOM 3085 C CA . LEU D 1 102 ? 39.729 18.878 19.028 1.00 26.97 101 LEU D CA 1
ATOM 3086 C C . LEU D 1 102 ? 38.275 19.063 18.642 1.00 26.86 101 LEU D C 1
ATOM 3087 O O . LEU D 1 102 ? 37.462 19.241 19.527 1.00 27.31 101 LEU D O 1
ATOM 3092 N N . LEU D 1 103 ? 37.970 19.014 17.341 1.00 26.77 102 LEU D N 1
ATOM 3093 C CA . LEU D 1 103 ? 36.596 19.043 16.858 1.00 25.18 102 LEU D CA 1
ATOM 3094 C C . LEU D 1 103 ? 36.309 17.593 16.526 1.00 26.25 102 LEU D C 1
ATOM 3095 O O . LEU D 1 103 ? 36.935 17.020 15.625 1.00 25.16 102 LEU D O 1
ATOM 3100 N N . VAL D 1 104 ? 35.364 17.025 17.267 1.00 24.00 103 VAL D N 1
ATOM 3101 C CA . VAL D 1 104 ? 34.997 15.627 17.186 1.00 24.78 103 VAL D CA 1
ATOM 3102 C C . VAL D 1 104 ? 33.583 15.582 16.602 1.00 25.67 103 VAL D C 1
ATOM 3103 O O . VAL D 1 104 ? 32.684 16.195 17.155 1.00 26.35 103 VAL D O 1
ATOM 3107 N N . THR D 1 105 ? 33.409 14.845 15.509 1.00 26.26 104 THR D N 1
ATOM 3108 C CA . THR D 1 105 ? 32.117 14.710 14.829 1.00 25.93 104 THR D CA 1
ATOM 3109 C C . THR D 1 105 ? 31.819 13.217 14.831 1.00 25.80 104 THR D C 1
ATOM 3110 O O . THR D 1 105 ? 32.637 12.438 14.330 1.00 24.14 104 THR D O 1
ATOM 3114 N N . VAL D 1 106 ? 30.684 12.835 15.421 1.00 27.19 105 VAL D N 1
ATOM 3115 C CA . VAL D 1 106 ? 30.263 11.443 15.540 1.00 26.43 105 VAL D CA 1
ATOM 3116 C C . VAL D 1 106 ? 28.933 11.202 14.817 1.00 25.25 105 VAL D C 1
ATOM 3117 O O . VAL D 1 106 ? 27.955 11.912 15.074 1.00 23.07 105 VAL D O 1
ATOM 3121 N N . VAL D 1 107 ? 28.910 10.196 13.933 1.00 24.28 106 VAL D N 1
ATOM 3122 C CA . VAL D 1 107 ? 27.689 9.817 13.209 1.00 26.01 106 VAL D CA 1
ATOM 3123 C C . VAL D 1 107 ? 26.959 8.898 14.173 1.00 27.19 106 VAL D C 1
ATOM 3124 O O . VAL D 1 107 ? 27.550 7.947 14.655 1.00 28.82 106 VAL D O 1
ATOM 3128 N N . LEU D 1 108 ? 25.709 9.213 14.487 1.00 28.28 107 LEU D N 1
ATOM 3129 C CA . LEU D 1 108 ? 24.891 8.416 15.411 1.00 29.76 107 LEU D CA 1
ATOM 3130 C C . LEU D 1 108 ? 24.064 7.439 14.552 1.00 29.74 107 LEU D C 1
ATOM 3131 O O . LEU D 1 108 ? 23.324 7.866 13.657 1.00 29.94 107 LEU D O 1
ATOM 3136 N N . VAL D 1 109 ? 24.208 6.142 14.834 1.00 31.31 108 VAL D N 1
ATOM 3137 C CA . VAL D 1 109 ? 23.606 5.047 14.041 1.00 32.35 108 VAL D CA 1
ATOM 3138 C C . VAL D 1 109 ? 22.685 4.143 14.873 1.00 32.87 108 VAL D C 1
ATOM 3139 O O . VAL D 1 109 ? 21.583 4.545 15.258 1.00 33.28 108 VAL D O 1
#

Solvent-accessible surface area: 17936 Å² total

Radius of gyration: 22.82 Å; Cα contacts (8 Å, |Δi|>4): 1182; chains: 4; bounding box: 58×59×47 Å

Organism: Cupriavidus pinatubonensis (strain JMP 134 / LMG 1197) (NCBI:txid264198)

B-factor: mean 28.02, std 8.23, range [6.25, 74.93]

Sequence (411 aa):
PHLSSGEVASVLPLGKQLTQTPSAALFKEHRLEVRRVLPAGKQVGSHSVAGPSTIQCLEGEEVEIGVDGAQRRLHQGDLLLYLGAGAAHDVNAITNTSLLVTVVLVPHLSSSGEVASVLPLGKQLTQTPSAALLFKKEHRLEEVRVLPAGKQVGSHSSVAGPSTIQCLEGEEVEIGVDGAQRRLHQGDLLLYLGAGAAHDVNAITNTSLLVTVVLVSSGEVASVLPLGKQLTQTPSAALFKEHRLEVRVLPAGKQVGSHSVAGPSTIQCLEGEVEEIGVDGAQRRLHQGDLLYLGAGAAHDVNAITNTSLLVTVVLVDRGGSSSGEVASVLPLGKKQLTQTPSAALFKEHRLEVRVLPAGKQVGSHSVAGPSTIQCLEGEVEIGVDGAQRRLHQGDLLLYLGAGAAHDVNAITNTSLLVTVVLV

Nearest PDB structures (foldseek):
  3fjs-assembly2_D  TM=9.959E-01  e=6.721E-17  Cupriavidus pinatubonensis JMP134
  1yhf-assembly1_A  TM=8.077E-01  e=6.353E-08  Streptococcus pyogenes M1 GAS
  2ozj-assembly2_B-3  TM=8.294E-01  e=2.727E-07  Desulfitobacterium hafniense DCB-2
  9bwf-assembly1_A  TM=9.390E-01  e=3.093E-06  metagenome
  2pfw-assembly1_B  TM=7.734E-01  e=1.903E-06  Shewanella frigidimarina NCIMB 400

Foldseek 3Di:
DADDPPDDDDLADCPPCQVVDDFDWNDDDDFKTKKWAAAFDKDDKDFAQAKKKKAWNAAWKWKDWVPDIDIDHHGDMDIGHGGTIIMMTGNHITMIMMMTTHD/DEDDPPDDDDPADCVPCQVVDDFDWNHDDDFKTKKWDAAFDKFDKFFAQAKKKKAWQAAWKWKDWVPDTDIDHHGDIDIAGGGTIIMITGNHITMIMMMGTHD/DPPDDDDLADPPPCQVVDDFDWDDDDQFKTKKWDAAFDKFAKWFAQAKKKKAWNAAWKWKDFPNDTDIDHHGDIDIAGGGTIIMMTGNHTTMIMMMGTDDDPDDD/DPPDDDDLADCPPCQVVDDFDWDDDDQFKTKKWDAAFDKFDKFFAQAKKKKAWQAAWKWKDFPNDTDIDHHGDMDIGGGGTIIMMHGNHITMIMMMGTHD

InterPro domains:
  IPR011051 RmlC-like cupin domain superfamily [SSF51182] (20-107)
  IPR013096 Cupin 2, conserved barrel [PF07883] (39-106)
  IPR014710 RmlC-like jelly roll fold [G3DSA:2.60.120.10] (1-113)

Secondary structure (DSSP, 8-state):
-PPPTT-EEE----GGGGGG-----S-EETTEE---B-TT-EEEEE--SS-EEEEEEES-EEEEETTEEEEE-TTEEEEE-TT--EEEEESSSBEEEEEEE--/----TT-EEE----GGGGGG-----S-EETTEE---B-TT-EEEEE--SS-EEEEEEES-EEEEETTEEEEE-TTEEEEE-TT--EEEEESSSBEEEEEEE--/-TT-EEE----GGGGGG-------B-SSEE---B-TT-EEEEE--SS-EEEEEEES-EEEEETTEEEEE-TTEEEEE-TT--EEEEESSSBEEEEEEE---SS--/-TT-EEE----GGGGGGPPP----EETTEE---B-TT-EEEEE--SS-EEEEEEES-EEEEETTEEEEE-TTEEEEE-TT--EEEEESSSBEEEEEEE--

CATH classification: 2.60.120.10